Protein AF-0000000086164091 (afdb_homodimer)

Sequence (748 aa):
MRKWCVGAIVMAMLVAPAFGACPNKCSGHGRCGKNDVCDCMQNWTGGDCSGRVCPFARAWHDTAVGDDDAHYYAECSNRGVCDREKGVCDCDDPFSGSGCRRLGCPKDCNGHGTCEFIEELAANGYDPRIGGASGRKYTLWDQEKIMGCHCDPGWEGHECNQRVCPKGDDPLTTDQYEMSQAIVIDAETITGFLTYHDPYGGAWVTSKFDIGLFGDDATTCANIKNVLRRLPNNVLNTVAVAPATDFFPFLRTSKTASDGSIGGQISIGGTDKTICIVNFKSEPGTTGYQNLLSCDVSTHAVAGQHPKSDGSATANCLVYEVYPDATAVAASATRVLSELAECSNRGQCDSTTGLCKCYTGHMGLACQKQEALVMRKWCVGAIVMAMLVAPAFGACPNKCSGHGRCGKNDVCDCMQNWTGGDCSGRVCPFARAWHDTAVGDDDAHYYAECSNRGVCDREKGVCDCDDPFSGSGCRRLGCPKDCNGHGTCEFIEELAANGYDPRIGGASGRKYTLWDQEKIMGCHCDPGWEGHECNQRVCPKGDDPLTTDQYEMSQAIVIDAETITGFLTYHDPYGGAWVTSKFDIGLFGDDATTCANIKNVLRRLPNNVLNTVAVAPATDFFPFLRTSKTASDGSIGGQISIGGTDKTICIVNFKSEPGTTGYQNLLSCDVSTHAVAGQHPKSDGSATANCLVYEVYPDATAVAASATRVLSELAECSNRGQCDSTTGLCKCYTGHMGLACQKQEALV

InterPro domains:
  IPR000742 EGF-like domain [PS00022] (38-49)
  IPR000742 EGF-like domain [PS00022] (89-100)
  IPR000742 EGF-like domain [PS00022] (356-367)
  IPR000742 EGF-like domain [PS01186] (89-100)
  IPR013111 Epidermal growth factor-like domain, extracellular [PF07974] (75-100)
  IPR013111 Epidermal growth factor-like domain, extracellular [PF07974] (342-367)
  IPR051216 Teneurin [PTHR11219] (19-368)

Nearest PDB structures (foldseek):
  7wux-assembly1_B  TM=3.129E-01  e=4.804E-01  Streptomyces sahachiroi
  7lyu-assembly2_B  TM=1.677E-01  e=5.379E-01  Mus musculus
  7wux-assembly1_B  TM=3.049E-01  e=4.820E-01  Streptomyces sahachiroi
  7lyu-assembly2_B  TM=1.677E-01  e=6.767E-01  Mus musculus
  3qcw-assembly2_B  TM=1.734E-01  e=1.191E+00  Bos taurus

Radius of gyration: 35.73 Å; Cα contacts (8 Å, |Δi|>4): 1940; chains: 2; bounding box: 71×153×130 Å

Secondary structure (DSSP, 8-state):
----------------------GGGGGGSEEE-GGG-EEEPTTEESTTS-EEPPPEEE-SS----BTTB---EEEGGGSEEEETTTTEEEEPTTEESTTS-EEPPGGGGGGSEEEEEHHHHHH-TT-TTT---TT----STTTTTBEEEEEPTTEETTTT-EEPPPEE--TT--S-B--EEEEEE---SEEEEEEEE-TTS-EEEPPPEEE--TT-HHHHHHHHHHHHHTSGGGTTTT-EEEE-SEEEEEEESSTT-SEEEE-PPEE-TTTT-EEEEEE--SSTTSSS--PPPEEE---B-STT-SS-B---SS--EEEEEEE--TT--S-EEE--BPP-EEGGGSEEEETTTTEEEEPTTEESTTS-EE----/----------------------GGGGGGSEEE-GGG-EEEPTTEESTTS-EEPPPEEE-SS----BTTB---EEEGGGSEEEETTTTEEEEPTTEESTTS-EEPPGGGGGGSEEEEEHHHHHH-SS-TTT---TT----STTTTTBEEEEEPTTEETTTT-EEPPPEE--TT--S-B--EEEEEE---SEEEEEEEE-TTS-EEEPPPEEE--TT-HHHHHHHHHHHHHTSGGGTTTT-EEEE-SEEEEEEESSTT-SEEEE-PPEE-TTTS-EEEEEE--SSTTTSS--PPPEEE---B-STT-SS-B---SS--EEEEEEE--TT--S-EEE--BPP-EEGGGSEEEETTTTEEEEPTTEESTTS-EE----

Structure (mmCIF, N/CA/C/O backbone):
data_AF-0000000086164091-model_v1
#
loop_
_entity.id
_entity.type
_entity.pdbx_description
1 polymer 'EGF-like domain-containing protein'
#
loop_
_atom_site.group_PDB
_atom_site.id
_atom_site.type_symbol
_atom_site.label_atom_id
_atom_site.label_alt_id
_atom_site.label_comp_id
_atom_site.label_asym_id
_atom_site.label_entity_id
_atom_site.label_seq_id
_atom_site.pdbx_PDB_ins_code
_atom_site.Cartn_x
_atom_site.Cartn_y
_atom_site.Cartn_z
_atom_site.occupancy
_atom_site.B_iso_or_equiv
_atom_site.auth_seq_id
_atom_site.auth_comp_id
_atom_site.auth_asym_id
_atom_site.auth_atom_id
_atom_site.pdbx_PDB_model_num
ATOM 1 N N . MET A 1 1 ? 15.766 -56.625 -90.75 1 32.25 1 MET A N 1
ATOM 2 C CA . MET A 1 1 ? 14.719 -56.25 -89.812 1 32.25 1 MET A CA 1
ATOM 3 C C . MET A 1 1 ? 15.156 -56.469 -88.375 1 32.25 1 MET A C 1
ATOM 5 O O . MET A 1 1 ? 15.062 -57.594 -87.875 1 32.25 1 MET A O 1
ATOM 9 N N . ARG A 1 2 ? 16.281 -55.781 -88 1 38.59 2 ARG A N 1
ATOM 10 C CA . ARG A 1 2 ? 16.891 -55.812 -86.688 1 38.59 2 ARG A CA 1
ATOM 11 C C . ARG A 1 2 ? 15.969 -55.219 -85.625 1 38.59 2 ARG A C 1
ATOM 13 O O . ARG A 1 2 ? 15.648 -54.031 -85.688 1 38.59 2 ARG A O 1
ATOM 20 N N . LYS A 1 3 ? 15.188 -56.031 -85 1 40.72 3 LYS A N 1
ATOM 21 C CA . LYS A 1 3 ? 14.195 -55.719 -84 1 40.72 3 LYS A CA 1
ATOM 22 C C . LYS A 1 3 ? 14.875 -55.281 -82.688 1 40.72 3 LYS A C 1
ATOM 24 O O . LYS A 1 3 ? 14.219 -55.125 -81.688 1 40.72 3 LYS A O 1
ATOM 29 N N . TRP A 1 4 ? 15.992 -54.719 -82.625 1 37.84 4 TRP A N 1
ATOM 30 C CA . TRP A 1 4 ? 16.422 -54.656 -81.188 1 37.84 4 TRP A CA 1
ATOM 31 C C . TRP A 1 4 ? 15.398 -53.938 -80.375 1 37.84 4 TRP A C 1
ATOM 33 O O . TRP A 1 4 ? 14.695 -53.031 -80.812 1 37.84 4 TRP A O 1
ATOM 43 N N . CYS A 1 5 ? 14.977 -54.5 -79.125 1 36.84 5 CYS A N 1
ATOM 44 C CA . CYS A 1 5 ? 14.234 -54.438 -77.812 1 36.84 5 CYS A CA 1
ATOM 45 C C . CYS A 1 5 ? 14.648 -53.219 -77 1 36.84 5 CYS A C 1
ATOM 47 O O . CYS A 1 5 ? 15.82 -53.062 -76.688 1 36.84 5 CYS A O 1
ATOM 49 N N . VAL A 1 6 ? 13.969 -52.062 -77.125 1 43.47 6 VAL A N 1
ATOM 50 C CA . VAL A 1 6 ? 14.117 -50.906 -76.25 1 43.47 6 VAL A CA 1
ATOM 51 C C . VAL A 1 6 ? 13.75 -51.25 -74.812 1 43.47 6 VAL A C 1
ATOM 53 O O . VAL A 1 6 ? 12.617 -51.656 -74.562 1 43.47 6 VAL A O 1
ATOM 56 N N . GLY A 1 7 ? 14.656 -51.844 -74 1 40.53 7 GLY A N 1
ATOM 57 C CA . GLY A 1 7 ? 14.438 -52.031 -72.625 1 40.53 7 GLY A CA 1
ATOM 58 C C . GLY A 1 7 ? 14.109 -50.75 -71.875 1 40.53 7 GLY A C 1
ATOM 59 O O . GLY A 1 7 ? 14.852 -49.75 -71.938 1 40.53 7 GLY A O 1
ATOM 60 N N . ALA A 1 8 ? 12.836 -50.406 -71.625 1 45.47 8 ALA A N 1
ATOM 61 C CA . ALA A 1 8 ? 12.352 -49.344 -70.75 1 45.47 8 ALA A CA 1
ATOM 62 C C . ALA A 1 8 ? 12.891 -49.469 -69.375 1 45.47 8 ALA A C 1
ATOM 64 O O . ALA A 1 8 ? 12.672 -50.469 -68.688 1 45.47 8 ALA A O 1
ATOM 65 N N . ILE A 1 9 ? 13.992 -48.844 -69.062 1 46.59 9 ILE A N 1
ATOM 66 C CA . ILE A 1 9 ? 14.461 -48.688 -67.688 1 46.59 9 ILE A CA 1
ATOM 67 C C . ILE A 1 9 ? 13.438 -47.906 -66.875 1 46.59 9 ILE A C 1
ATOM 69 O O . ILE A 1 9 ? 13.172 -46.719 -67.188 1 46.59 9 ILE A O 1
ATOM 73 N N . VAL A 1 10 ? 12.477 -48.594 -66.312 1 44.94 10 VAL A N 1
ATOM 74 C CA . VAL A 1 10 ? 11.602 -47.938 -65.312 1 44.94 10 VAL A CA 1
ATOM 75 C C . VAL A 1 10 ? 12.422 -47.469 -64.125 1 44.94 10 VAL A C 1
ATOM 77 O O . VAL A 1 10 ? 13.039 -48.281 -63.438 1 44.94 10 VAL A O 1
ATOM 80 N N . MET A 1 11 ? 12.914 -46.219 -64.125 1 42.69 11 MET A N 1
ATOM 81 C CA . MET A 1 11 ? 13.477 -45.625 -62.969 1 42.69 11 MET A CA 1
ATOM 82 C C . MET A 1 11 ? 12.453 -45.594 -61.844 1 42.69 11 MET A C 1
ATOM 84 O O . MET A 1 11 ? 11.398 -44.938 -61.969 1 42.69 11 MET A O 1
ATOM 88 N N . ALA A 1 12 ? 12.383 -46.625 -61.031 1 45.66 12 ALA A N 1
ATOM 89 C CA . ALA A 1 12 ? 11.664 -46.562 -59.75 1 45.66 12 ALA A CA 1
ATOM 90 C C . ALA A 1 12 ? 12.102 -45.344 -58.938 1 45.66 12 ALA A C 1
ATOM 92 O O . ALA A 1 12 ? 13.258 -45.25 -58.531 1 45.66 12 ALA A O 1
ATOM 93 N N . MET A 1 13 ? 11.438 -44.25 -59.219 1 43.44 13 MET A N 1
ATOM 94 C CA . MET A 1 13 ? 11.578 -43.156 -58.25 1 43.44 13 MET A CA 1
ATOM 95 C C . MET A 1 13 ? 11.297 -43.625 -56.844 1 43.44 13 MET A C 1
ATOM 97 O O . MET A 1 13 ? 10.18 -44.062 -56.531 1 43.44 13 MET A O 1
ATOM 101 N N . LEU A 1 14 ? 12.227 -44.25 -56.188 1 42.5 14 LEU A N 1
ATOM 102 C CA . LEU A 1 14 ? 12.109 -44.438 -54.719 1 42.5 14 LEU A CA 1
ATOM 103 C C . LEU A 1 14 ? 11.688 -43.125 -54.062 1 42.5 14 LEU A C 1
ATOM 105 O O . LEU A 1 14 ? 12.469 -42.156 -54 1 42.5 14 LEU A O 1
ATOM 109 N N . VAL A 1 15 ? 10.422 -42.812 -54.125 1 45.53 15 VAL A N 1
ATOM 110 C CA . VAL A 1 15 ? 9.953 -41.812 -53.156 1 45.53 15 VAL A CA 1
ATOM 111 C C . VAL A 1 15 ? 10.305 -42.219 -51.75 1 45.53 15 VAL A C 1
ATOM 113 O O . VAL A 1 15 ? 9.734 -43.188 -51.219 1 45.53 15 VAL A O 1
ATOM 116 N N . ALA A 1 16 ? 11.516 -42.188 -51.344 1 46.31 16 ALA A N 1
ATOM 117 C CA . ALA A 1 16 ? 11.734 -42.25 -49.875 1 46.31 16 ALA A CA 1
ATOM 118 C C . ALA A 1 16 ? 10.711 -41.438 -49.125 1 46.31 16 ALA A C 1
ATOM 120 O O . ALA A 1 16 ? 10.492 -40.25 -49.469 1 46.31 16 ALA A O 1
ATOM 121 N N . PRO A 1 17 ? 9.742 -42.062 -48.5 1 47.09 17 PRO A N 1
ATOM 122 C CA . PRO A 1 17 ? 8.945 -41.188 -47.625 1 47.09 17 PRO A CA 1
ATOM 123 C C . PRO A 1 17 ? 9.805 -40.188 -46.844 1 47.09 17 PRO A C 1
ATOM 125 O O . PRO A 1 17 ? 10.828 -40.562 -46.281 1 47.09 17 PRO A O 1
ATOM 128 N N . ALA A 1 18 ? 10 -39.062 -47.406 1 46.19 18 ALA A N 1
ATOM 129 C CA . ALA A 1 18 ? 10.562 -38 -46.531 1 46.19 18 ALA A CA 1
ATOM 130 C C . ALA A 1 18 ? 10.016 -38.094 -45.125 1 46.19 18 ALA A C 1
ATOM 132 O O . ALA A 1 18 ? 8.82 -37.906 -44.906 1 46.19 18 ALA A O 1
ATOM 133 N N . PHE A 1 19 ? 10.312 -39 -44.312 1 47.34 19 PHE A N 1
ATOM 134 C CA . PHE A 1 19 ? 9.984 -38.781 -42.906 1 47.34 19 PHE A CA 1
ATOM 135 C C . PHE A 1 19 ? 10.055 -37.312 -42.531 1 47.34 19 PHE A C 1
ATOM 137 O O . PHE A 1 19 ? 11.102 -36.656 -42.719 1 47.34 19 PHE A O 1
ATOM 144 N N . GLY A 1 20 ? 9.102 -36.531 -42.875 1 56.47 20 GLY A N 1
ATOM 145 C CA . GLY A 1 20 ? 8.977 -35.125 -42.531 1 56.47 20 GLY A CA 1
ATOM 146 C C . GLY A 1 20 ? 9.562 -34.781 -41.188 1 56.47 20 GLY A C 1
ATOM 147 O O . GLY A 1 20 ? 9.211 -35.375 -40.188 1 56.47 20 GLY A O 1
ATOM 148 N N . ALA A 1 21 ? 10.859 -34.562 -41.031 1 77.94 21 ALA A N 1
ATOM 149 C CA . ALA A 1 21 ? 11.609 -34.188 -39.812 1 77.94 21 ALA A CA 1
ATOM 150 C C . ALA A 1 21 ? 11.031 -32.938 -39.188 1 77.94 21 ALA A C 1
ATOM 152 O O . ALA A 1 21 ? 10.469 -32.062 -39.875 1 77.94 21 ALA A O 1
ATOM 153 N N . CYS A 1 22 ? 10.688 -32.969 -37.844 1 89.19 22 CYS A N 1
ATOM 154 C CA . CYS A 1 22 ? 10.234 -31.781 -37.125 1 89.19 22 CYS A CA 1
ATOM 155 C C . CYS A 1 22 ? 11.047 -30.547 -37.5 1 89.19 22 CYS A C 1
ATOM 157 O O . CYS A 1 22 ? 12.258 -30.641 -37.719 1 89.19 22 CYS A O 1
ATOM 159 N N . PRO A 1 23 ? 10.352 -29.469 -37.844 1 90.5 23 PRO A N 1
ATOM 160 C CA . PRO A 1 23 ? 11.047 -28.25 -38.281 1 90.5 23 PRO A CA 1
ATOM 161 C C . PRO A 1 23 ? 12.156 -27.844 -37.312 1 90.5 23 PRO A C 1
ATOM 163 O O . PRO A 1 23 ? 11.922 -27.703 -36.125 1 90.5 23 PRO A O 1
ATOM 166 N N . ASN A 1 24 ? 13.359 -27.719 -37.875 1 92.25 24 ASN A N 1
ATOM 167 C CA . ASN A 1 24 ? 14.547 -27.266 -37.156 1 92.25 24 ASN A CA 1
ATOM 168 C C . ASN A 1 24 ? 14.781 -28.062 -35.875 1 92.25 24 ASN A C 1
ATOM 170 O O . ASN A 1 24 ? 15.234 -27.516 -34.875 1 92.25 24 ASN A O 1
ATOM 174 N N . LYS A 1 25 ? 14.344 -29.234 -35.875 1 90.62 25 LYS A N 1
ATOM 175 C CA . LYS A 1 25 ? 14.484 -30.094 -34.719 1 90.62 25 LYS A CA 1
ATOM 176 C C . LYS A 1 25 ? 13.883 -29.453 -33.469 1 90.62 25 LYS A C 1
ATOM 178 O O . LYS A 1 25 ? 14.5 -29.484 -32.406 1 90.62 25 LYS A O 1
ATOM 183 N N . CYS A 1 26 ? 12.883 -28.703 -33.719 1 94.06 26 CYS A N 1
ATOM 184 C CA . CYS A 1 26 ? 12.109 -28.016 -32.656 1 94.06 26 CYS A CA 1
ATOM 185 C C . CYS A 1 26 ? 12.984 -27.031 -31.891 1 94.06 26 CYS A C 1
ATOM 187 O O . CYS A 1 26 ? 12.766 -26.797 -30.703 1 94.06 26 CYS A O 1
ATOM 189 N N . SER A 1 27 ? 14.078 -26.672 -32.5 1 91.69 27 SER A N 1
ATOM 190 C CA . SER A 1 27 ? 14.992 -25.625 -32.062 1 91.69 27 SER A CA 1
ATOM 191 C C . SER A 1 27 ? 15.555 -25.953 -30.672 1 91.69 27 SER A C 1
ATOM 193 O O . SER A 1 27 ? 15.93 -25.047 -29.922 1 91.69 27 SER A O 1
ATOM 195 N N . GLY A 1 28 ? 15.422 -27.234 -30.25 1 87.38 28 GLY A N 1
ATOM 196 C CA . GLY A 1 28 ? 15.938 -27.656 -28.953 1 87.38 28 GLY A CA 1
ATOM 197 C C . GLY A 1 28 ? 14.992 -27.344 -27.812 1 87.38 28 GLY A C 1
ATOM 198 O O . GLY A 1 28 ? 15.32 -27.578 -26.656 1 87.38 28 GLY A O 1
ATOM 199 N N . HIS A 1 29 ? 13.859 -26.781 -28.172 1 90.81 29 HIS A N 1
ATOM 200 C CA . HIS A 1 29 ? 12.922 -26.359 -27.125 1 90.81 29 HIS A CA 1
ATOM 201 C C . HIS A 1 29 ? 11.617 -27.141 -27.219 1 90.81 29 HIS A C 1
ATOM 203 O O . HIS A 1 29 ? 10.547 -26.625 -26.859 1 90.81 29 HIS A O 1
ATOM 209 N N . GLY A 1 30 ? 11.672 -28.281 -27.734 1 89.19 30 GLY A N 1
ATOM 210 C CA . GLY A 1 30 ? 10.492 -29.109 -27.875 1 89.19 30 GLY A CA 1
ATOM 211 C C . GLY A 1 30 ? 10.828 -30.547 -28.25 1 89.19 30 GLY A C 1
ATOM 212 O O . GLY A 1 30 ? 11.992 -30.891 -28.438 1 89.19 30 GLY A O 1
ATOM 213 N N . ARG A 1 31 ? 9.742 -31.328 -28.281 1 87.56 31 ARG A N 1
ATOM 214 C CA . ARG A 1 31 ? 9.859 -32.719 -28.688 1 87.56 31 ARG A CA 1
ATOM 215 C C . ARG A 1 31 ? 9.148 -32.969 -30.016 1 87.56 31 ARG A C 1
ATOM 217 O O . ARG A 1 31 ? 8.062 -32.438 -30.25 1 87.56 31 ARG A O 1
ATOM 224 N N . CYS A 1 32 ? 9.828 -33.688 -30.766 1 89.94 32 CYS A N 1
ATOM 225 C CA . CYS A 1 32 ? 9.219 -34 -32.031 1 89.94 32 CYS A CA 1
ATOM 226 C C . CYS A 1 32 ? 8.172 -35.094 -31.891 1 89.94 32 CYS A C 1
ATOM 228 O O . CYS A 1 32 ? 8.492 -36.219 -31.469 1 89.94 32 CYS A O 1
ATOM 230 N N . GLY A 1 33 ? 6.949 -34.625 -31.969 1 85.62 33 GLY A N 1
ATOM 231 C CA . GLY A 1 33 ? 5.848 -35.562 -31.812 1 85.62 33 GLY A CA 1
ATOM 232 C C . GLY A 1 33 ? 5.496 -36.312 -33.094 1 85.62 33 GLY A C 1
ATOM 233 O O . GLY A 1 33 ? 6.27 -36.281 -34.062 1 85.62 33 GLY A O 1
ATOM 234 N N . LYS A 1 34 ? 4.281 -36.938 -33.031 1 82.75 34 LYS A N 1
ATOM 235 C CA . LYS A 1 34 ? 3.758 -37.656 -34.188 1 82.75 34 LYS A CA 1
ATOM 236 C C . LYS A 1 34 ? 3.395 -36.688 -35.312 1 82.75 34 LYS A C 1
ATOM 238 O O . LYS A 1 34 ? 3.057 -35.531 -35.062 1 82.75 34 LYS A O 1
ATOM 243 N N . ASN A 1 35 ? 3.682 -37.031 -36.594 1 86.81 35 ASN A N 1
ATOM 244 C CA . ASN A 1 35 ? 3.299 -36.281 -37.781 1 86.81 35 ASN A CA 1
ATOM 245 C C . ASN A 1 35 ? 4.195 -35.062 -38 1 86.81 35 ASN A C 1
ATOM 247 O O . ASN A 1 35 ? 3.76 -34.062 -38.562 1 86.81 35 ASN A O 1
ATOM 251 N N . ASP A 1 36 ? 5.266 -35.094 -37.25 1 89.06 36 ASP A N 1
ATOM 252 C CA . ASP A 1 36 ? 6.277 -34.062 -37.469 1 89.06 36 ASP A CA 1
ATOM 253 C C . ASP A 1 36 ? 5.844 -32.719 -36.875 1 89.06 36 ASP A C 1
ATOM 255 O O . ASP A 1 36 ? 6.035 -31.672 -37.469 1 89.06 36 ASP A O 1
ATOM 259 N N . VAL A 1 37 ? 5.035 -32.812 -35.844 1 92.31 37 VAL A N 1
ATOM 260 C CA . VAL A 1 37 ? 4.625 -31.609 -35.125 1 92.31 37 VAL A CA 1
ATOM 261 C C . VAL A 1 37 ? 5.395 -31.516 -33.812 1 92.31 37 VAL A C 1
ATOM 263 O O . VAL A 1 37 ? 5.496 -32.5 -33.062 1 92.31 37 VAL A O 1
ATOM 266 N N . CYS A 1 38 ? 6 -30.375 -33.656 1 92.88 38 CYS A N 1
ATOM 267 C CA . CYS A 1 38 ? 6.766 -30.141 -32.406 1 92.88 38 CYS A CA 1
ATOM 268 C C . CYS A 1 38 ? 5.844 -29.891 -31.234 1 92.88 38 CYS A C 1
ATOM 270 O O . CYS A 1 38 ? 4.832 -29.203 -31.359 1 92.88 38 CYS A O 1
ATOM 272 N N . ASP A 1 39 ? 6.086 -30.484 -30.141 1 90.12 39 ASP A N 1
ATOM 273 C CA . ASP A 1 39 ? 5.508 -30.156 -28.844 1 90.12 39 ASP A CA 1
ATOM 274 C C . ASP A 1 39 ? 6.457 -29.281 -28.016 1 90.12 39 ASP A C 1
ATOM 276 O O . ASP A 1 39 ? 7.43 -29.781 -27.453 1 90.12 39 ASP A O 1
ATOM 280 N N . CYS A 1 40 ? 6.145 -28.094 -27.953 1 91.56 40 CYS A N 1
ATOM 281 C CA . CYS A 1 40 ? 7.074 -27.109 -27.391 1 91.56 40 CYS A CA 1
ATOM 282 C C . CYS A 1 40 ? 7.102 -27.219 -25.859 1 91.56 40 CYS A C 1
ATOM 284 O O . CYS A 1 40 ? 6.082 -27.531 -25.234 1 91.56 40 CYS A O 1
ATOM 286 N N . MET A 1 41 ? 8.273 -26.906 -2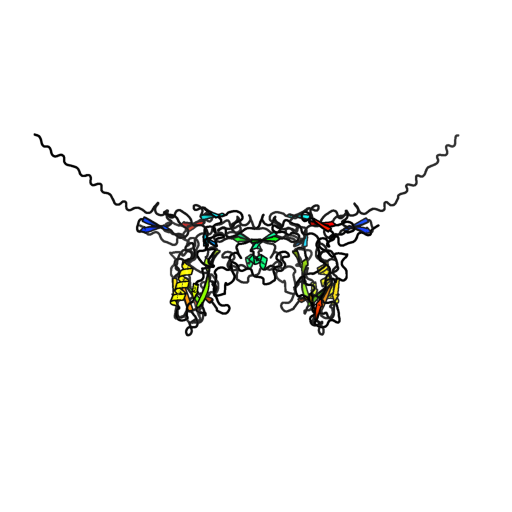5.344 1 87.38 41 MET A N 1
ATOM 287 C CA . MET A 1 41 ? 8.414 -26.734 -23.906 1 87.38 41 MET A CA 1
ATOM 288 C C . MET A 1 41 ? 7.684 -25.484 -23.422 1 87.38 41 MET A C 1
ATOM 290 O O . MET A 1 41 ? 7.375 -24.594 -24.219 1 87.38 41 MET A O 1
ATOM 294 N N . GLN A 1 42 ? 7.438 -25.516 -22.078 1 88.56 42 GLN A N 1
ATOM 295 C CA . GLN A 1 42 ? 6.871 -24.312 -21.469 1 88.56 42 GLN A CA 1
ATOM 296 C C . GLN A 1 42 ? 7.68 -23.078 -21.844 1 88.56 42 GLN A C 1
ATOM 298 O O . GLN A 1 42 ? 8.914 -23.125 -21.906 1 88.56 42 GLN A O 1
ATOM 303 N N . ASN A 1 43 ? 7.027 -21.969 -22.109 1 92.12 43 ASN A N 1
ATOM 304 C CA . ASN A 1 43 ? 7.598 -20.656 -22.391 1 92.12 43 ASN A CA 1
ATOM 305 C C . ASN A 1 43 ? 8.086 -20.562 -23.828 1 92.12 43 ASN A C 1
ATOM 307 O O . ASN A 1 43 ? 8.672 -19.547 -24.234 1 92.12 43 ASN A O 1
ATOM 311 N N . TRP A 1 44 ? 7.93 -21.656 -24.594 1 94 44 TRP A N 1
ATOM 312 C CA . TRP A 1 44 ? 8.297 -21.656 -26 1 94 44 TRP A CA 1
ATOM 313 C C . TRP A 1 44 ? 7.078 -21.922 -26.875 1 94 44 TRP A C 1
ATOM 315 O O . TRP A 1 44 ? 6.156 -22.625 -26.469 1 94 44 TRP A O 1
ATOM 325 N N . THR A 1 45 ? 7.105 -21.266 -27.984 1 94.5 45 THR A N 1
ATOM 326 C CA . THR A 1 45 ? 5.992 -21.406 -28.922 1 94.5 45 THR A CA 1
ATOM 327 C C . THR A 1 45 ? 6.484 -21.344 -30.359 1 94.5 45 THR A C 1
ATOM 329 O O . THR A 1 45 ? 7.684 -21.203 -30.609 1 94.5 45 THR A O 1
ATOM 332 N N . GLY A 1 46 ? 5.484 -21.5 -31.281 1 93.5 46 GLY A N 1
ATOM 333 C CA . GLY A 1 46 ? 5.836 -21.516 -32.688 1 93.5 46 GLY A CA 1
ATOM 334 C C . GLY A 1 46 ? 5.926 -22.922 -33.25 1 93.5 46 GLY A C 1
ATOM 335 O O . GLY A 1 46 ? 6.059 -23.891 -32.5 1 93.5 46 GLY A O 1
ATOM 336 N N . GLY A 1 47 ? 5.938 -23.016 -34.562 1 92.69 47 GLY A N 1
ATOM 337 C CA . GLY A 1 47 ? 5.969 -24.312 -35.219 1 92.69 47 GLY A CA 1
ATOM 338 C C . GLY A 1 47 ? 7.227 -25.109 -34.906 1 92.69 47 GLY A C 1
ATOM 339 O O . GLY A 1 47 ? 7.195 -26.344 -34.875 1 92.69 47 GLY A O 1
ATOM 340 N N . ASP A 1 48 ? 8.305 -24.406 -34.781 1 94.62 48 ASP A N 1
ATOM 341 C CA . ASP A 1 48 ? 9.562 -25.094 -34.5 1 94.62 48 ASP A CA 1
ATOM 342 C C . ASP A 1 48 ? 10.031 -24.797 -33.062 1 94.62 48 ASP A C 1
ATOM 344 O O . ASP A 1 48 ? 11.188 -25.047 -32.719 1 94.62 48 ASP A O 1
ATOM 348 N N . CYS A 1 49 ? 9.18 -24.125 -32.25 1 95.38 49 CYS A N 1
ATOM 349 C CA . CYS A 1 49 ? 9.445 -23.812 -30.828 1 95.38 49 CYS A CA 1
ATOM 350 C C . CYS A 1 49 ? 10.594 -22.828 -30.703 1 95.38 49 CYS A C 1
ATOM 352 O O . CYS A 1 49 ? 11.406 -22.953 -29.766 1 95.38 49 CYS A O 1
ATOM 354 N N . SER A 1 50 ? 10.727 -21.969 -31.672 1 94.88 50 SER A N 1
ATOM 355 C CA . SER A 1 50 ? 11.805 -20.984 -31.625 1 94.88 50 SER A CA 1
ATOM 356 C C . SER A 1 50 ? 11.344 -19.688 -30.984 1 94.88 50 SER A C 1
ATOM 358 O O . SER A 1 50 ? 12.164 -18.844 -30.609 1 94.88 50 SER A O 1
ATOM 360 N N . GLY A 1 51 ? 10.016 -19.531 -30.938 1 96 51 GLY A N 1
ATOM 361 C CA . GLY A 1 51 ? 9.477 -18.328 -30.344 1 96 51 GLY A CA 1
ATOM 362 C C . GLY A 1 51 ? 9.266 -18.438 -28.844 1 96 51 GLY A C 1
ATOM 363 O O . GLY A 1 51 ? 8.844 -19.484 -28.344 1 96 51 GLY A O 1
ATOM 364 N N . ARG A 1 52 ? 9.641 -17.359 -28.203 1 95.56 52 ARG A N 1
ATOM 365 C CA . ARG A 1 52 ? 9.414 -17.344 -26.766 1 95.56 52 ARG A CA 1
ATOM 366 C C . ARG A 1 52 ? 8.016 -16.828 -26.422 1 95.56 52 ARG A C 1
ATOM 368 O O . ARG A 1 52 ? 7.488 -15.961 -27.125 1 95.56 52 ARG A O 1
ATOM 375 N N . VAL A 1 53 ? 7.461 -17.375 -25.375 1 95.5 53 VAL A N 1
ATOM 376 C CA . VAL A 1 53 ? 6.188 -16.891 -24.859 1 95.5 53 VAL A CA 1
ATOM 377 C C . VAL A 1 53 ? 6.43 -15.688 -23.953 1 95.5 53 VAL A C 1
ATOM 379 O O . VAL A 1 53 ? 7.391 -15.672 -23.172 1 95.5 53 VAL A O 1
ATOM 382 N N . CYS A 1 54 ? 5.633 -14.68 -24.094 1 96.75 54 CYS A N 1
ATOM 383 C CA . CYS A 1 54 ? 5.727 -13.484 -23.266 1 96.75 54 CYS A CA 1
ATOM 384 C C . CYS A 1 54 ? 4.766 -13.555 -22.094 1 96.75 54 CYS A C 1
ATOM 386 O O . CYS A 1 54 ? 3.877 -14.406 -22.062 1 96.75 54 CYS A O 1
ATOM 388 N N . PRO A 1 55 ? 5.051 -12.688 -21.047 1 95.94 55 PRO A N 1
ATOM 389 C CA . PRO A 1 55 ? 4.223 -12.727 -19.844 1 95.94 55 PRO A CA 1
ATOM 390 C C . PRO A 1 55 ? 2.742 -12.484 -20.125 1 95.94 55 PRO A C 1
ATOM 392 O O . PRO A 1 55 ? 2.404 -11.672 -21 1 95.94 55 PRO A O 1
ATOM 395 N N . PHE A 1 56 ? 1.94 -13.25 -19.406 1 95.31 56 PHE A N 1
ATOM 396 C CA . PHE A 1 56 ? 0.491 -13.094 -19.469 1 95.31 56 PHE A CA 1
ATOM 397 C C . PHE A 1 56 ? -0.002 -12.227 -18.312 1 95.31 56 PHE A C 1
ATOM 399 O O . PHE A 1 56 ? 0.549 -12.289 -17.203 1 95.31 56 PHE A O 1
ATOM 406 N N . ALA A 1 57 ? -0.932 -11.414 -18.547 1 93.81 57 ALA A N 1
ATOM 407 C CA . ALA A 1 57 ? -1.726 -10.719 -17.547 1 93.81 57 ALA A CA 1
ATOM 408 C C . ALA A 1 57 ? -3.168 -10.547 -18 1 93.81 57 ALA A C 1
ATOM 410 O O . ALA A 1 57 ? -3.5 -10.852 -19.156 1 93.81 57 ALA A O 1
ATOM 411 N N . ARG A 1 58 ? -4.027 -10.195 -17.078 1 92.19 58 ARG A N 1
ATOM 412 C CA . ARG A 1 58 ? -5.422 -9.992 -17.469 1 92.19 58 ARG A CA 1
ATOM 413 C C . ARG A 1 58 ? -5.543 -8.906 -18.531 1 92.19 58 ARG A C 1
ATOM 415 O O . ARG A 1 58 ? -4.953 -7.832 -18.406 1 92.19 58 ARG A O 1
ATOM 422 N N . ALA A 1 59 ? -6.312 -9.172 -19.5 1 94.06 59 ALA A N 1
ATOM 423 C CA . ALA A 1 59 ? -6.391 -8.312 -20.672 1 94.06 59 ALA A CA 1
ATOM 424 C C . ALA A 1 59 ? -7.105 -7.004 -20.359 1 94.06 59 ALA A C 1
ATOM 426 O O . ALA A 1 59 ? -8.102 -6.992 -19.641 1 94.06 59 ALA A O 1
ATOM 427 N N . TRP A 1 60 ? -6.555 -5.867 -20.828 1 94.19 60 TRP A N 1
ATOM 428 C CA . TRP A 1 60 ? -7.207 -4.566 -20.75 1 94.19 60 TRP A CA 1
ATOM 429 C C . TRP A 1 60 ? -8.445 -4.516 -21.641 1 94.19 60 TRP A C 1
ATOM 431 O O . TRP A 1 60 ? -9.414 -3.826 -21.312 1 94.19 60 TRP A O 1
ATOM 441 N N . HIS A 1 61 ? -8.328 -5.199 -22.719 1 88.75 61 HIS A N 1
ATOM 442 C CA . HIS A 1 61 ? -9.453 -5.324 -23.641 1 88.75 61 HIS A CA 1
ATOM 443 C C . HIS A 1 61 ? -9.516 -6.719 -24.25 1 88.75 61 HIS A C 1
ATOM 445 O O . HIS A 1 61 ? -8.477 -7.316 -24.547 1 88.75 61 HIS A O 1
ATOM 451 N N . ASP A 1 62 ? -10.617 -7.305 -24.125 1 85.94 62 ASP A N 1
ATOM 452 C CA . ASP A 1 62 ? -10.836 -8.602 -24.75 1 85.94 62 ASP A CA 1
ATOM 453 C C . ASP A 1 62 ? -12.297 -8.781 -25.156 1 85.94 62 ASP A C 1
ATOM 455 O O . ASP A 1 62 ? -13.117 -7.875 -24.969 1 85.94 62 ASP A O 1
ATOM 459 N N . THR A 1 63 ? -12.445 -9.812 -26.047 1 79.56 63 THR A N 1
ATOM 460 C CA . THR A 1 63 ? -13.812 -10.156 -26.406 1 79.56 63 THR A CA 1
ATOM 461 C C . THR A 1 63 ? -14.445 -11.062 -25.344 1 79.56 63 THR A C 1
ATOM 463 O O . THR A 1 63 ? -13.898 -12.133 -25.047 1 79.56 63 THR A O 1
ATOM 466 N N . ALA A 1 64 ? -15.562 -10.539 -24.812 1 72.56 64 ALA A N 1
ATOM 467 C CA . ALA A 1 64 ? -16.219 -11.305 -23.75 1 72.56 64 ALA A CA 1
ATOM 468 C C . ALA A 1 64 ? -16.719 -12.648 -24.281 1 72.56 64 ALA A C 1
ATOM 470 O O . ALA A 1 64 ? -17.266 -12.727 -25.375 1 72.56 64 ALA A O 1
ATOM 471 N N . VAL A 1 65 ? -16.25 -13.781 -23.828 1 63.94 65 VAL A N 1
ATOM 472 C CA . VAL A 1 65 ? -16.688 -15.109 -24.266 1 63.94 65 VAL A CA 1
ATOM 473 C C . VAL A 1 65 ? -17.969 -15.492 -23.562 1 63.94 65 VAL A C 1
ATOM 475 O O . VAL A 1 65 ? -18.719 -16.359 -24.031 1 63.94 65 VAL A O 1
ATOM 478 N N . GLY A 1 66 ? -18.297 -14.82 -22.5 1 60.62 66 GLY A N 1
ATOM 479 C CA . GLY A 1 66 ? -19.531 -15.078 -21.75 1 60.62 66 GLY A CA 1
ATOM 480 C C . GLY A 1 66 ? -19.984 -13.891 -20.922 1 60.62 66 GLY A C 1
ATOM 481 O O . GLY A 1 66 ? -19.438 -12.797 -21.047 1 60.62 66 GLY A O 1
ATOM 482 N N . ASP A 1 67 ? -21.125 -14.203 -20.344 1 59.69 67 ASP A N 1
ATOM 483 C CA . ASP A 1 67 ? -21.688 -13.188 -19.453 1 59.69 67 ASP A CA 1
ATOM 484 C C . ASP A 1 67 ? -20.812 -12.977 -18.219 1 59.69 67 ASP A C 1
ATOM 486 O O . ASP A 1 67 ? -20.562 -13.914 -17.469 1 59.69 67 ASP A O 1
ATOM 490 N N . ASP A 1 68 ? -20.281 -11.859 -18.047 1 62.25 68 ASP A N 1
ATOM 491 C CA . ASP A 1 68 ? -19.531 -11.453 -16.859 1 62.25 68 ASP A CA 1
ATOM 492 C C . ASP A 1 68 ? -18.188 -12.164 -16.781 1 62.25 68 ASP A C 1
ATOM 494 O O . ASP A 1 68 ? -17.766 -12.594 -15.711 1 62.25 68 ASP A O 1
ATOM 498 N N . ASP A 1 69 ? -17.75 -12.672 -17.953 1 67.62 69 ASP A N 1
ATOM 499 C CA . ASP A 1 69 ? -16.469 -13.352 -18.062 1 67.62 69 ASP A CA 1
ATOM 500 C C . ASP A 1 69 ? -15.547 -12.625 -19.031 1 67.62 69 ASP A C 1
ATOM 502 O O . ASP A 1 69 ? -15.594 -12.859 -20.25 1 67.62 69 ASP A O 1
ATOM 506 N N . ALA A 1 70 ? -14.984 -11.68 -18.438 1 79.62 70 ALA A N 1
ATOM 507 C CA . ALA A 1 70 ? -14.086 -10.859 -19.25 1 79.62 70 ALA A CA 1
ATOM 508 C C . ALA A 1 70 ? -12.711 -10.75 -18.594 1 79.62 70 ALA A C 1
ATOM 510 O O . ALA A 1 70 ? -12.453 -11.352 -17.547 1 79.62 70 ALA A O 1
ATOM 511 N N . HIS A 1 71 ? -11.82 -10.211 -19.406 1 86.31 71 HIS A N 1
ATOM 512 C CA . HIS A 1 71 ? -10.469 -9.914 -18.953 1 86.31 71 HIS A CA 1
ATOM 513 C C . HIS A 1 71 ? -9.688 -11.195 -18.688 1 86.31 71 HIS A C 1
ATOM 515 O O . HIS A 1 71 ? -9.102 -11.359 -17.609 1 86.31 71 HIS A O 1
ATOM 521 N N . TYR A 1 72 ? -9.734 -12.039 -19.703 1 86.75 72 TYR A N 1
ATOM 522 C CA . TYR A 1 72 ? -8.945 -13.266 -19.641 1 86.75 72 TYR A CA 1
ATOM 523 C C . TYR A 1 72 ? -7.457 -12.961 -19.766 1 86.75 72 TYR A C 1
ATOM 525 O O . TYR A 1 72 ? -7.074 -11.891 -20.25 1 86.75 72 TYR A O 1
ATOM 533 N N . TYR A 1 73 ? -6.719 -13.906 -19.25 1 92.5 73 TYR A N 1
ATOM 534 C CA . TYR A 1 73 ? -5.277 -13.727 -19.391 1 92.5 73 TYR A CA 1
ATOM 535 C C . TYR A 1 73 ? -4.863 -13.68 -20.859 1 92.5 73 TYR A C 1
ATOM 537 O O . TYR A 1 73 ? -5.336 -14.484 -21.656 1 92.5 73 TYR A O 1
ATOM 545 N N . ALA A 1 74 ? -4.125 -12.719 -21.234 1 94.12 74 ALA A N 1
ATOM 546 C CA . ALA A 1 74 ? -3.564 -12.57 -22.578 1 94.12 74 ALA A CA 1
ATOM 547 C C . ALA A 1 74 ? -2.096 -12.164 -22.516 1 94.12 74 ALA A C 1
ATOM 549 O O . ALA A 1 74 ? -1.661 -11.523 -21.562 1 94.12 74 ALA A O 1
ATOM 550 N N . GLU A 1 75 ? -1.367 -12.617 -23.516 1 95.56 75 GLU A N 1
ATOM 551 C CA . GLU A 1 75 ? 0.016 -12.156 -23.609 1 95.56 75 GLU A CA 1
ATOM 552 C C . GLU A 1 75 ? 0.087 -10.641 -23.703 1 95.56 75 GLU A C 1
ATOM 554 O O . GLU A 1 75 ? -0.657 -10.023 -24.469 1 95.56 75 GLU A O 1
ATOM 559 N N . CYS A 1 76 ? 0.954 -10.07 -22.906 1 97.5 76 CYS A N 1
ATOM 560 C CA . CYS A 1 76 ? 1.169 -8.633 -22.859 1 97.5 76 CYS A CA 1
ATOM 561 C C . CYS A 1 76 ? -0.147 -7.887 -22.672 1 97.5 76 CYS A C 1
ATOM 563 O O . CYS A 1 76 ? -0.327 -6.789 -23.188 1 97.5 76 CYS A O 1
ATOM 565 N N . SER A 1 77 ? -1.123 -8.477 -22.062 1 96.25 77 SER A N 1
ATOM 566 C CA . SER A 1 77 ? -2.41 -7.941 -21.641 1 96.25 77 SER A CA 1
ATOM 567 C C . SER A 1 77 ? -3.154 -7.301 -22.797 1 96.25 77 SER A C 1
ATOM 569 O O . SER A 1 77 ? -3.953 -6.383 -22.609 1 96.25 77 SER A O 1
ATOM 571 N N . ASN A 1 78 ? -2.877 -7.637 -23.969 1 95.5 78 ASN A N 1
ATOM 572 C CA . ASN A 1 78 ? -3.432 -7.074 -25.188 1 95.5 78 ASN A CA 1
ATOM 573 C C . ASN A 1 78 ? -3.143 -5.582 -25.312 1 95.5 78 ASN A C 1
ATOM 575 O O . ASN A 1 78 ? -3.904 -4.844 -25.938 1 95.5 78 ASN A O 1
ATOM 579 N N . ARG A 1 79 ? -2.16 -5.109 -24.641 1 97.06 79 ARG A N 1
ATOM 580 C CA . ARG A 1 79 ? -1.719 -3.719 -24.703 1 97.06 79 ARG A CA 1
ATOM 581 C C . ARG A 1 79 ? -0.204 -3.631 -24.859 1 97.06 79 ARG A C 1
ATOM 583 O O . ARG A 1 79 ? 0.44 -2.777 -24.25 1 97.06 79 ARG A O 1
ATOM 590 N N . GLY A 1 80 ? 0.35 -4.543 -25.578 1 97.44 80 GLY A N 1
ATOM 591 C CA . GLY A 1 80 ? 1.754 -4.637 -25.938 1 97.44 80 GLY A CA 1
ATOM 592 C C . GLY A 1 80 ? 2.02 -5.66 -27.031 1 97.44 80 GLY A C 1
ATOM 593 O O . GLY A 1 80 ? 1.124 -6.418 -27.406 1 97.44 80 GLY A O 1
ATOM 594 N N . VAL A 1 81 ? 3.201 -5.598 -27.547 1 97.81 81 VAL A N 1
ATOM 595 C CA . VAL A 1 81 ? 3.621 -6.551 -28.578 1 97.81 81 VAL A CA 1
ATOM 596 C C . VAL A 1 81 ? 4.738 -7.438 -28.031 1 97.81 81 VAL A C 1
ATOM 598 O O . VAL A 1 81 ? 5.684 -6.945 -27.406 1 97.81 81 VAL A O 1
ATOM 601 N N . CYS A 1 82 ? 4.59 -8.742 -28.219 1 97.69 82 CYS A N 1
ATOM 602 C CA . CYS A 1 82 ? 5.574 -9.695 -27.734 1 97.69 82 CYS A CA 1
ATOM 603 C C . CYS A 1 82 ? 6.785 -9.75 -28.656 1 97.69 82 CYS A C 1
ATOM 605 O O . CYS A 1 82 ? 6.656 -10.023 -29.844 1 97.69 82 CYS A O 1
ATOM 607 N N . ASP A 1 83 ? 7.922 -9.422 -28.125 1 97.56 83 ASP A N 1
ATOM 608 C CA . ASP A 1 83 ? 9.18 -9.75 -28.781 1 97.56 83 ASP A CA 1
ATOM 609 C C . ASP A 1 83 ? 9.539 -11.227 -28.594 1 97.56 83 ASP A C 1
ATOM 611 O O . ASP A 1 83 ? 10.094 -11.602 -27.562 1 97.56 83 ASP A O 1
ATOM 615 N N . ARG A 1 84 ? 9.305 -12.07 -29.562 1 96.69 84 ARG A N 1
ATOM 616 C CA . ARG A 1 84 ? 9.406 -13.523 -29.453 1 96.69 84 ARG A CA 1
ATOM 617 C C . ARG A 1 84 ? 10.859 -13.961 -29.344 1 96.69 84 ARG A C 1
ATOM 619 O O . ARG A 1 84 ? 11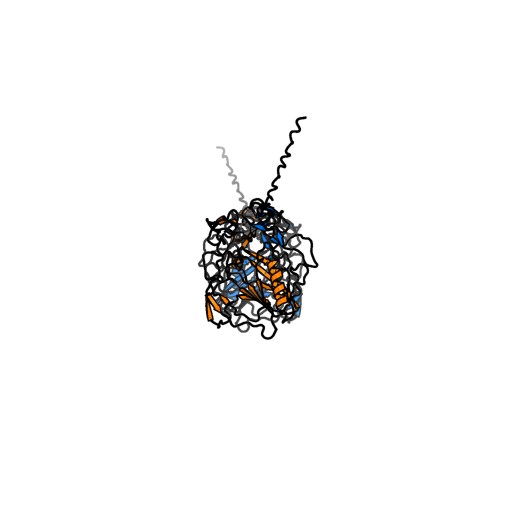.141 -15.086 -28.938 1 96.69 84 ARG A O 1
ATOM 626 N N . GLU A 1 85 ? 11.758 -13.133 -29.75 1 95.94 85 GLU A N 1
ATOM 627 C CA . GLU A 1 85 ? 13.18 -13.453 -29.625 1 95.94 85 GLU A CA 1
ATOM 628 C C . GLU A 1 85 ? 13.656 -13.289 -28.172 1 95.94 85 GLU A C 1
ATOM 630 O O . GLU A 1 85 ? 14.422 -14.117 -27.672 1 95.94 85 GLU A O 1
ATOM 635 N N . LYS A 1 86 ? 13.125 -12.266 -27.516 1 95.56 86 LYS A N 1
ATOM 636 C CA . LYS A 1 86 ? 13.602 -11.922 -26.188 1 95.56 86 LYS A CA 1
ATOM 637 C C . LYS A 1 86 ? 12.625 -12.398 -25.109 1 95.56 86 LYS A C 1
ATOM 639 O O . LYS A 1 86 ? 12.992 -12.539 -23.938 1 95.56 86 LYS A O 1
ATOM 644 N N . GLY A 1 87 ? 11.398 -12.633 -25.484 1 95.88 87 GLY A N 1
ATOM 645 C CA . GLY A 1 87 ? 10.375 -13.023 -24.531 1 95.88 87 GLY A CA 1
ATOM 646 C C . GLY A 1 87 ? 9.922 -11.875 -23.641 1 95.88 87 GLY A C 1
ATOM 647 O O . GLY A 1 87 ? 9.633 -12.062 -22.469 1 95.88 87 GLY A O 1
ATOM 648 N N . VAL A 1 88 ? 10.008 -10.664 -24.141 1 96.5 88 VAL A N 1
ATOM 649 C CA . VAL A 1 88 ? 9.617 -9.484 -23.391 1 96.5 88 VAL A CA 1
ATOM 650 C C . VAL A 1 88 ? 8.523 -8.719 -24.141 1 96.5 88 VAL A C 1
ATOM 652 O O . VAL A 1 88 ? 8.445 -8.781 -25.359 1 96.5 88 VAL A O 1
ATOM 655 N N . CYS A 1 89 ? 7.688 -8.078 -23.406 1 97.38 89 CYS A N 1
ATOM 656 C CA . CYS A 1 89 ? 6.598 -7.305 -23.984 1 97.38 89 CYS A CA 1
ATOM 657 C C . CYS A 1 89 ? 7.027 -5.863 -24.234 1 97.38 89 CYS A C 1
ATOM 659 O O . CYS A 1 89 ? 7.625 -5.227 -23.359 1 97.38 89 CYS A O 1
ATOM 661 N N . ASP A 1 90 ? 6.75 -5.371 -25.438 1 97.44 90 ASP A N 1
ATOM 662 C CA . ASP A 1 90 ? 6.793 -3.945 -25.734 1 97.44 90 ASP A CA 1
ATOM 663 C C . ASP A 1 90 ? 5.422 -3.301 -25.531 1 97.44 90 ASP A C 1
ATOM 665 O O . ASP A 1 90 ? 4.551 -3.416 -26.406 1 97.44 90 ASP A O 1
ATOM 669 N N . CYS A 1 91 ? 5.273 -2.57 -24.438 1 97.25 91 CYS A N 1
ATOM 670 C CA . CYS A 1 91 ? 3.961 -2.104 -24.016 1 97.25 91 CYS A CA 1
ATOM 671 C C . CYS A 1 91 ? 3.572 -0.825 -24.734 1 97.25 91 CYS A C 1
ATOM 673 O O . CYS A 1 91 ? 4.426 0.018 -25.016 1 97.25 91 CYS A O 1
ATOM 675 N N . ASP A 1 92 ? 2.271 -0.679 -25.016 1 96.5 92 ASP A N 1
ATOM 676 C CA . ASP A 1 92 ? 1.725 0.589 -25.5 1 96.5 92 ASP A CA 1
ATOM 677 C C . ASP A 1 92 ? 1.747 1.643 -24.391 1 96.5 92 ASP A C 1
ATOM 679 O O . ASP A 1 92 ? 1.398 1.354 -23.234 1 96.5 92 ASP A O 1
ATOM 683 N N . ASP A 1 93 ? 2.207 2.84 -24.719 1 91.94 93 ASP A N 1
ATOM 684 C CA . ASP A 1 93 ? 2.092 3.916 -23.734 1 91.94 93 ASP A CA 1
ATOM 685 C C . ASP A 1 93 ? 0.628 4.215 -23.422 1 91.94 93 ASP A C 1
ATOM 687 O O . ASP A 1 93 ? -0.212 4.258 -24.312 1 91.94 93 ASP A O 1
ATOM 691 N N . PRO A 1 94 ? 0.299 4.387 -22.203 1 92.88 94 PRO A N 1
ATOM 692 C CA . PRO A 1 94 ? 1.052 4.469 -20.953 1 92.88 94 PRO A CA 1
ATOM 693 C C . PRO A 1 94 ? 1.083 3.146 -20.203 1 92.88 94 PRO A C 1
ATOM 695 O O . PRO A 1 94 ? 1.352 3.127 -18.984 1 92.88 94 PRO A O 1
ATOM 698 N N . PHE A 1 95 ? 0.745 2.025 -20.906 1 95.94 95 PHE A N 1
ATOM 699 C CA . PHE A 1 95 ? 0.795 0.726 -20.234 1 95.94 95 PHE A CA 1
ATOM 700 C C . PHE A 1 95 ? 2.234 0.323 -19.953 1 95.94 95 PHE A C 1
ATOM 702 O O . PHE A 1 95 ? 3.15 0.681 -20.688 1 95.94 95 PHE A O 1
ATOM 709 N N . SER A 1 96 ? 2.422 -0.305 -18.781 1 94.31 96 SER A N 1
ATOM 710 C CA . SER A 1 96 ? 3.773 -0.676 -18.375 1 94.31 96 SER A CA 1
ATOM 711 C C . SER A 1 96 ? 3.771 -1.984 -17.594 1 94.31 96 SER A C 1
ATOM 713 O O . SER A 1 96 ? 2.723 -2.604 -17.406 1 94.31 96 SER A O 1
ATOM 715 N N . GLY A 1 97 ? 5.039 -2.422 -17.188 1 94.31 97 GLY A N 1
ATOM 716 C CA . GLY A 1 97 ? 5.207 -3.693 -16.5 1 94.31 97 GLY A CA 1
ATOM 717 C C . GLY A 1 97 ? 5.633 -4.816 -17.422 1 94.31 97 GLY A C 1
ATOM 718 O O . GLY A 1 97 ? 5.582 -4.672 -18.641 1 94.31 97 GLY A O 1
ATOM 719 N N . SER A 1 98 ? 6.02 -5.941 -16.859 1 92.88 98 SER A N 1
ATOM 720 C CA . SER A 1 98 ? 6.52 -7.062 -17.641 1 92.88 98 SER A CA 1
ATOM 721 C C . SER A 1 98 ? 5.445 -7.59 -18.594 1 92.88 98 SER A C 1
ATOM 723 O O . SER A 1 98 ? 5.746 -7.98 -19.719 1 92.88 98 SER A O 1
ATOM 725 N N . GLY A 1 99 ? 4.223 -7.598 -18.266 1 95.19 99 GLY A N 1
ATOM 726 C CA . GLY A 1 99 ? 3.109 -8.047 -19.078 1 95.19 99 GLY A CA 1
ATOM 727 C C . GLY A 1 99 ? 2.143 -6.934 -19.438 1 95.19 99 GLY A C 1
ATOM 728 O O . GLY A 1 99 ? 0.977 -7.188 -19.75 1 95.19 99 GLY A O 1
ATOM 729 N N . CYS A 1 100 ? 2.627 -5.719 -19.359 1 97.31 100 CYS A N 1
ATOM 730 C CA . CYS A 1 100 ? 1.809 -4.543 -19.625 1 97.31 100 CYS A CA 1
ATOM 731 C C . CYS A 1 100 ? 0.555 -4.539 -18.766 1 97.31 100 CYS A C 1
ATOM 733 O O . CYS A 1 100 ? -0.529 -4.191 -19.234 1 97.31 100 CYS A O 1
ATOM 735 N N . ARG A 1 101 ? 0.743 -4.953 -17.578 1 95.06 101 ARG A N 1
ATOM 736 C CA . ARG A 1 101 ? -0.377 -5.141 -16.672 1 95.06 101 ARG A CA 1
ATOM 737 C C . ARG A 1 101 ? -0.812 -3.812 -16.062 1 95.06 101 ARG A C 1
ATOM 739 O O . ARG A 1 101 ? -1.956 -3.67 -15.617 1 95.06 101 ARG A O 1
ATOM 746 N N . ARG A 1 102 ? 0.019 -2.824 -16.109 1 96.12 102 ARG A N 1
ATOM 747 C CA . ARG A 1 102 ? -0.262 -1.604 -15.359 1 96.12 102 ARG A CA 1
ATOM 748 C C . ARG A 1 102 ? -0.57 -0.443 -16.297 1 96.12 102 ARG A C 1
ATOM 750 O O . ARG A 1 102 ? 0.043 -0.317 -17.359 1 96.12 102 ARG A O 1
ATOM 757 N N . LEU A 1 103 ? -1.549 0.291 -15.906 1 95.69 103 LEU A N 1
ATOM 758 C CA . LEU A 1 103 ? -1.73 1.62 -16.484 1 95.69 103 LEU A CA 1
ATOM 759 C C . LEU A 1 103 ? -1.008 2.674 -15.648 1 95.69 103 LEU A C 1
ATOM 761 O O . LEU A 1 103 ? -1.435 2.992 -14.531 1 95.69 103 LEU A O 1
ATOM 765 N N . GLY A 1 104 ? 0.078 3.166 -16.141 1 91.62 104 GLY A N 1
ATOM 766 C CA . GLY A 1 104 ? 0.969 4.047 -15.398 1 91.62 104 GLY A CA 1
ATOM 767 C C . GLY A 1 104 ? 0.362 5.406 -15.109 1 91.62 104 GLY A C 1
ATOM 768 O O . GLY A 1 104 ? -0.703 5.742 -15.633 1 91.62 104 GLY A O 1
ATOM 769 N N . CYS A 1 105 ? 1.015 6.148 -14.242 1 93.88 105 CYS A N 1
ATOM 770 C CA . CYS A 1 105 ? 0.575 7.484 -13.844 1 93.88 105 CYS A CA 1
ATOM 771 C C . CYS A 1 105 ? 1.02 8.523 -14.867 1 93.88 105 CYS A C 1
ATOM 773 O O . CYS A 1 105 ? 2.113 8.422 -15.43 1 93.88 105 CYS A O 1
ATOM 775 N N . PRO A 1 106 ? 0.112 9.469 -15.07 1 92.69 106 PRO A N 1
ATOM 776 C CA . PRO A 1 106 ? 0.471 10.5 -16.047 1 92.69 106 PRO A CA 1
ATOM 777 C C . PRO A 1 106 ? 1.707 11.297 -15.641 1 92.69 106 PRO A C 1
ATOM 779 O O . PRO A 1 106 ? 1.791 11.773 -14.508 1 92.69 106 PRO A O 1
ATOM 782 N N . LYS A 1 107 ? 2.68 11.359 -16.562 1 92.25 107 LYS A N 1
ATOM 783 C CA . LYS A 1 107 ? 3.895 12.156 -16.438 1 92.25 107 LYS A CA 1
ATOM 784 C C . LYS A 1 107 ? 4.609 11.852 -15.117 1 92.25 107 LYS A C 1
ATOM 786 O O . LYS A 1 107 ? 5.168 12.75 -14.484 1 92.25 107 LYS A O 1
ATOM 791 N N . ASP A 1 108 ? 4.465 10.711 -14.625 1 89.88 108 ASP A N 1
ATOM 792 C CA . ASP A 1 108 ? 5.105 10.289 -13.383 1 89.88 108 ASP A CA 1
ATOM 793 C C . ASP A 1 108 ? 4.781 11.258 -12.242 1 89.88 108 ASP A C 1
ATOM 795 O O . ASP A 1 108 ? 5.672 11.664 -11.492 1 89.88 108 ASP A O 1
ATOM 799 N N . CYS A 1 109 ? 3.57 11.797 -12.242 1 94.75 109 CYS A N 1
ATOM 800 C CA . CYS A 1 109 ? 3.025 12.688 -11.227 1 94.75 109 CYS A CA 1
ATOM 801 C C . CYS A 1 109 ? 3.836 13.977 -11.141 1 94.75 109 CYS A C 1
ATOM 803 O O . CYS A 1 109 ? 3.936 14.578 -10.07 1 94.75 109 CYS A O 1
ATOM 805 N N . ASN A 1 110 ? 4.594 14.297 -12.195 1 93.12 110 ASN A N 1
ATOM 806 C CA . ASN A 1 110 ? 5.395 15.508 -12.367 1 93.12 110 ASN A CA 1
ATOM 807 C C . ASN A 1 110 ? 6.43 15.656 -11.258 1 93.12 110 ASN A C 1
ATOM 809 O O . ASN A 1 110 ? 6.836 16.766 -10.922 1 93.12 110 ASN A O 1
ATOM 813 N N . GLY A 1 111 ? 6.738 14.539 -10.578 1 90 111 GLY A N 1
ATOM 814 C CA . GLY A 1 111 ? 7.719 14.562 -9.5 1 90 111 GLY A CA 1
ATOM 815 C C . GLY A 1 111 ? 7.156 15.062 -8.188 1 90 111 GLY A C 1
ATOM 816 O O . GLY A 1 111 ? 7.887 15.203 -7.203 1 90 111 GLY A O 1
ATOM 817 N N . HIS A 1 112 ? 5.836 15.289 -8.164 1 93.75 112 HIS A N 1
ATOM 818 C CA . HIS A 1 112 ? 5.195 15.836 -6.973 1 93.75 112 HIS A CA 1
ATOM 819 C C . HIS A 1 112 ? 4.168 14.859 -6.41 1 93.75 112 HIS A C 1
ATOM 821 O O . HIS A 1 112 ? 3.113 15.273 -5.922 1 93.75 112 HIS A O 1
ATOM 827 N N . GLY A 1 113 ? 4.492 13.594 -6.508 1 93.25 113 GLY A N 1
ATOM 828 C CA . GLY A 1 113 ? 3.602 12.562 -6 1 93.25 113 GLY A CA 1
ATOM 829 C C . GLY A 1 113 ? 4.141 11.156 -6.203 1 93.25 113 GLY A C 1
ATOM 830 O O . GLY A 1 113 ? 5.242 10.984 -6.727 1 93.25 113 GLY A O 1
ATOM 831 N N . THR A 1 114 ? 3.434 10.219 -5.695 1 92.12 114 THR A N 1
ATOM 832 C CA . THR A 1 114 ? 3.746 8.812 -5.887 1 92.12 114 THR A CA 1
ATOM 833 C C . THR A 1 114 ? 2.678 8.133 -6.734 1 92.12 114 THR A C 1
ATOM 835 O O . THR A 1 114 ? 1.511 8.531 -6.715 1 92.12 114 THR A O 1
ATOM 838 N N . CYS A 1 115 ? 3.137 7.227 -7.531 1 93.25 115 CYS A N 1
ATOM 839 C CA . CYS A 1 115 ? 2.232 6.438 -8.367 1 93.25 115 CYS A CA 1
ATOM 840 C C . CYS A 1 115 ? 1.782 5.176 -7.641 1 93.25 115 CYS A C 1
ATOM 842 O O . CYS A 1 115 ? 2.59 4.285 -7.375 1 93.25 115 CYS A O 1
ATOM 844 N N . GLU A 1 116 ? 0.495 5.113 -7.316 1 91.12 116 GLU A N 1
ATOM 845 C CA . GLU A 1 116 ? -0.038 4.035 -6.492 1 91.12 116 GLU A CA 1
ATOM 846 C C . GLU A 1 116 ? -1.223 3.354 -7.172 1 91.12 116 GLU A C 1
ATOM 848 O O . GLU A 1 116 ? -1.922 3.971 -7.977 1 91.12 116 GLU A O 1
ATOM 853 N N . PHE A 1 117 ? -1.439 2.121 -6.793 1 91.56 117 PHE A N 1
ATOM 854 C CA . PHE A 1 117 ? -2.586 1.4 -7.332 1 91.56 117 PHE A CA 1
ATOM 855 C C . PHE A 1 117 ? -3.891 1.99 -6.812 1 91.56 117 PHE A C 1
ATOM 857 O O . PHE A 1 117 ? -3.939 2.516 -5.699 1 91.56 117 PHE A O 1
ATOM 864 N N . ILE A 1 118 ? -4.91 1.825 -7.605 1 90.25 118 ILE A N 1
ATOM 865 C CA . ILE A 1 118 ? -6.203 2.422 -7.289 1 90.25 118 ILE A CA 1
ATOM 866 C C . ILE A 1 118 ? -6.734 1.839 -5.98 1 90.25 118 ILE A C 1
ATOM 868 O O . ILE A 1 118 ? -7.402 2.531 -5.211 1 90.25 118 ILE A O 1
ATOM 872 N N . GLU A 1 119 ? -6.414 0.607 -5.684 1 88 119 GLU A N 1
ATOM 873 C CA . GLU A 1 119 ? -6.871 0.012 -4.434 1 88 119 GLU A CA 1
ATOM 874 C C . GLU A 1 119 ? -6.207 0.679 -3.23 1 88 119 GLU A C 1
ATOM 876 O O . GLU A 1 119 ? -6.828 0.821 -2.174 1 88 119 GLU A O 1
ATOM 881 N N . GLU A 1 120 ? -4.965 1.053 -3.414 1 85.44 120 GLU A N 1
ATOM 882 C CA . GLU A 1 120 ? -4.246 1.746 -2.348 1 85.44 120 GLU A CA 1
ATOM 883 C C . GLU A 1 120 ? -4.773 3.166 -2.16 1 85.44 120 GLU A C 1
ATOM 885 O O . GLU A 1 120 ? -4.922 3.633 -1.029 1 85.44 120 GLU A O 1
ATOM 890 N N . LEU A 1 121 ? -5.027 3.816 -3.264 1 86.25 121 LEU A N 1
ATOM 891 C CA . LEU A 1 121 ? -5.574 5.168 -3.217 1 86.25 121 LEU A CA 1
ATOM 892 C C . LEU A 1 121 ? -6.949 5.176 -2.551 1 86.25 121 LEU A C 1
ATOM 894 O O . LEU A 1 121 ? -7.262 6.078 -1.774 1 86.25 121 LEU A O 1
ATOM 898 N N . ALA A 1 122 ? -7.707 4.176 -2.785 1 84.31 122 ALA A N 1
ATOM 899 C CA . ALA A 1 122 ? -9.047 4.07 -2.217 1 84.31 122 ALA A CA 1
ATOM 900 C C . ALA A 1 122 ? -8.992 3.893 -0.702 1 84.31 122 ALA A C 1
ATOM 902 O O . ALA A 1 122 ? -9.883 4.34 0.018 1 84.31 122 ALA A O 1
ATOM 903 N N . ALA A 1 123 ? -7.91 3.316 -0.221 1 79.56 123 ALA A N 1
ATOM 904 C CA . ALA A 1 123 ? -7.789 3.012 1.202 1 79.56 123 ALA A CA 1
ATOM 905 C C . ALA A 1 123 ? -7.23 4.203 1.974 1 79.56 123 ALA A C 1
ATOM 907 O O . ALA A 1 123 ? -7.301 4.242 3.203 1 79.56 123 ALA A O 1
ATOM 908 N N . ASN A 1 124 ? -6.773 5.133 1.258 1 76.12 124 ASN A N 1
ATOM 909 C CA . ASN A 1 124 ? -6.172 6.285 1.917 1 76.12 124 ASN A CA 1
ATOM 910 C C . ASN A 1 124 ? -7.227 7.297 2.357 1 76.12 124 ASN A C 1
ATOM 912 O O . ASN A 1 124 ? -7.77 8.031 1.531 1 76.12 124 ASN A O 1
ATOM 916 N N . GLY A 1 125 ? -7.547 7.367 3.641 1 64.38 125 GLY A N 1
ATOM 917 C CA . GLY A 1 125 ? -8.586 8.211 4.203 1 64.38 125 GLY A CA 1
ATOM 918 C C . GLY A 1 125 ? -8.195 9.68 4.258 1 64.38 125 GLY A C 1
ATOM 919 O O . GLY A 1 125 ? -9.055 10.547 4.41 1 64.38 125 GLY A O 1
ATOM 920 N N . TYR A 1 126 ? -6.883 9.961 4.148 1 63.5 126 TYR A N 1
ATOM 921 C CA . TYR A 1 126 ? -6.453 11.336 4.355 1 63.5 126 TYR A CA 1
ATOM 922 C C . TYR A 1 126 ? -6.145 12.016 3.025 1 63.5 126 TYR A C 1
ATOM 924 O O . TYR A 1 126 ? -5.766 13.188 2.994 1 63.5 126 TYR A O 1
ATOM 932 N N . ASP A 1 127 ? -6.391 11.172 2.068 1 59.66 127 ASP A N 1
ATOM 933 C CA . ASP A 1 127 ? -6.125 11.773 0.767 1 59.66 127 ASP A CA 1
ATOM 934 C C . ASP A 1 127 ? -7.168 12.836 0.428 1 59.66 127 ASP A C 1
ATOM 936 O O . ASP A 1 127 ? -8.367 12.547 0.385 1 59.66 127 ASP A O 1
ATOM 940 N N . PRO A 1 128 ? -6.75 14.133 0.355 1 53 128 PRO A N 1
ATOM 941 C CA . PRO A 1 128 ? -7.727 15.195 0.13 1 53 128 PRO A CA 1
ATOM 942 C C . PRO A 1 128 ? -8.586 14.953 -1.108 1 53 128 PRO A C 1
ATOM 944 O O . PRO A 1 128 ? -9.688 15.508 -1.217 1 53 128 PRO A O 1
ATOM 947 N N . ARG A 1 129 ? -8.016 14.336 -2.111 1 48.38 129 ARG A N 1
ATOM 948 C CA . ARG A 1 129 ? -8.75 14.164 -3.359 1 48.38 129 ARG A CA 1
ATOM 949 C C . ARG A 1 129 ? -9.727 12.992 -3.26 1 48.38 129 ARG A C 1
ATOM 951 O O . ARG A 1 129 ? -10.82 13.047 -3.828 1 48.38 129 ARG A O 1
ATOM 958 N N . ILE A 1 130 ? -9.125 11.938 -2.682 1 54.72 130 ILE A N 1
ATOM 959 C CA . ILE A 1 130 ? -9.891 10.703 -2.816 1 54.72 130 ILE A CA 1
ATOM 960 C C . ILE A 1 130 ? -10.789 10.516 -1.596 1 54.72 130 ILE A C 1
ATOM 962 O O . ILE A 1 130 ? -11.844 9.883 -1.683 1 54.72 130 ILE A O 1
ATOM 966 N N . GLY A 1 131 ? -10.508 11.523 -0.728 1 57.06 131 GLY A N 1
ATOM 967 C CA . GLY A 1 131 ? -11.336 11.375 0.462 1 57.06 131 GLY A CA 1
ATOM 968 C C . GLY A 1 131 ? -11.562 9.922 0.849 1 57.06 131 GLY A C 1
ATOM 969 O O . GLY A 1 131 ? -12.688 9.516 1.12 1 57.06 131 GLY A O 1
ATOM 970 N N . GLY A 1 132 ? -10.578 9.008 0.468 1 57.84 132 GLY A N 1
ATOM 971 C CA . GLY A 1 132 ? -10.773 7.617 0.856 1 57.84 132 GLY A CA 1
ATOM 972 C C . GLY A 1 132 ? -11.203 7.457 2.303 1 57.84 132 GLY A C 1
ATOM 973 O O . GLY A 1 132 ? -11.039 8.375 3.109 1 57.84 132 GLY A O 1
ATOM 974 N N . ALA A 1 133 ? -12.398 6.879 2.41 1 58.78 133 ALA A N 1
ATOM 975 C CA . ALA A 1 133 ? -12.867 6.566 3.758 1 58.78 133 ALA A CA 1
ATOM 976 C C . ALA A 1 133 ? -12.195 5.309 4.297 1 58.78 133 ALA A C 1
ATOM 978 O O . ALA A 1 133 ? -11.922 4.371 3.545 1 58.78 133 ALA A O 1
ATOM 979 N N . SER A 1 134 ? -11.648 5.562 5.496 1 61.19 134 SER A N 1
ATOM 980 C CA . SER A 1 134 ? -11.109 4.391 6.18 1 61.19 134 SER A CA 1
ATOM 981 C C . SER A 1 134 ? -12.008 3.17 5.977 1 61.19 134 SER A C 1
ATOM 983 O O . SER A 1 134 ? -13.227 3.262 6.109 1 61.19 134 SER A O 1
ATOM 985 N N . GLY A 1 135 ? -11.422 2.172 5.309 1 65 135 GLY A N 1
ATOM 986 C CA . GLY A 1 135 ? -12.156 0.928 5.125 1 65 135 GLY A CA 1
ATOM 987 C C . GLY A 1 135 ? -12.672 0.743 3.713 1 65 135 GLY A C 1
ATOM 988 O O . GLY A 1 135 ? -13.148 -0.337 3.357 1 65 135 GLY A O 1
ATOM 989 N N . ARG A 1 136 ? -12.672 1.986 2.914 1 75.38 136 ARG A N 1
ATOM 990 C CA . ARG A 1 136 ? -13.109 1.806 1.533 1 75.38 136 ARG A CA 1
ATOM 991 C C . ARG A 1 136 ? -12.195 0.842 0.79 1 75.38 136 ARG A C 1
ATOM 993 O O . ARG A 1 136 ? -10.969 0.89 0.953 1 75.38 136 ARG A O 1
ATOM 1000 N N . LYS A 1 137 ? -12.898 -0.078 0.132 1 78.81 137 LYS A N 1
ATOM 1001 C CA . LYS A 1 137 ? -12.164 -1.083 -0.629 1 78.81 137 LYS A CA 1
ATOM 1002 C C . LYS A 1 137 ? -12.508 -1.009 -2.113 1 78.81 137 LYS A C 1
ATOM 1004 O O . LYS A 1 137 ? -13.648 -0.708 -2.479 1 78.81 137 LYS A O 1
ATOM 1009 N N . TYR A 1 138 ? -11.539 -0.943 -2.959 1 86.12 138 TYR A N 1
ATOM 1010 C CA . TYR A 1 138 ? -11.695 -1.14 -4.395 1 86.12 138 TYR A CA 1
ATOM 1011 C C . TYR A 1 138 ? -11.328 -2.566 -4.793 1 86.12 138 TYR A C 1
ATOM 1013 O O . TYR A 1 138 ? -10.164 -2.963 -4.703 1 86.12 138 TYR A O 1
ATOM 1021 N N . THR A 1 139 ? -12.32 -3.338 -5.242 1 86.12 139 THR A N 1
ATOM 1022 C CA . THR A 1 139 ? -12.117 -4.773 -5.41 1 86.12 139 THR A CA 1
ATOM 1023 C C . THR A 1 139 ? -12.438 -5.199 -6.84 1 86.12 139 THR A C 1
ATOM 1025 O O . THR A 1 139 ? -12.742 -6.367 -7.09 1 86.12 139 THR A O 1
ATOM 1028 N N . LEU A 1 140 ? -12.398 -4.309 -7.773 1 89.31 140 LEU A N 1
ATOM 1029 C CA . LEU A 1 140 ? -12.703 -4.664 -9.156 1 89.31 140 LEU A CA 1
ATOM 1030 C C . LEU A 1 140 ? -11.484 -5.285 -9.836 1 89.31 140 LEU A C 1
ATOM 1032 O O . LEU A 1 140 ? -10.422 -5.406 -9.227 1 89.31 140 LEU A O 1
ATOM 1036 N N . TRP A 1 141 ? -11.617 -5.738 -11.062 1 88 141 TRP A N 1
ATOM 1037 C CA . TRP A 1 141 ? -10.633 -6.547 -11.766 1 88 141 TRP A CA 1
ATOM 1038 C C . TRP A 1 141 ? -9.336 -5.77 -11.969 1 88 141 TRP A C 1
ATOM 1040 O O . TRP A 1 141 ? -8.266 -6.363 -12.125 1 88 141 TRP A O 1
ATOM 1050 N N . ASP A 1 142 ? -9.492 -4.48 -11.938 1 90.75 142 ASP A N 1
ATOM 1051 C CA . ASP A 1 142 ? -8.352 -3.623 -12.25 1 90.75 142 ASP A CA 1
ATOM 1052 C C . ASP A 1 142 ? -7.766 -3.006 -10.977 1 90.75 142 ASP A C 1
ATOM 1054 O O . ASP A 1 142 ? -7.004 -2.039 -11.039 1 90.75 142 ASP A O 1
ATOM 1058 N N . GLN A 1 143 ? -8.086 -3.572 -9.797 1 88.38 143 GLN A N 1
ATOM 1059 C CA . GLN A 1 143 ? -7.66 -3.021 -8.508 1 88.38 143 GLN A CA 1
ATOM 1060 C C . GLN A 1 143 ? -6.141 -2.959 -8.414 1 88.38 143 GLN A C 1
ATOM 1062 O O . GLN A 1 143 ? -5.586 -2.027 -7.828 1 88.38 143 GLN A O 1
ATOM 1067 N N . GLU A 1 144 ? -5.449 -3.861 -9.047 1 88.94 144 GLU A N 1
ATOM 1068 C CA . GLU A 1 144 ? -3.988 -3.895 -9.016 1 88.94 144 GLU A CA 1
ATOM 1069 C C . GLU A 1 144 ? -3.404 -3.617 -10.398 1 88.94 144 GLU A C 1
ATOM 1071 O O . GLU A 1 144 ? -2.33 -4.121 -10.734 1 88.94 144 GLU A O 1
ATOM 1076 N N . LYS A 1 145 ? -4.137 -2.852 -11.188 1 94.19 145 LYS A N 1
ATOM 1077 C CA . LYS A 1 145 ? -3.707 -2.557 -12.547 1 94.19 145 LYS A CA 1
ATOM 1078 C C . LYS A 1 145 ? -3.67 -1.052 -12.797 1 94.19 145 LYS A C 1
ATOM 1080 O O . LYS A 1 145 ? -2.648 -0.515 -13.234 1 94.19 145 LYS A O 1
ATOM 1085 N N . ILE A 1 146 ? -4.809 -0.475 -12.469 1 94.75 146 ILE A N 1
ATOM 1086 C CA . ILE A 1 146 ? -4.887 0.968 -12.664 1 94.75 146 ILE A CA 1
ATOM 1087 C C . ILE A 1 146 ? -4.129 1.684 -11.547 1 94.75 146 ILE A C 1
ATOM 1089 O O . ILE A 1 146 ? -4.262 1.329 -10.375 1 94.75 146 ILE A O 1
ATOM 1093 N N . MET A 1 147 ? -3.338 2.592 -11.953 1 93.69 147 MET A N 1
ATOM 1094 C CA . MET A 1 147 ? -2.6 3.383 -10.977 1 93.69 147 MET A CA 1
ATOM 1095 C C . MET A 1 147 ? -2.961 4.859 -11.086 1 93.69 147 MET A C 1
ATOM 1097 O O . MET A 1 147 ? -3.459 5.309 -12.117 1 93.69 147 MET A O 1
ATOM 1101 N N . GLY A 1 148 ? -2.889 5.547 -9.984 1 91.94 148 GLY A N 1
ATOM 1102 C CA . GLY A 1 148 ? -3.105 6.98 -9.891 1 91.94 148 GLY A CA 1
ATOM 1103 C C . GLY A 1 148 ? -2.1 7.676 -8.992 1 91.94 148 GLY A C 1
ATOM 1104 O O . GLY A 1 148 ? -1.404 7.027 -8.211 1 91.94 148 GLY A O 1
ATOM 1105 N N . CYS A 1 149 ? -2.02 9.016 -9.203 1 92.94 149 CYS A N 1
ATOM 1106 C CA . CYS A 1 149 ? -1.029 9.789 -8.461 1 92.94 149 CYS A CA 1
ATOM 1107 C C . CYS A 1 149 ? -1.557 10.18 -7.086 1 92.94 149 CYS A C 1
ATOM 1109 O O . CYS A 1 149 ? -2.666 10.703 -6.969 1 92.94 149 CYS A O 1
ATOM 1111 N N . HIS A 1 150 ? -0.85 9.852 -6.102 1 91.31 150 HIS A N 1
ATOM 1112 C CA . HIS A 1 150 ? -0.996 10.477 -4.789 1 91.31 150 HIS A CA 1
ATOM 1113 C C . HIS A 1 150 ? -0.064 11.672 -4.641 1 91.31 150 HIS A C 1
ATOM 1115 O O . HIS A 1 150 ? 1.151 11.508 -4.508 1 91.31 150 HIS A O 1
ATOM 1121 N N . CYS A 1 151 ? -0.622 12.828 -4.633 1 93.5 151 CYS A N 1
ATOM 1122 C CA . CYS A 1 151 ? 0.178 14.047 -4.707 1 93.5 151 CYS A CA 1
ATOM 1123 C C . CYS A 1 151 ? 0.848 14.344 -3.371 1 93.5 151 CYS A C 1
ATOM 1125 O O . CYS A 1 151 ? 0.275 14.078 -2.314 1 93.5 151 CYS A O 1
ATOM 1127 N N . ASP A 1 152 ? 1.973 14.914 -3.469 1 93.88 152 ASP A N 1
ATOM 1128 C CA . ASP A 1 152 ? 2.664 15.414 -2.285 1 93.88 152 ASP A CA 1
ATOM 1129 C C . ASP A 1 152 ? 1.93 16.609 -1.685 1 93.88 152 ASP A C 1
ATOM 1131 O O . ASP A 1 152 ? 1.146 17.266 -2.369 1 93.88 152 ASP A O 1
ATOM 1135 N N . PRO A 1 153 ? 2.232 16.812 -0.381 1 92.19 153 PRO A N 1
ATOM 1136 C CA . PRO A 1 153 ? 1.63 18.016 0.217 1 92.19 153 PRO A CA 1
ATOM 1137 C C . PRO A 1 153 ? 1.923 19.281 -0.579 1 92.19 153 PRO A C 1
ATOM 1139 O O . PRO A 1 153 ? 3.043 19.469 -1.061 1 92.19 153 PRO A O 1
ATOM 1142 N N . GLY A 1 154 ? 0.836 20.094 -0.77 1 92.94 154 GLY A N 1
ATOM 1143 C CA . GLY A 1 154 ? 0.994 21.344 -1.484 1 92.94 154 GLY A CA 1
ATOM 1144 C C . GLY A 1 154 ? 0.704 21.219 -2.969 1 92.94 154 GLY A C 1
ATOM 1145 O O . GLY A 1 154 ? 0.686 22.234 -3.684 1 92.94 154 GLY A O 1
ATOM 1146 N N . TRP A 1 155 ? 0.492 20.047 -3.383 1 94.44 155 TRP A N 1
ATOM 1147 C CA . TRP A 1 155 ? 0.192 19.828 -4.789 1 94.44 155 TRP A CA 1
ATOM 1148 C C . TRP A 1 155 ? -1.135 19.094 -4.949 1 94.44 155 TRP A C 1
ATOM 1150 O O . TRP A 1 155 ? -1.548 18.344 -4.062 1 94.44 155 TRP A O 1
ATOM 1160 N N . GLU A 1 156 ? -1.789 19.391 -6.047 1 93 156 GLU A N 1
ATOM 1161 C CA . GLU A 1 156 ? -3.055 18.719 -6.355 1 93 156 GLU A CA 1
ATOM 1162 C C . GLU A 1 156 ? -3.24 18.562 -7.863 1 93 156 GLU A C 1
ATOM 1164 O O . GLU A 1 156 ? -2.352 18.922 -8.641 1 93 156 GLU A O 1
ATOM 1169 N N . GLY A 1 157 ? -4.375 17.969 -8.234 1 92.12 157 GLY A N 1
ATOM 1170 C CA . GLY A 1 157 ? -4.633 17.672 -9.633 1 92.12 157 GLY A CA 1
ATOM 1171 C C . GLY A 1 157 ? -4.352 16.219 -9.984 1 92.12 157 GLY A C 1
ATOM 1172 O O . GLY A 1 157 ? -3.668 15.516 -9.242 1 92.12 157 GLY A O 1
ATOM 1173 N N . HIS A 1 158 ? -4.766 15.859 -11.211 1 91.12 158 HIS A N 1
ATOM 1174 C CA . HIS A 1 158 ? -4.664 14.469 -11.656 1 91.12 158 HIS A CA 1
ATOM 1175 C C . HIS A 1 158 ? -3.209 14.062 -11.852 1 91.12 158 HIS A C 1
ATOM 1177 O O . HIS A 1 158 ? -2.846 12.906 -11.609 1 91.12 158 HIS A O 1
ATOM 1183 N N . GLU A 1 159 ? -2.385 15.016 -12.258 1 94.5 159 GLU A N 1
ATOM 1184 C CA . GLU A 1 159 ? -0.981 14.711 -12.508 1 94.5 159 GLU A CA 1
ATOM 1185 C C . GLU A 1 159 ? -0.072 15.43 -11.523 1 94.5 159 GLU A C 1
ATOM 1187 O O . GLU A 1 159 ? 1.145 15.484 -11.711 1 94.5 159 GLU A O 1
ATOM 1192 N N . CYS A 1 160 ? -0.637 15.977 -10.453 1 95 160 CYS A N 1
ATOM 1193 C CA . CYS A 1 160 ? 0.095 16.656 -9.391 1 95 160 CYS A CA 1
ATOM 1194 C C . CYS A 1 160 ? 0.912 17.812 -9.938 1 95 160 CYS A C 1
ATOM 1196 O O . CYS A 1 160 ? 2.098 17.938 -9.633 1 95 160 CYS A O 1
ATOM 1198 N N . ASN A 1 161 ? 0.265 18.578 -10.742 1 95.56 161 ASN A N 1
ATOM 1199 C CA . ASN A 1 161 ? 0.962 19.703 -11.352 1 95.56 161 ASN A CA 1
ATOM 1200 C C . ASN A 1 161 ? 0.347 21.047 -10.938 1 95.56 161 ASN A C 1
ATOM 1202 O O . ASN A 1 161 ? 0.758 22.094 -11.422 1 95.56 161 ASN A O 1
ATOM 1206 N N . GLN A 1 162 ? -0.635 20.984 -10.078 1 96.12 162 GLN A N 1
ATOM 1207 C CA . GLN A 1 162 ? -1.275 22.188 -9.562 1 96.12 162 GLN A CA 1
ATOM 1208 C C . GLN A 1 162 ? -0.901 22.422 -8.102 1 96.12 162 GLN A C 1
ATOM 1210 O O . GLN A 1 162 ? -1.006 21.531 -7.273 1 96.12 162 GLN A O 1
ATOM 1215 N N . ARG A 1 163 ? -0.475 23.656 -7.867 1 96.12 163 ARG A N 1
ATOM 1216 C CA . ARG A 1 163 ? -0.15 24.016 -6.492 1 96.12 163 ARG A CA 1
ATOM 1217 C C . ARG A 1 163 ? -1.412 24.344 -5.699 1 96.12 163 ARG A C 1
ATOM 1219 O O . ARG A 1 163 ? -2.354 24.938 -6.23 1 96.12 163 ARG A O 1
ATOM 1226 N N . VAL A 1 164 ? -1.356 23.953 -4.43 1 94.94 164 VAL A N 1
ATOM 1227 C CA . VAL A 1 164 ? -2.473 24.25 -3.539 1 94.94 164 VAL A CA 1
ATOM 1228 C C . VAL A 1 164 ? -2.322 25.656 -2.971 1 94.94 164 VAL A C 1
ATOM 1230 O O . VAL A 1 164 ? -1.225 26.062 -2.578 1 94.94 164 VAL A O 1
ATOM 1233 N N . CYS A 1 165 ? -3.373 26.391 -3 1 96.75 165 CYS A N 1
ATOM 1234 C CA . CYS A 1 165 ? -3.371 27.75 -2.451 1 96.75 165 CYS A CA 1
ATOM 1235 C C . CYS A 1 165 ? -3.824 27.75 -0.997 1 96.75 165 CYS A C 1
ATOM 1237 O O . CYS A 1 165 ? -4.523 26.828 -0.562 1 96.75 165 CYS A O 1
ATOM 1239 N N . PRO A 1 166 ? -3.371 28.812 -0.267 1 95.81 166 PRO A N 1
ATOM 1240 C CA . PRO A 1 166 ? -3.797 28.922 1.13 1 95.81 166 PRO A CA 1
ATOM 1241 C C . PRO A 1 166 ? -5.316 29 1.279 1 95.81 166 PRO A C 1
ATOM 1243 O O . PRO A 1 166 ? -5.996 29.547 0.411 1 95.81 166 PRO A O 1
ATOM 1246 N N . LYS A 1 167 ? -5.742 28.406 2.328 1 95.25 167 LYS A N 1
ATOM 1247 C CA . LYS A 1 167 ? -7.164 28.391 2.664 1 95.25 167 LYS A CA 1
ATOM 1248 C C . LYS A 1 167 ? -7.422 29.094 3.99 1 95.25 167 LYS A C 1
ATOM 1250 O O . LYS A 1 167 ? -6.566 29.094 4.879 1 95.25 167 LYS A O 1
ATOM 1255 N N . GLY A 1 168 ? -8.547 29.75 4.062 1 94.81 168 GLY A N 1
ATOM 1256 C CA . GLY A 1 168 ? -8.898 30.469 5.266 1 94.81 168 GLY A CA 1
ATOM 1257 C C . GLY A 1 168 ? -10.383 30.75 5.383 1 94.81 168 GLY A C 1
ATOM 1258 O O . GLY A 1 168 ? -11.195 30.125 4.691 1 94.81 168 GLY A O 1
ATOM 1259 N N . ASP A 1 169 ? -10.688 31.547 6.402 1 95.25 169 ASP A N 1
ATOM 1260 C CA . ASP A 1 169 ? -12.07 31.938 6.68 1 95.25 169 ASP A CA 1
ATOM 1261 C C . ASP A 1 169 ? -12.453 33.219 5.93 1 95.25 169 ASP A C 1
ATOM 1263 O O . ASP A 1 169 ? -11.656 34.156 5.852 1 95.25 169 ASP A O 1
ATOM 1267 N N . ASP A 1 170 ? -13.68 33.156 5.34 1 94.69 170 ASP A N 1
ATOM 1268 C CA . ASP A 1 170 ? -14.227 34.406 4.785 1 94.69 170 ASP A CA 1
ATOM 1269 C C . ASP A 1 170 ? -14.555 35.406 5.891 1 94.69 170 ASP A C 1
ATOM 1271 O O . ASP A 1 170 ? -15.43 35.156 6.719 1 94.69 170 ASP A O 1
ATOM 1275 N N . PRO A 1 171 ? -13.883 36.531 5.863 1 91.25 171 PRO A N 1
ATOM 1276 C CA . PRO A 1 171 ? -14.086 37.469 6.965 1 91.25 171 PRO A CA 1
ATOM 1277 C C . PRO A 1 171 ? -15.484 38.062 6.977 1 91.25 171 PRO A C 1
ATOM 1279 O O . PRO A 1 171 ? -15.891 38.688 7.973 1 91.25 171 PRO A O 1
ATOM 1282 N N . LEU A 1 172 ? -16.281 37.875 5.969 1 91.44 172 LEU A N 1
ATOM 1283 C CA . LEU A 1 172 ? -17.609 38.469 5.879 1 91.44 172 LEU A CA 1
ATOM 1284 C C . LEU A 1 172 ? -18.656 37.531 6.414 1 91.44 172 LEU A C 1
ATOM 1286 O O . LEU A 1 172 ? -19.797 37.938 6.652 1 91.44 172 LEU A O 1
ATOM 1290 N N . THR A 1 173 ? -18.281 36.312 6.578 1 91.69 173 THR A N 1
ATOM 1291 C CA . THR A 1 173 ? -19.219 35.344 7.172 1 91.69 173 THR A CA 1
ATOM 1292 C C . THR A 1 173 ? -19.156 35.406 8.695 1 91.69 173 THR A C 1
ATOM 1294 O O . THR A 1 173 ? -18.078 35.406 9.289 1 91.69 173 THR A O 1
ATOM 1297 N N . THR A 1 174 ? -20.312 35.469 9.336 1 90.44 174 THR A N 1
ATOM 1298 C CA . THR A 1 174 ? -20.391 35.656 10.781 1 90.44 174 THR A CA 1
ATOM 1299 C C . THR A 1 174 ? -21.078 34.469 11.438 1 90.44 174 THR A C 1
ATOM 1301 O O . THR A 1 174 ? -21.547 33.562 10.75 1 90.44 174 THR A O 1
ATOM 1304 N N . ASP A 1 175 ? -21.016 34.344 12.742 1 90.25 175 ASP A N 1
ATOM 1305 C CA . ASP A 1 175 ? -21.703 33.375 13.562 1 90.25 175 ASP A CA 1
ATOM 1306 C C . ASP A 1 175 ? -21.141 31.953 13.336 1 90.25 175 ASP A C 1
ATOM 1308 O O . ASP A 1 175 ? -21.906 31 13.148 1 90.25 175 ASP A O 1
ATOM 1312 N N . GLN A 1 176 ? -19.891 31.891 13.188 1 92.38 176 GLN A N 1
ATOM 1313 C CA . GLN A 1 176 ? -19.172 30.641 13.023 1 92.38 176 GLN A CA 1
ATOM 1314 C C . GLN A 1 176 ? -18.312 30.312 14.25 1 92.38 176 GLN A C 1
ATOM 1316 O O . GLN A 1 176 ? -18.094 31.188 15.102 1 92.38 176 GLN A O 1
ATOM 1321 N N . TYR A 1 177 ? -17.984 29.078 14.359 1 91.19 177 TYR A N 1
ATOM 1322 C CA . TYR A 1 177 ? -17.156 28.625 15.484 1 91.19 177 TYR A CA 1
ATOM 1323 C C . TYR A 1 177 ? -15.797 28.141 15.008 1 91.19 177 TYR A C 1
ATOM 1325 O O . TYR A 1 177 ? -15.656 27.703 13.867 1 91.19 177 TYR A O 1
ATOM 1333 N N . GLU A 1 178 ? -14.852 28.266 15.898 1 92.31 178 GLU A N 1
ATOM 1334 C CA . GLU A 1 178 ? -13.539 27.656 15.68 1 92.31 178 GLU A CA 1
ATOM 1335 C C . GLU A 1 178 ? -13.523 26.219 16.172 1 92.31 178 GLU A C 1
ATOM 1337 O O . GLU A 1 178 ? -14.273 25.844 17.078 1 92.31 178 GLU A O 1
ATOM 1342 N N . MET A 1 179 ? -12.734 25.438 15.594 1 93.44 179 MET A N 1
ATOM 1343 C CA . MET A 1 179 ? -12.633 24.031 15.984 1 93.44 179 MET A CA 1
ATOM 1344 C C . MET A 1 179 ? -11.891 23.875 17.312 1 93.44 179 MET A C 1
ATOM 1346 O O . MET A 1 179 ? -10.891 24.562 17.531 1 93.44 179 MET A O 1
ATOM 1350 N N . SER A 1 180 ? -12.422 23.047 18.156 1 95.5 180 SER A N 1
ATOM 1351 C CA . SER A 1 180 ? -11.773 22.641 19.391 1 95.5 180 SER A CA 1
ATOM 1352 C C . SER A 1 180 ? -11.727 21.125 19.516 1 95.5 180 SER A C 1
ATOM 1354 O O . SER A 1 180 ? -12.695 20.438 19.188 1 95.5 180 SER A O 1
ATOM 1356 N N . GLN A 1 181 ? -10.586 20.641 19.891 1 96.81 181 GLN A N 1
ATOM 1357 C CA . GLN A 1 181 ? -10.398 19.203 20.078 1 96.81 181 GLN A CA 1
ATOM 1358 C C . GLN A 1 181 ? -9.867 18.906 21.469 1 96.81 181 GLN A C 1
ATOM 1360 O O . GLN A 1 181 ? -9.016 19.625 21.984 1 96.81 181 GLN A O 1
ATOM 1365 N N . ALA A 1 182 ? -10.406 17.812 22.062 1 97.38 182 ALA A N 1
ATOM 1366 C CA . ALA A 1 182 ? -9.953 17.391 23.375 1 97.38 182 ALA A CA 1
ATOM 1367 C C . ALA A 1 182 ? -9.07 16.141 23.266 1 97.38 182 ALA A C 1
ATOM 1369 O O . ALA A 1 182 ? -9.438 15.164 22.609 1 97.38 182 ALA A O 1
ATOM 1370 N N . ILE A 1 183 ? -7.93 16.234 23.828 1 97.94 183 ILE A N 1
ATOM 1371 C CA . ILE A 1 183 ? -7.051 15.086 23.984 1 97.94 183 ILE A CA 1
ATOM 1372 C C . ILE A 1 183 ? -7.25 14.469 25.375 1 97.94 183 ILE A C 1
ATOM 1374 O O . ILE A 1 183 ? -7.094 15.148 26.391 1 97.94 183 ILE A O 1
ATOM 1378 N N . VAL A 1 184 ? -7.598 13.211 25.422 1 96.94 184 VAL A N 1
ATOM 1379 C CA . VAL A 1 184 ? -7.828 12.492 26.672 1 96.94 184 VAL A CA 1
ATOM 1380 C C . VAL A 1 184 ? -6.773 11.406 26.844 1 96.94 184 VAL A C 1
ATOM 1382 O O . VAL A 1 184 ? -6.66 10.5 26 1 96.94 184 VAL A O 1
ATOM 1385 N N . ILE A 1 185 ? -6.02 11.492 27.906 1 96.31 185 ILE A N 1
ATOM 1386 C CA . ILE A 1 185 ? -4.938 10.547 28.172 1 96.31 185 ILE A CA 1
ATOM 1387 C C . ILE A 1 185 ? -5.184 9.828 29.5 1 96.31 185 ILE A C 1
ATOM 1389 O O . ILE A 1 185 ? -5.41 10.477 30.516 1 96.31 185 ILE A O 1
ATOM 1393 N N . ASP A 1 186 ? -5.098 8.508 29.484 1 95 186 ASP A N 1
ATOM 1394 C CA . ASP A 1 186 ? -5.352 7.75 30.719 1 95 186 ASP A CA 1
ATOM 1395 C C . ASP A 1 186 ? -4.062 7.133 31.25 1 95 186 ASP A C 1
ATOM 1397 O O . ASP A 1 186 ? -4.051 5.965 31.656 1 95 186 ASP A O 1
ATOM 1401 N N . ALA A 1 187 ? -3.006 7.871 31.125 1 93.12 187 ALA A N 1
ATOM 1402 C CA . ALA A 1 187 ? -1.723 7.43 31.656 1 93.12 187 ALA A CA 1
ATOM 1403 C C . ALA A 1 187 ? -0.945 8.594 32.25 1 93.12 187 ALA A C 1
ATOM 1405 O O . ALA A 1 187 ? -1.209 9.758 31.938 1 93.12 187 ALA A O 1
ATOM 1406 N N . GLU A 1 188 ? -0.057 8.188 33.188 1 91.69 188 GLU A N 1
ATOM 1407 C CA . GLU A 1 188 ? 0.809 9.164 33.844 1 91.69 188 GLU A CA 1
ATOM 1408 C C . GLU A 1 188 ? 2.279 8.789 33.688 1 91.69 188 GLU A C 1
ATOM 1410 O O . GLU A 1 188 ? 2.611 7.609 33.531 1 91.69 188 GLU A O 1
ATOM 1415 N N . THR A 1 189 ? 3.127 9.82 33.719 1 94.19 189 THR A N 1
ATOM 1416 C CA . THR A 1 189 ? 4.578 9.68 33.781 1 94.19 189 THR A CA 1
ATOM 1417 C C . THR A 1 189 ? 5.094 8.875 32.562 1 94.19 189 THR A C 1
ATOM 1419 O O . THR A 1 189 ? 5.875 7.938 32.75 1 94.19 189 THR A O 1
ATOM 1422 N N . ILE A 1 190 ? 4.594 9.086 31.469 1 95.62 190 ILE A N 1
ATOM 1423 C CA . ILE A 1 190 ? 5.055 8.523 30.203 1 95.62 190 ILE A CA 1
ATOM 1424 C C . ILE A 1 190 ? 5.188 9.633 29.172 1 95.62 190 ILE A C 1
ATOM 1426 O O . ILE A 1 190 ? 5.027 10.812 29.484 1 95.62 190 ILE A O 1
ATOM 1430 N N . THR A 1 191 ? 5.59 9.281 27.984 1 95.25 191 THR A N 1
ATOM 1431 C CA . THR A 1 191 ? 5.672 10.242 26.891 1 95.25 191 THR A CA 1
ATOM 1432 C C . THR A 1 191 ? 4.758 9.836 25.734 1 95.25 191 THR A C 1
ATOM 1434 O O . THR A 1 191 ? 4.363 8.672 25.625 1 95.25 191 THR A O 1
ATOM 1437 N N . GLY A 1 192 ? 4.367 10.781 25.016 1 95.06 192 GLY A N 1
ATOM 1438 C CA . GLY A 1 192 ? 3.57 10.57 23.812 1 95.06 192 GLY A CA 1
ATOM 1439 C C . GLY A 1 192 ? 3.926 11.523 22.688 1 95.06 192 GLY A C 1
ATOM 1440 O O . GLY A 1 192 ? 4.855 12.32 22.812 1 95.06 192 GLY A O 1
ATOM 1441 N N . PHE A 1 193 ? 3.295 11.383 21.594 1 95 193 PHE A N 1
ATOM 1442 C CA . PHE A 1 193 ? 3.473 12.289 20.469 1 95 193 PHE A CA 1
ATOM 1443 C C . PHE A 1 193 ? 2.172 12.445 19.688 1 95 193 PHE A C 1
ATOM 1445 O O . PHE A 1 193 ? 1.258 11.625 19.828 1 95 193 PHE A O 1
ATOM 1452 N N . LEU A 1 194 ? 2.09 13.555 18.938 1 96.44 194 LEU A N 1
ATOM 1453 C CA . LEU A 1 194 ? 0.896 13.875 18.156 1 96.44 194 LEU A CA 1
ATOM 1454 C C . LEU A 1 194 ? 1.213 13.914 16.672 1 96.44 194 LEU A C 1
ATOM 1456 O O . LEU A 1 194 ? 2.359 14.156 16.281 1 96.44 194 LEU A O 1
ATOM 1460 N N . THR A 1 195 ? 0.247 13.648 15.891 1 94.25 195 THR A N 1
ATOM 1461 C CA . THR A 1 195 ? 0.311 13.859 14.445 1 94.25 195 THR A CA 1
ATOM 1462 C C . THR A 1 195 ? -0.768 14.844 14 1 94.25 195 THR A C 1
ATOM 1464 O O . THR A 1 195 ? -1.939 14.688 14.352 1 94.25 195 THR A O 1
ATOM 1467 N N . TYR A 1 196 ? -0.347 15.875 13.352 1 94.44 196 TYR A N 1
ATOM 1468 C CA . TYR A 1 196 ? -1.24 16.891 12.797 1 94.44 196 TYR A CA 1
ATOM 1469 C C . TYR A 1 196 ? -1.307 16.781 11.281 1 94.44 196 TYR A C 1
ATOM 1471 O O . TYR A 1 196 ? -0.272 16.734 10.609 1 94.44 196 TYR A O 1
ATOM 1479 N N . HIS A 1 197 ? -2.508 16.672 10.766 1 90.19 197 HIS A N 1
ATOM 1480 C CA . HIS A 1 197 ? -2.732 16.703 9.32 1 90.19 197 HIS A CA 1
ATOM 1481 C C . HIS A 1 197 ? -3.244 18.062 8.875 1 90.19 197 HIS A C 1
ATOM 1483 O O . HIS A 1 197 ? -4.355 18.453 9.227 1 90.19 197 HIS A O 1
ATOM 1489 N N . ASP A 1 198 ? -2.439 18.734 8.109 1 90.5 198 ASP A N 1
ATOM 1490 C CA . ASP A 1 198 ? -2.873 20.047 7.645 1 90.5 198 ASP A CA 1
ATOM 1491 C C . ASP A 1 198 ? -3.793 19.922 6.434 1 90.5 198 ASP A C 1
ATOM 1493 O O . ASP A 1 198 ? -3.936 18.844 5.863 1 90.5 198 ASP A O 1
ATOM 1497 N N . PRO A 1 199 ? -4.504 20.922 6.133 1 89 199 PRO A N 1
ATOM 1498 C CA . PRO A 1 199 ? -5.473 20.828 5.035 1 89 199 PRO A CA 1
ATOM 1499 C C . PRO A 1 199 ? -4.809 20.812 3.66 1 89 199 PRO A C 1
ATOM 1501 O O . PRO A 1 199 ? -5.496 20.766 2.639 1 89 199 PRO A O 1
ATOM 1504 N N . TYR A 1 200 ? -3.508 20.828 3.596 1 89.75 200 TYR A N 1
ATOM 1505 C CA . TYR A 1 200 ? -2.789 20.891 2.328 1 89.75 200 TYR A CA 1
ATOM 1506 C C . TYR A 1 200 ? -2.141 19.547 2.006 1 89.75 200 TYR A C 1
ATOM 1508 O O . TYR A 1 200 ? -1.317 19.453 1.093 1 89.75 200 TYR A O 1
ATOM 1516 N N . GLY A 1 201 ? -2.479 18.516 2.832 1 86.12 201 GLY A N 1
ATOM 1517 C CA . GLY A 1 201 ? -2.006 17.172 2.586 1 86.12 201 GLY A CA 1
ATOM 1518 C C . GLY A 1 201 ? -0.778 16.812 3.4 1 86.12 201 GLY A C 1
ATOM 1519 O O . GLY A 1 201 ? -0.247 15.703 3.277 1 86.12 201 GLY A O 1
ATOM 1520 N N . GLY A 1 202 ? -0.422 17.688 4.219 1 88.69 202 GLY A N 1
ATOM 1521 C CA . GLY A 1 202 ? 0.75 17.422 5.039 1 88.69 202 GLY A CA 1
ATOM 1522 C C . GLY A 1 202 ? 0.421 16.75 6.359 1 88.69 202 GLY A C 1
ATOM 1523 O O . GLY A 1 202 ? -0.638 17 6.938 1 88.69 202 GLY A O 1
ATOM 1524 N N . ALA A 1 203 ? 1.348 15.844 6.727 1 89.62 203 ALA A N 1
ATOM 1525 C CA . ALA A 1 203 ? 1.294 15.227 8.055 1 89.62 203 ALA A CA 1
ATOM 1526 C C . ALA A 1 203 ? 2.527 15.586 8.875 1 89.62 203 ALA A C 1
ATOM 1528 O O . ALA A 1 203 ? 3.658 15.469 8.398 1 89.62 203 ALA A O 1
ATOM 1529 N N . TRP A 1 204 ? 2.252 16.047 10.078 1 92.69 204 TRP A N 1
ATOM 1530 C CA . TRP A 1 204 ? 3.318 16.516 10.953 1 92.69 204 TRP A CA 1
ATOM 1531 C C . TRP A 1 204 ? 3.318 15.758 12.273 1 92.69 204 TRP A C 1
ATOM 1533 O O . TRP A 1 204 ? 2.355 15.836 13.039 1 92.69 204 TRP A O 1
ATOM 1543 N N . VAL A 1 205 ? 4.383 15.047 12.5 1 92.44 205 VAL A N 1
ATOM 1544 C CA . VAL A 1 205 ? 4.535 14.359 13.773 1 92.44 205 VAL A CA 1
ATOM 1545 C C . VAL A 1 205 ? 5.348 15.219 14.734 1 92.44 205 VAL A C 1
ATOM 1547 O O . VAL A 1 205 ? 6.434 15.695 14.391 1 92.44 205 VAL A O 1
ATOM 1550 N N . THR A 1 206 ? 4.832 15.398 15.883 1 93.81 206 THR A N 1
ATOM 1551 C CA . THR A 1 206 ? 5.52 16.219 16.875 1 93.81 206 THR A CA 1
ATOM 1552 C C . THR A 1 206 ? 6.672 15.43 17.516 1 93.81 206 THR A C 1
ATOM 1554 O O . THR A 1 206 ? 6.742 14.211 17.375 1 93.81 206 THR A O 1
ATOM 1557 N N . SER A 1 207 ? 7.574 16.219 18.156 1 90.44 207 SER A N 1
ATOM 1558 C CA . SER A 1 207 ? 8.461 15.578 19.125 1 90.44 207 SER A CA 1
ATOM 1559 C C . SER A 1 207 ? 7.68 15.008 20.297 1 90.44 207 SER A C 1
ATOM 1561 O O . SER A 1 207 ? 6.488 15.281 20.453 1 90.44 207 SER A O 1
ATOM 1563 N N . LYS A 1 208 ? 8.391 14.172 21.078 1 92.44 208 LYS A N 1
ATOM 1564 C CA . LYS A 1 208 ? 7.703 13.609 22.234 1 92.44 208 LYS A CA 1
ATOM 1565 C C . LYS A 1 208 ? 7.352 14.695 23.25 1 92.44 208 LYS A C 1
ATOM 1567 O O . LYS A 1 208 ? 8.047 15.711 23.344 1 92.44 208 LYS A O 1
ATOM 1572 N N . PHE A 1 209 ? 6.281 14.523 23.906 1 95.38 209 PHE A N 1
ATOM 1573 C CA . PHE A 1 209 ? 5.938 15.367 25.047 1 95.38 209 PHE A CA 1
ATOM 1574 C C . PHE A 1 209 ? 5.77 14.531 26.312 1 95.38 209 PHE A C 1
ATOM 1576 O O . PHE A 1 209 ? 5.32 13.383 26.25 1 95.38 209 PHE A O 1
ATOM 1583 N N . ASP A 1 210 ? 6.051 15.188 27.453 1 96 210 ASP A N 1
ATOM 1584 C CA . ASP A 1 210 ? 5.949 14.508 28.734 1 96 210 ASP A CA 1
ATOM 1585 C C . ASP A 1 210 ? 4.531 14.594 29.297 1 96 210 ASP A C 1
ATOM 1587 O O . ASP A 1 210 ? 3.906 15.656 29.25 1 96 210 ASP A O 1
ATOM 1591 N N . ILE A 1 211 ? 4.078 13.492 29.75 1 95.88 211 ILE A N 1
ATOM 1592 C CA . ILE A 1 211 ? 2.811 13.414 30.469 1 95.88 211 ILE A CA 1
ATOM 1593 C C . ILE A 1 211 ? 3.076 13.297 31.969 1 95.88 211 ILE A C 1
ATOM 1595 O O . ILE A 1 211 ? 3.754 12.367 32.406 1 95.88 211 ILE A O 1
ATOM 1599 N N . GLY A 1 212 ? 2.57 14.234 32.656 1 93.88 212 GLY A N 1
ATOM 1600 C CA . GLY A 1 212 ? 2.799 14.289 34.094 1 93.88 212 GLY A CA 1
ATOM 1601 C C . GLY A 1 212 ? 1.801 13.461 34.875 1 93.88 212 GLY A C 1
ATOM 1602 O O . GLY A 1 212 ? 1.128 12.594 34.312 1 93.88 212 GLY A O 1
ATOM 1603 N N . LEU A 1 213 ? 1.776 13.711 36.281 1 91.88 213 LEU A N 1
ATOM 1604 C CA . LEU A 1 213 ? 0.85 13.023 37.156 1 91.88 213 LEU A CA 1
ATOM 1605 C C . LEU A 1 213 ? -0.579 13.516 36.938 1 91.88 213 LEU A C 1
ATOM 1607 O O . LEU A 1 213 ? -0.793 14.656 36.562 1 91.88 213 LEU A O 1
ATOM 1611 N N . PHE A 1 214 ? -1.43 12.562 37.281 1 90.5 214 PHE A N 1
ATOM 1612 C CA . PHE A 1 214 ? -2.814 13.016 37.312 1 90.5 214 PHE A CA 1
ATOM 1613 C C . PHE A 1 214 ? -2.984 14.172 38.281 1 90.5 214 PHE A C 1
ATOM 1615 O O . PHE A 1 214 ? -2.35 14.195 39.344 1 90.5 214 PHE A O 1
ATOM 1622 N N . GLY A 1 215 ? -3.729 15.094 37.938 1 84.44 215 GLY A N 1
ATOM 1623 C CA . GLY A 1 215 ? -3.891 16.266 38.781 1 84.44 215 GLY A CA 1
ATOM 1624 C C . GLY A 1 215 ? -2.998 17.422 38.375 1 84.44 215 GLY A C 1
ATOM 1625 O O . GLY A 1 215 ? -3.256 18.578 38.75 1 84.44 215 GLY A O 1
ATOM 1626 N N . ASP A 1 216 ? -1.942 17.109 37.656 1 84.19 216 ASP A N 1
ATOM 1627 C CA . ASP A 1 216 ? -1.073 18.141 37.094 1 84.19 216 ASP A CA 1
ATOM 1628 C C . ASP A 1 216 ? -1.337 18.328 35.594 1 84.19 216 ASP A C 1
ATOM 1630 O O . ASP A 1 216 ? -0.407 18.297 34.781 1 84.19 216 ASP A O 1
ATOM 1634 N N . ASP A 1 217 ? -2.525 18.578 35.281 1 89.31 217 ASP A N 1
ATOM 1635 C CA . ASP A 1 217 ? -2.971 18.641 33.906 1 89.31 217 ASP A CA 1
ATOM 1636 C C . ASP A 1 217 ? -2.395 19.859 33.188 1 89.31 217 ASP A C 1
ATOM 1638 O O . ASP A 1 217 ? -2.119 19.812 31.984 1 89.31 217 ASP A O 1
ATOM 1642 N N . ALA A 1 218 ? -2.086 20.859 33.969 1 94.25 218 ALA A N 1
ATOM 1643 C CA . ALA A 1 218 ? -1.565 22.094 33.375 1 94.25 218 ALA A CA 1
ATOM 1644 C C . ALA A 1 218 ? -0.198 21.859 32.75 1 94.25 218 ALA A C 1
ATOM 1646 O O . ALA A 1 218 ? 0.085 22.375 31.656 1 94.25 218 ALA A O 1
ATOM 1647 N N . THR A 1 219 ? 0.534 21.156 33.438 1 95 219 THR A N 1
ATOM 1648 C CA . THR A 1 219 ? 1.873 20.875 32.906 1 95 219 THR A CA 1
ATOM 1649 C C . THR A 1 219 ? 1.808 20.062 31.641 1 95 219 THR A C 1
ATOM 1651 O O . THR A 1 219 ? 2.463 20.391 30.641 1 95 219 THR A O 1
ATOM 1654 N N . THR A 1 220 ? 1.052 18.984 31.609 1 96.44 220 THR A N 1
ATOM 1655 C CA . THR A 1 220 ? 0.888 18.141 30.438 1 96.44 220 THR A CA 1
ATOM 1656 C C . THR A 1 220 ? 0.346 18.953 29.266 1 96.44 220 THR A C 1
ATOM 1658 O O . THR A 1 220 ? 0.853 18.844 28.141 1 96.44 220 THR A O 1
ATOM 1661 N N . CYS A 1 221 ? -0.625 19.781 29.516 1 98.12 221 CYS A N 1
ATOM 1662 C CA . CYS A 1 221 ? -1.245 20.578 28.469 1 98.12 221 CYS A CA 1
ATOM 1663 C C . CYS A 1 221 ? -0.282 21.625 27.938 1 98.12 221 CYS A C 1
ATOM 1665 O O . CYS A 1 221 ? -0.28 21.938 26.75 1 98.12 221 CYS A O 1
ATOM 1667 N N . ALA A 1 222 ? 0.489 22.141 28.797 1 97.88 222 ALA A N 1
ATOM 1668 C CA . ALA A 1 222 ? 1.519 23.078 28.359 1 97.88 222 ALA A CA 1
ATOM 1669 C C . ALA A 1 222 ? 2.537 22.391 27.453 1 97.88 222 ALA A C 1
ATOM 1671 O O . ALA A 1 222 ? 2.996 22.969 26.469 1 97.88 222 ALA A O 1
ATOM 1672 N N . ASN A 1 223 ? 2.918 21.219 27.828 1 97.25 223 ASN A N 1
ATOM 1673 C CA . ASN A 1 223 ? 3.832 20.453 27 1 97.25 223 ASN A CA 1
ATOM 1674 C C . ASN A 1 223 ? 3.244 20.188 25.609 1 97.25 223 ASN A C 1
ATOM 1676 O O . ASN A 1 223 ? 3.947 20.297 24.609 1 97.25 223 ASN A O 1
ATOM 1680 N N . ILE A 1 224 ? 1.998 19.828 25.562 1 98 224 ILE A N 1
ATOM 1681 C CA . ILE A 1 224 ? 1.308 19.594 24.297 1 98 224 ILE A CA 1
ATOM 1682 C C . ILE A 1 224 ? 1.296 20.859 23.453 1 98 224 ILE A C 1
ATOM 1684 O O . ILE A 1 224 ? 1.582 20.828 22.25 1 98 224 ILE A O 1
ATOM 1688 N N . LYS A 1 225 ? 0.987 21.984 24.109 1 97.94 225 LYS A N 1
ATOM 1689 C CA . LYS A 1 225 ? 1.017 23.266 23.422 1 97.94 225 LYS A CA 1
ATOM 1690 C C . LYS A 1 225 ? 2.389 23.531 22.797 1 97.94 225 LYS A C 1
ATOM 1692 O O . LYS A 1 225 ? 2.486 23.922 21.641 1 97.94 225 LYS A O 1
ATOM 1697 N N . ASN A 1 226 ? 3.385 23.281 23.547 1 96.69 226 ASN A N 1
ATOM 1698 C CA . ASN A 1 226 ? 4.746 23.562 23.109 1 96.69 226 ASN A CA 1
ATOM 1699 C C . ASN A 1 226 ? 5.117 22.734 21.875 1 96.69 226 ASN A C 1
ATOM 1701 O O . ASN A 1 226 ? 5.668 23.266 20.922 1 96.69 226 ASN A O 1
ATOM 1705 N N . VAL A 1 227 ? 4.824 21.453 21.891 1 95.75 227 VAL A N 1
ATOM 1706 C CA . VAL A 1 227 ? 5.242 20.609 20.781 1 95.75 227 VAL A CA 1
ATOM 1707 C C . VAL A 1 227 ? 4.418 20.938 19.531 1 95.75 227 VAL A C 1
ATOM 1709 O O . VAL A 1 227 ? 4.922 20.859 18.406 1 95.75 227 VAL A O 1
ATOM 1712 N N . LEU A 1 228 ? 3.182 21.297 19.672 1 96.69 228 LEU A N 1
ATOM 1713 C CA . LEU A 1 228 ? 2.357 21.672 18.531 1 96.69 228 LEU A CA 1
ATOM 1714 C C . LEU A 1 228 ? 2.861 22.969 17.906 1 96.69 228 LEU A C 1
ATOM 1716 O O . LEU A 1 228 ? 2.951 23.078 16.688 1 96.69 228 LEU A O 1
ATOM 1720 N N . ARG A 1 229 ? 3.221 23.922 18.734 1 94.81 229 ARG A N 1
ATOM 1721 C CA . ARG A 1 229 ? 3.646 25.234 18.25 1 94.81 229 ARG A CA 1
ATOM 1722 C C . ARG A 1 229 ? 5.062 25.172 17.688 1 94.81 229 ARG A C 1
ATOM 1724 O O . ARG A 1 229 ? 5.5 26.094 16.984 1 94.81 229 ARG A O 1
ATOM 1731 N N . ARG A 1 230 ? 5.727 24.094 17.969 1 92.81 230 ARG A N 1
ATOM 1732 C CA . ARG A 1 230 ? 7.098 23.938 17.484 1 92.81 230 ARG A CA 1
ATOM 1733 C C . ARG A 1 230 ? 7.121 23.281 16.109 1 92.81 230 ARG A C 1
ATOM 1735 O O . ARG A 1 230 ? 8.18 23.188 15.484 1 92.81 230 ARG A O 1
ATOM 1742 N N . LEU A 1 231 ? 6.012 22.844 15.648 1 91.88 231 LEU A N 1
ATOM 1743 C CA . LEU A 1 231 ? 5.969 22.328 14.281 1 91.88 231 LEU A CA 1
ATOM 1744 C C . LEU A 1 231 ? 6.43 23.375 13.281 1 91.88 231 LEU A C 1
ATOM 1746 O O . LEU A 1 231 ? 6.129 24.562 13.445 1 91.88 231 LEU A O 1
ATOM 1750 N N . PRO A 1 232 ? 7.086 22.969 12.297 1 88.75 232 PRO A N 1
ATOM 1751 C CA . PRO A 1 232 ? 7.688 23.953 11.391 1 88.75 232 PRO A CA 1
ATOM 1752 C C . PRO A 1 232 ? 6.648 24.719 10.57 1 88.75 232 PRO A C 1
ATOM 1754 O O . PRO A 1 232 ? 5.461 24.391 10.617 1 88.75 232 PRO A O 1
ATOM 1757 N N . ASN A 1 233 ? 7.117 25.781 9.953 1 81.94 233 ASN A N 1
ATOM 1758 C CA . ASN A 1 233 ? 6.363 26.641 9.031 1 81.94 233 ASN A CA 1
ATOM 1759 C C . ASN A 1 233 ? 5.145 27.25 9.719 1 81.94 233 ASN A C 1
ATOM 1761 O O . ASN A 1 233 ? 4.156 27.578 9.055 1 81.94 233 ASN A O 1
ATOM 1765 N N . ASN A 1 234 ? 5.199 27.25 10.953 1 82.06 234 ASN A N 1
ATOM 1766 C CA . ASN A 1 234 ? 4.152 27.906 11.734 1 82.06 234 ASN A CA 1
ATOM 1767 C C . ASN A 1 234 ? 2.775 27.328 11.414 1 82.06 234 ASN A C 1
ATOM 1769 O O . ASN A 1 234 ? 1.8 28.062 11.297 1 82.06 234 ASN A O 1
ATOM 1773 N N . VAL A 1 235 ? 2.734 25.984 11.211 1 88.56 235 VAL A N 1
ATOM 1774 C CA . VAL A 1 235 ? 1.473 25.375 10.812 1 88.56 235 VAL A CA 1
ATOM 1775 C C . VAL A 1 235 ? 0.475 25.453 11.961 1 88.56 235 VAL A C 1
ATOM 1777 O O . VAL A 1 235 ? -0.738 25.453 11.742 1 88.56 235 VAL A O 1
ATOM 1780 N N . LEU A 1 236 ? 1.02 25.422 13.195 1 92.38 236 LEU A N 1
ATOM 1781 C CA . LEU A 1 236 ? 0.161 25.516 14.367 1 92.38 236 LEU A CA 1
ATOM 1782 C C . LEU A 1 236 ? 0.729 26.5 15.391 1 92.38 236 LEU A C 1
ATOM 1784 O O . LEU A 1 236 ? 0.712 26.234 16.594 1 92.38 236 LEU A O 1
ATOM 1788 N N . ASN A 1 237 ? 1.147 27.594 14.953 1 88.38 237 ASN A N 1
ATOM 1789 C CA . ASN A 1 237 ? 1.855 28.516 15.836 1 88.38 237 ASN A CA 1
ATOM 1790 C C . ASN A 1 237 ? 0.891 29.297 16.734 1 88.38 237 ASN A C 1
ATOM 1792 O O . ASN A 1 237 ? 1.303 29.875 17.734 1 88.38 237 ASN A O 1
ATOM 1796 N N . THR A 1 238 ? -0.358 29.266 16.516 1 89.94 238 THR A N 1
ATOM 1797 C CA . THR A 1 238 ? -1.291 30.078 17.281 1 89.94 238 THR A CA 1
ATOM 1798 C C . THR A 1 238 ? -2.27 29.203 18.047 1 89.94 238 THR A C 1
ATOM 1800 O O . THR A 1 238 ? -3.227 29.703 18.641 1 89.94 238 THR A O 1
ATOM 1803 N N . VAL A 1 239 ? -2.025 27.906 18.047 1 95.5 239 VAL A N 1
ATOM 1804 C CA . VAL A 1 239 ? -2.941 27.016 18.75 1 95.5 239 VAL A CA 1
ATOM 1805 C C . VAL A 1 239 ? -2.893 27.297 20.25 1 95.5 239 VAL A C 1
ATOM 1807 O O . VAL A 1 239 ? -1.832 27.609 20.797 1 95.5 239 VAL A O 1
ATOM 1810 N N . ALA A 1 240 ? -4.016 27.234 20.875 1 96.75 240 ALA A N 1
ATOM 1811 C CA . ALA A 1 240 ? -4.105 27.328 22.328 1 96.75 240 ALA A CA 1
ATOM 1812 C C . ALA A 1 240 ? -4.48 25.984 22.938 1 96.75 240 ALA A C 1
ATOM 1814 O O . ALA A 1 240 ? -5.309 25.25 22.391 1 96.75 240 ALA A O 1
ATOM 1815 N N . VAL A 1 241 ? -3.795 25.641 24.016 1 98.06 241 VAL A N 1
ATOM 1816 C CA . VAL A 1 241 ? -4.078 24.391 24.719 1 98.06 241 VAL A CA 1
ATOM 1817 C C . VAL A 1 241 ? -4.32 24.672 26.188 1 98.06 241 VAL A C 1
ATOM 1819 O O . VAL A 1 241 ? -3.527 25.359 26.844 1 98.06 241 VAL A O 1
ATOM 1822 N N . ALA A 1 242 ? -5.402 24.219 26.703 1 96.75 242 ALA A N 1
ATOM 1823 C CA . ALA A 1 242 ? -5.746 24.438 28.109 1 96.75 242 ALA A CA 1
ATOM 1824 C C . ALA A 1 242 ? -6.285 23.156 28.75 1 96.75 242 ALA A C 1
ATOM 1826 O O . ALA A 1 242 ? -6.941 22.344 28.078 1 96.75 242 ALA A O 1
ATOM 1827 N N . PRO A 1 243 ? -5.988 23 30.047 1 96.31 243 PRO A N 1
ATOM 1828 C CA . PRO A 1 243 ? -6.578 21.859 30.75 1 96.31 243 PRO A CA 1
ATOM 1829 C C . PRO A 1 243 ? -8.078 22.016 30.984 1 96.31 243 PRO A C 1
ATOM 1831 O O . PRO A 1 243 ? -8.586 23.141 31.047 1 96.31 243 PRO A O 1
ATOM 1834 N N . ALA A 1 244 ? -8.734 20.938 31.031 1 93.88 244 ALA A N 1
ATOM 1835 C CA . ALA A 1 244 ? -10.164 20.922 31.312 1 93.88 244 ALA A CA 1
ATOM 1836 C C . ALA A 1 244 ? -10.523 19.781 32.25 1 93.88 244 ALA A C 1
ATOM 1838 O O . ALA A 1 244 ? -9.812 18.766 32.312 1 93.88 244 ALA A O 1
ATOM 1839 N N . THR A 1 245 ? -11.625 20.016 32.969 1 92.38 245 THR A N 1
ATOM 1840 C CA . THR A 1 245 ? -12.094 18.969 33.875 1 92.38 245 THR A CA 1
ATOM 1841 C C . THR A 1 245 ? -13.125 18.078 33.188 1 92.38 245 THR A C 1
ATOM 1843 O O . THR A 1 245 ? -13.359 16.938 33.594 1 92.38 245 THR A O 1
ATOM 1846 N N . ASP A 1 246 ? -13.742 18.594 32.219 1 91.5 246 ASP A N 1
ATOM 1847 C CA . ASP A 1 246 ? -14.75 17.859 31.453 1 91.5 246 ASP A CA 1
ATOM 1848 C C . ASP A 1 246 ? -15.039 18.547 30.125 1 91.5 246 ASP A C 1
ATOM 1850 O O . ASP A 1 246 ? -14.578 19.672 29.875 1 91.5 246 ASP A O 1
ATOM 1854 N N . PHE A 1 247 ? -15.695 17.859 29.266 1 93.56 247 PHE A N 1
ATOM 1855 C CA . PHE A 1 247 ? -16.188 18.406 28 1 93.56 247 PHE A CA 1
ATOM 1856 C C . PHE A 1 247 ? -17.281 17.516 27.406 1 93.56 247 PHE A C 1
ATOM 1858 O O . PHE A 1 247 ? -17.516 16.406 27.906 1 93.56 247 PHE A O 1
ATOM 1865 N N . PHE A 1 248 ? -18.031 18.031 26.453 1 93.69 248 PHE A N 1
ATOM 1866 C CA . PHE A 1 248 ? -19 17.266 25.672 1 93.69 248 PHE A CA 1
ATOM 1867 C C . PHE A 1 248 ? -18.469 16.969 24.281 1 93.69 248 PHE A C 1
ATOM 1869 O O . PHE A 1 248 ? -18.141 17.891 23.531 1 93.69 248 PHE A O 1
ATOM 1876 N N . PRO A 1 249 ? -18.297 15.68 24.016 1 94.38 249 PRO A N 1
ATOM 1877 C CA . PRO A 1 249 ? -17.828 15.352 22.672 1 94.38 249 PRO A CA 1
ATOM 1878 C C . PRO A 1 249 ? -18.891 15.586 21.594 1 94.38 249 PRO A C 1
ATOM 1880 O O . PRO A 1 249 ? -20.078 15.461 21.859 1 94.38 249 PRO A O 1
ATOM 1883 N N . PHE A 1 250 ? -18.469 15.969 20.406 1 94.06 250 PHE A N 1
ATOM 1884 C CA . PHE A 1 250 ? -19.328 16.172 19.25 1 94.06 250 PHE A CA 1
ATOM 1885 C C . PHE A 1 250 ? -18.984 15.18 18.141 1 94.06 250 PHE A C 1
ATOM 1887 O O . PHE A 1 250 ? -17.828 15.086 17.719 1 94.06 250 PHE A O 1
ATOM 1894 N N . LEU A 1 251 ? -19.953 14.391 17.75 1 92.56 251 LEU A N 1
ATOM 1895 C CA . LEU A 1 251 ? -19.781 13.453 16.656 1 92.56 251 LEU A CA 1
ATOM 1896 C C . LEU A 1 251 ? -20.516 13.922 15.406 1 92.56 251 LEU A C 1
ATOM 1898 O O . LEU A 1 251 ? -21.75 13.875 15.352 1 92.56 251 LEU A O 1
ATOM 1902 N N . ARG A 1 252 ? -19.719 14.312 14.391 1 91.12 252 ARG A N 1
ATOM 1903 C CA . ARG A 1 252 ? -20.297 14.812 13.148 1 91.12 252 ARG A CA 1
ATOM 1904 C C . ARG A 1 252 ? -20.891 13.672 12.32 1 91.12 252 ARG A C 1
ATOM 1906 O O . ARG A 1 252 ? -20.359 12.555 12.344 1 91.12 252 ARG A O 1
ATOM 1913 N N . THR A 1 253 ? -21.906 14.016 11.539 1 89.44 253 THR A N 1
ATOM 1914 C CA . THR A 1 253 ? -22.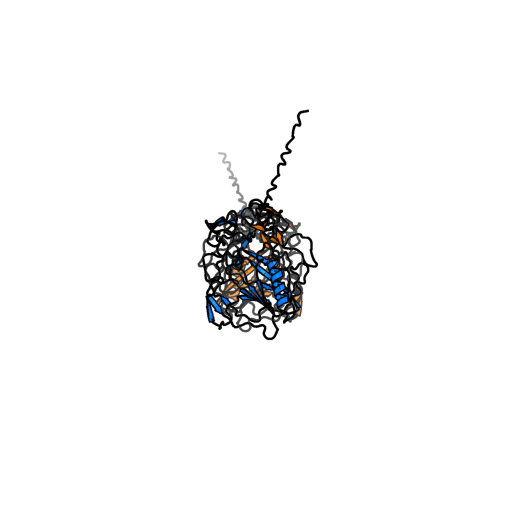516 13.039 10.648 1 89.44 253 THR A CA 1
ATOM 1915 C C . THR A 1 253 ? -21.547 12.641 9.539 1 89.44 253 THR A C 1
ATOM 1917 O O . THR A 1 253 ? -21.5 11.477 9.133 1 89.44 253 THR A O 1
ATOM 1920 N N . SER A 1 254 ? -20.828 13.656 9.039 1 83.06 254 SER A N 1
ATOM 1921 C CA . SER A 1 254 ? -19.734 13.477 8.094 1 83.06 254 SER A CA 1
ATOM 1922 C C . SER A 1 254 ? -18.641 14.508 8.312 1 83.06 254 SER A C 1
ATOM 1924 O O . SER A 1 254 ? -18.844 15.492 9.023 1 83.06 254 SER A O 1
ATOM 1926 N N . LYS A 1 255 ? -17.5 14.281 7.801 1 74.69 255 LYS A N 1
ATOM 1927 C CA . LYS A 1 255 ? -16.344 15.133 8.039 1 74.69 255 LYS A CA 1
ATOM 1928 C C . LYS A 1 255 ? -16.656 16.594 7.695 1 74.69 255 LYS A C 1
ATOM 1930 O O . LYS A 1 255 ? -16.172 17.5 8.367 1 74.69 255 LYS A O 1
ATOM 1935 N N . THR A 1 256 ? -17.469 16.859 6.738 1 75.25 256 THR A N 1
ATOM 1936 C CA . THR A 1 256 ? -17.625 18.25 6.355 1 75.25 256 THR A CA 1
ATOM 1937 C C . THR A 1 256 ? -19.047 18.734 6.652 1 75.25 256 THR A C 1
ATOM 1939 O O . THR A 1 256 ? -19.438 19.828 6.246 1 75.25 256 THR A O 1
ATOM 1942 N N . ALA A 1 257 ? -19.672 17.938 7.539 1 87.38 257 ALA A N 1
ATOM 1943 C CA . ALA A 1 257 ? -21.047 18.312 7.898 1 87.38 257 ALA A CA 1
ATOM 1944 C C . ALA A 1 257 ? -21.047 19.219 9.125 1 87.38 257 ALA A C 1
ATOM 1946 O O . ALA A 1 257 ? -20.172 19.125 9.984 1 87.38 257 ALA A O 1
ATOM 1947 N N . SER A 1 258 ? -22.016 20.078 9.172 1 91.31 258 SER A N 1
ATOM 1948 C CA . SER A 1 258 ? -22.219 20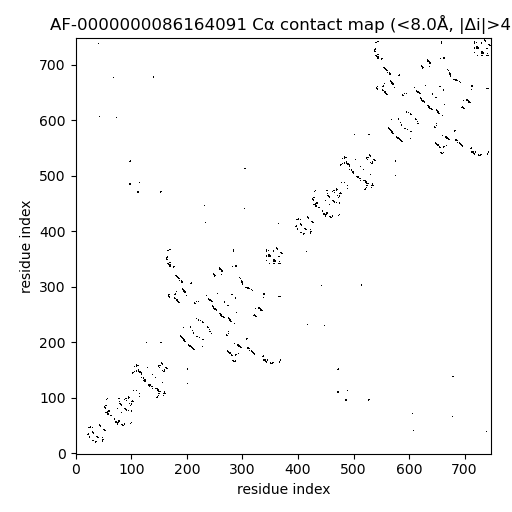.922 10.352 1 91.31 258 SER A CA 1
ATOM 1949 C C . SER A 1 258 ? -23.094 20.219 11.383 1 91.31 258 SER A C 1
ATOM 1951 O O . SER A 1 258 ? -23.125 20.609 12.547 1 91.31 258 SER A O 1
ATOM 1953 N N . ASP A 1 259 ? -23.781 19.219 10.914 1 92.62 259 ASP A N 1
ATOM 1954 C CA . ASP A 1 259 ? -24.688 18.5 11.805 1 92.62 259 ASP A CA 1
ATOM 1955 C C . ASP A 1 259 ? -24 17.328 12.484 1 92.62 259 ASP A C 1
ATOM 1957 O O . ASP A 1 259 ? -23 16.812 11.961 1 92.62 259 ASP A O 1
ATOM 1961 N N . GLY A 1 260 ? -24.453 17.047 13.672 1 93.19 260 GLY A N 1
ATOM 1962 C CA . GLY A 1 260 ? -23.922 15.914 14.43 1 93.19 260 GLY A CA 1
ATOM 1963 C C . GLY A 1 260 ? -24.688 15.664 15.727 1 93.19 260 GLY A C 1
ATOM 1964 O O . GLY A 1 260 ? -25.828 16.078 15.867 1 93.19 260 GLY A O 1
ATOM 1965 N N . SER A 1 261 ? -24 14.883 16.578 1 93.56 261 SER A N 1
ATOM 1966 C CA . SER A 1 261 ? -24.594 14.547 17.875 1 93.56 261 SER A CA 1
ATOM 1967 C C . SER A 1 261 ? -23.641 14.891 19.016 1 93.56 261 SER A C 1
ATOM 1969 O O . SER A 1 261 ? -22.422 14.719 18.891 1 93.56 261 SER A O 1
ATOM 1971 N N . ILE A 1 262 ? -24.281 15.422 20.078 1 93.31 262 ILE A N 1
ATOM 1972 C CA . ILE A 1 262 ? -23.531 15.688 21.297 1 93.31 262 ILE A CA 1
ATOM 1973 C C . ILE A 1 262 ? -23.5 14.422 22.172 1 93.31 262 ILE A C 1
ATOM 1975 O O . ILE A 1 262 ? -24.547 13.844 22.469 1 93.31 262 ILE A O 1
ATOM 1979 N N . GLY A 1 263 ? -22.297 13.961 22.453 1 92.56 263 GLY A N 1
ATOM 1980 C CA . GLY A 1 263 ? -22.141 12.789 23.297 1 92.56 263 GLY A CA 1
ATOM 1981 C C . GLY A 1 263 ? -22.203 13.102 24.781 1 92.56 263 GLY A C 1
ATOM 1982 O O . GLY A 1 263 ? -22.328 14.266 25.172 1 92.56 263 GLY A O 1
ATOM 1983 N N . GLY A 1 264 ? -22.125 11.961 25.594 1 90 264 GLY A N 1
ATOM 1984 C CA . GLY A 1 264 ? -22.094 12.125 27.031 1 90 264 GLY A CA 1
ATOM 1985 C C . GLY A 1 264 ? -20.844 12.844 27.531 1 90 264 GLY A C 1
ATOM 1986 O O . GLY A 1 264 ? -19.766 12.695 26.953 1 90 264 GLY A O 1
ATOM 1987 N N . GLN A 1 265 ? -21.094 13.57 28.578 1 90.81 265 GLN A N 1
ATOM 1988 C CA . GLN A 1 265 ? -19.984 14.32 29.188 1 90.81 265 GLN A CA 1
ATOM 1989 C C . GLN A 1 265 ? -18.828 13.391 29.531 1 90.81 265 GLN A C 1
ATOM 1991 O O . GLN A 1 265 ? -19.031 12.328 30.125 1 90.81 265 GLN A O 1
ATOM 1996 N N . ILE A 1 266 ? -17.656 13.734 29.109 1 91.5 266 ILE A N 1
ATOM 1997 C CA . ILE A 1 266 ? -16.422 13.055 29.5 1 91.5 266 ILE A CA 1
ATOM 1998 C C . ILE A 1 266 ? -15.711 13.875 30.578 1 91.5 266 ILE A C 1
ATOM 2000 O O . ILE A 1 266 ? -15.438 15.062 30.375 1 91.5 266 ILE A O 1
ATOM 2004 N N . SER A 1 267 ? -15.453 13.25 31.688 1 91.19 267 SER A N 1
ATOM 2005 C CA . SER A 1 267 ? -14.844 13.945 32.812 1 91.19 267 SER A CA 1
ATOM 2006 C C . SER A 1 267 ? -13.602 13.211 33.312 1 91.19 267 SER A C 1
ATOM 2008 O O . SER A 1 267 ? -13.398 12.039 33 1 91.19 267 SER A O 1
ATOM 2010 N N . ILE A 1 268 ? -12.734 13.852 33.969 1 85.06 268 ILE A N 1
ATOM 2011 C CA . ILE A 1 268 ? -11.508 13.273 34.531 1 85.06 268 ILE A CA 1
ATOM 2012 C C . ILE A 1 268 ? -11.859 12.336 35.688 1 85.06 268 ILE A C 1
ATOM 2014 O O . ILE A 1 268 ? -10.992 11.609 36.188 1 85.06 268 ILE A O 1
ATOM 2018 N N . GLY A 1 269 ? -12.953 11.867 35.875 1 69.12 269 GLY A N 1
ATOM 2019 C CA . GLY A 1 269 ? -13.43 10.875 36.812 1 69.12 269 GLY A CA 1
ATOM 2020 C C . GLY A 1 269 ? -12.5 10.695 38 1 69.12 269 GLY A C 1
ATOM 2021 O O . GLY A 1 269 ? -12.219 9.562 38.406 1 69.12 269 GLY A O 1
ATOM 2022 N N . GLY A 1 270 ? -12.219 11.422 38.906 1 67.31 270 GLY A N 1
ATOM 2023 C CA . GLY A 1 270 ? -11.43 11.25 40.125 1 67.31 270 GLY A CA 1
ATOM 2024 C C . GLY A 1 270 ? -9.938 11.188 39.844 1 67.31 270 GLY A C 1
ATOM 2025 O O . GLY A 1 270 ? -9.195 10.516 40.562 1 67.31 270 GLY A O 1
ATOM 2026 N N . THR A 1 271 ? -9.406 11.539 38.719 1 71.69 271 THR A N 1
ATOM 2027 C CA . THR A 1 271 ? -7.984 11.742 38.438 1 71.69 271 THR A CA 1
ATOM 2028 C C . THR A 1 271 ? -7.387 10.531 37.75 1 71.69 271 THR A C 1
ATOM 2030 O O . THR A 1 271 ? -6.332 10.031 38.125 1 71.69 271 THR A O 1
ATOM 2033 N N . ASP A 1 272 ? -8.094 10.016 36.875 1 87.25 272 ASP A N 1
ATOM 2034 C CA . ASP A 1 272 ? -7.562 8.875 36.156 1 87.25 272 ASP A CA 1
ATOM 2035 C C . ASP A 1 272 ? -7.289 9.227 34.688 1 87.25 272 ASP A C 1
ATOM 2037 O O . ASP A 1 272 ? -6.863 8.375 33.906 1 87.25 272 ASP A O 1
ATOM 2041 N N . LYS A 1 273 ? -7.516 10.484 34.406 1 93.19 273 LYS A N 1
ATOM 2042 C CA . LYS A 1 273 ? -7.238 10.93 33.062 1 93.19 273 LYS A CA 1
ATOM 2043 C C . LYS A 1 273 ? -6.797 12.391 33.031 1 93.19 273 LYS A C 1
ATOM 2045 O O . LYS A 1 273 ? -7.051 13.133 34 1 93.19 273 LYS A O 1
ATOM 2050 N N . THR A 1 274 ? -6.082 12.805 32.094 1 95.19 274 THR A N 1
ATOM 2051 C CA . THR A 1 274 ? -5.75 14.188 31.781 1 95.19 274 THR A CA 1
ATOM 2052 C C . THR A 1 274 ? -6.504 14.633 30.531 1 95.19 274 THR A C 1
ATOM 2054 O O . THR A 1 274 ? -6.57 13.898 29.531 1 95.19 274 THR A O 1
ATOM 2057 N N . ILE A 1 275 ? -7.188 15.75 30.641 1 96 275 ILE A N 1
ATOM 2058 C CA . ILE A 1 275 ? -7.902 16.297 29.484 1 96 275 ILE A CA 1
ATOM 2059 C C . ILE A 1 275 ? -7.277 17.641 29.078 1 96 275 ILE A C 1
ATOM 2061 O O . ILE A 1 275 ? -7.164 18.547 29.906 1 96 275 ILE A O 1
ATOM 2065 N N . CYS A 1 276 ? -6.832 17.766 27.844 1 97.69 276 CYS A N 1
ATOM 2066 C CA . CYS A 1 276 ? -6.32 19 27.266 1 97.69 276 CYS A CA 1
ATOM 2067 C C . CYS A 1 276 ? -7.152 19.438 26.062 1 97.69 276 CYS A C 1
ATOM 2069 O O . CYS A 1 276 ? -7.293 18.672 25.109 1 97.69 276 CYS A O 1
ATOM 2071 N N . ILE A 1 277 ? -7.688 20.609 26.078 1 97.19 277 ILE A N 1
ATOM 2072 C CA . ILE A 1 277 ? -8.469 21.125 24.953 1 97.19 277 ILE A CA 1
ATOM 2073 C C . ILE A 1 277 ? -7.578 21.969 24.047 1 97.19 277 ILE A C 1
ATOM 2075 O O . ILE A 1 277 ? -6.957 22.922 24.5 1 97.19 277 ILE A O 1
ATOM 2079 N N . VAL A 1 278 ? -7.508 21.578 22.859 1 97.94 278 VAL A N 1
ATOM 2080 C CA . VAL A 1 278 ? -6.777 22.297 21.812 1 97.94 278 VAL A CA 1
ATOM 2081 C C . VAL A 1 278 ? -7.738 23.172 21.016 1 97.94 278 VAL A C 1
ATOM 2083 O O . VAL A 1 278 ? -8.656 22.656 20.375 1 97.94 278 VAL A O 1
ATOM 2086 N N . ASN A 1 279 ? -7.473 24.453 21.047 1 96.75 279 ASN A N 1
ATOM 2087 C CA . ASN A 1 279 ? -8.273 25.406 20.266 1 96.75 279 ASN A CA 1
ATOM 2088 C C . ASN A 1 279 ? -7.512 25.922 19.047 1 96.75 279 ASN A C 1
ATOM 2090 O O . ASN A 1 279 ? -6.422 26.484 19.188 1 96.75 279 ASN A O 1
ATOM 2094 N N . PHE A 1 280 ? -8.094 25.672 17.938 1 95.81 280 PHE A N 1
ATOM 2095 C CA . PHE A 1 280 ? -7.504 26.156 16.703 1 95.81 280 PHE A CA 1
ATOM 2096 C C . PHE A 1 280 ? -7.957 27.578 16.406 1 95.81 280 PHE A C 1
ATOM 2098 O O . PHE A 1 280 ? -9.109 27.797 16.031 1 95.81 280 PHE A O 1
ATOM 2105 N N . LYS A 1 281 ? -7.059 28.469 16.578 1 90 281 LYS A N 1
ATOM 2106 C CA . LYS A 1 281 ? -7.387 29.875 16.312 1 90 281 LYS A CA 1
ATOM 2107 C C . LYS A 1 281 ? -7.527 30.125 14.805 1 90 281 LYS A C 1
ATOM 2109 O O . LYS A 1 281 ? -6.793 29.547 14 1 90 281 LYS A O 1
ATOM 2114 N N . SER A 1 282 ? -8.344 31 14.438 1 88.56 282 SER A N 1
ATOM 2115 C CA . SER A 1 282 ? -8.609 31.297 13.031 1 88.56 282 SER A CA 1
ATOM 2116 C C . SER A 1 282 ? -7.383 31.906 12.352 1 88.56 282 SER A C 1
ATOM 2118 O O . SER A 1 282 ? -7.059 33.062 12.57 1 88.56 282 SER A O 1
ATOM 2120 N N . GLU A 1 283 ? -6.711 31.266 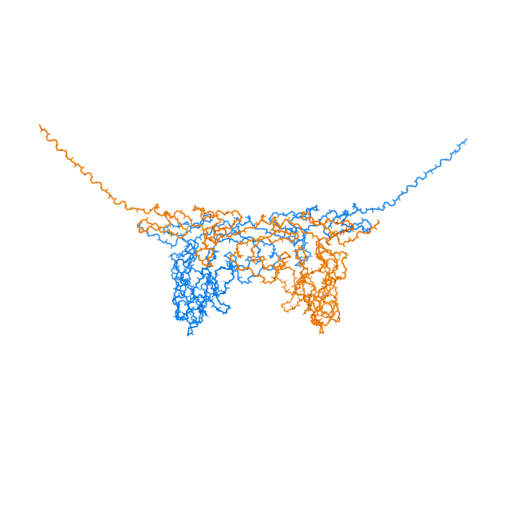11.625 1 89 283 GLU A N 1
ATOM 2121 C CA . GLU A 1 283 ? -5.586 31.594 10.75 1 89 283 GLU A CA 1
ATOM 2122 C C . GLU A 1 283 ? -5.578 30.719 9.508 1 89 283 GLU A C 1
ATOM 2124 O O . GLU A 1 283 ? -6.266 29.688 9.461 1 89 283 GLU A O 1
ATOM 2129 N N . PRO A 1 284 ? -4.875 31.203 8.484 1 91.19 284 PRO A N 1
ATOM 2130 C CA . PRO A 1 284 ? -4.82 30.328 7.305 1 91.19 284 PRO A CA 1
ATOM 2131 C C . PRO A 1 284 ? -4.387 28.906 7.641 1 91.19 284 PRO A C 1
ATOM 2133 O O . PRO A 1 284 ? -3.363 28.703 8.297 1 91.19 284 PRO A O 1
ATOM 2136 N N . GLY A 1 285 ? -5.191 27.938 7.289 1 91 285 GLY A N 1
ATOM 2137 C CA . GLY A 1 285 ? -4.855 26.531 7.473 1 91 285 GLY A CA 1
ATOM 2138 C C . GLY A 1 285 ? -5.426 25.953 8.75 1 91 285 GLY A C 1
ATOM 2139 O O . GLY A 1 285 ? -5.418 24.734 8.938 1 91 285 GLY A O 1
ATOM 2140 N N . THR A 1 286 ? -5.895 26.844 9.656 1 93.38 286 THR A N 1
ATOM 2141 C CA . THR A 1 286 ? -6.371 26.312 10.93 1 93.38 286 THR A CA 1
ATOM 2142 C C . THR A 1 286 ? -7.836 26.672 11.148 1 93.38 286 THR A C 1
ATOM 2144 O O . THR A 1 286 ? -8.344 26.578 12.273 1 93.38 286 THR A O 1
ATOM 2147 N N . THR A 1 287 ? -8.469 27.141 10.055 1 92.69 287 THR A N 1
ATOM 2148 C CA . THR A 1 287 ? -9.906 27.391 10.109 1 92.69 287 THR A CA 1
ATOM 2149 C C . THR A 1 287 ? -10.688 26.172 9.625 1 92.69 287 THR A C 1
ATOM 2151 O O . THR A 1 287 ? -10.102 25.25 9.07 1 92.69 287 THR A O 1
ATOM 2154 N N . GLY A 1 288 ? -11.953 26.203 9.914 1 91.38 288 GLY A N 1
ATOM 2155 C CA . GLY A 1 288 ? -12.828 25.156 9.398 1 91.38 288 GLY A CA 1
ATOM 2156 C C . GLY A 1 288 ? -12.594 23.812 10.055 1 91.38 288 GLY A C 1
ATOM 2157 O O . GLY A 1 288 ? -12.125 23.734 11.188 1 91.38 288 GLY A O 1
ATOM 2158 N N . TYR A 1 289 ? -13.016 22.797 9.344 1 89.75 289 TYR A N 1
ATOM 2159 C CA . TYR A 1 289 ? -12.852 21.453 9.867 1 89.75 289 TYR A CA 1
ATOM 2160 C C . TYR A 1 289 ? -11.375 21.062 9.922 1 89.75 289 TYR A C 1
ATOM 2162 O O . TYR A 1 289 ? -10.664 21.156 8.922 1 89.75 289 TYR A O 1
ATOM 2170 N N . GLN A 1 290 ? -10.977 20.703 11.086 1 89.5 290 GLN A N 1
ATOM 2171 C CA . GLN A 1 290 ? -9.664 20.094 11.297 1 89.5 290 GLN A CA 1
ATOM 2172 C C . GLN A 1 290 ? -9.797 18.594 11.602 1 89.5 290 GLN A C 1
ATOM 2174 O O . GLN A 1 290 ? -10.625 18.203 12.422 1 89.5 290 GLN A O 1
ATOM 2179 N N . ASN A 1 291 ? -8.977 17.844 10.797 1 87.44 291 ASN A N 1
ATOM 2180 C CA . ASN A 1 291 ? -8.914 16.438 11.188 1 87.44 291 ASN A CA 1
ATOM 2181 C C . ASN A 1 291 ? -8.508 16.281 12.648 1 87.44 291 ASN A C 1
ATOM 2183 O O . ASN A 1 291 ? -7.684 17.047 13.148 1 87.44 291 ASN A O 1
ATOM 2187 N N . LEU A 1 292 ? -9.109 15.25 13.266 1 91 292 LEU A N 1
ATOM 2188 C CA . LEU A 1 292 ? -8.727 15.008 14.648 1 91 292 LEU A CA 1
ATOM 2189 C C . LEU A 1 292 ? -7.234 14.711 14.758 1 91 292 LEU A C 1
ATOM 2191 O O . LEU A 1 292 ? -6.691 13.93 13.977 1 91 292 LEU A O 1
ATOM 2195 N N . LEU A 1 293 ? -6.668 15.43 15.695 1 95.69 293 LEU A N 1
ATOM 2196 C CA . LEU A 1 293 ? -5.285 15.086 16 1 95.69 293 LEU A CA 1
ATOM 2197 C C . LEU A 1 293 ? -5.156 13.609 16.344 1 95.69 293 LEU A C 1
ATOM 2199 O O . LEU A 1 293 ? -6.043 13.031 16.969 1 95.69 293 LEU A O 1
ATOM 2203 N N . SER A 1 294 ? -4.055 13.055 15.844 1 94.75 294 SER A N 1
ATOM 2204 C CA . SER A 1 294 ? -3.721 11.719 16.328 1 94.75 294 SER A CA 1
ATOM 2205 C C . SER A 1 294 ? -2.812 11.797 17.562 1 94.75 294 SER A C 1
ATOM 2207 O O . SER A 1 294 ? -1.835 12.547 17.562 1 94.75 294 SER A O 1
ATOM 2209 N N . CYS A 1 295 ? -3.234 11.117 18.547 1 96.94 295 CYS A N 1
ATOM 2210 C CA . CYS A 1 295 ? -2.453 11.039 19.781 1 96.94 295 CYS A CA 1
ATOM 2211 C C . CYS A 1 295 ? -1.978 9.617 20.031 1 96.94 295 CYS A C 1
ATOM 2213 O O . CYS A 1 295 ? -2.783 8.68 20.062 1 96.94 295 CYS A O 1
ATOM 2215 N N . ASP A 1 296 ? -0.645 9.516 20.188 1 94.94 296 ASP A N 1
ATOM 2216 C CA . ASP A 1 296 ? -0.041 8.195 20.344 1 94.94 296 ASP A CA 1
ATOM 2217 C C . ASP A 1 296 ? 0.826 8.141 21.594 1 94.94 296 ASP A C 1
ATOM 2219 O O . ASP A 1 296 ? 1.638 9.039 21.844 1 94.94 296 ASP A O 1
ATOM 2223 N N . VAL A 1 297 ? 0.6 7.066 22.406 1 95.81 297 VAL A N 1
ATOM 2224 C CA . VAL A 1 297 ? 1.417 6.883 23.594 1 95.81 297 VAL A CA 1
ATOM 2225 C C . VAL A 1 297 ? 2.137 5.535 23.531 1 95.81 297 VAL A C 1
ATOM 2227 O O . VAL A 1 297 ? 2.531 4.984 24.562 1 95.81 297 VAL A O 1
ATOM 2230 N N . SER A 1 298 ? 2.24 4.992 22.328 1 90.88 298 SER A N 1
ATOM 2231 C CA . SER A 1 298 ? 2.961 3.734 22.156 1 90.88 298 SER A CA 1
ATOM 2232 C C . SER A 1 298 ? 4.449 3.912 22.438 1 90.88 298 SER A C 1
ATOM 2234 O O . SER A 1 298 ? 4.988 5.012 22.281 1 90.88 298 SER A O 1
ATOM 2236 N N . THR A 1 299 ? 5.074 2.822 22.766 1 91.75 299 THR A N 1
ATOM 2237 C CA . THR A 1 299 ? 6.508 2.846 23.031 1 91.75 299 THR A CA 1
ATOM 2238 C C . THR A 1 299 ? 7.301 2.811 21.734 1 91.75 299 THR A C 1
ATOM 2240 O O . THR A 1 299 ? 7.059 1.959 20.875 1 91.75 299 THR A O 1
ATOM 2243 N N . HIS A 1 300 ? 8.094 3.807 21.531 1 89.06 300 HIS A N 1
ATOM 2244 C CA . HIS A 1 300 ? 9.133 3.83 20.5 1 89.06 300 HIS A CA 1
ATOM 2245 C C . HIS A 1 300 ? 10.508 3.631 21.125 1 89.06 300 HIS A C 1
ATOM 2247 O O . HIS A 1 300 ? 11.234 4.602 21.359 1 89.06 300 HIS A O 1
ATOM 2253 N N . ALA A 1 301 ? 10.906 2.412 21.266 1 84.88 301 ALA A N 1
ATOM 2254 C CA . ALA A 1 301 ? 12.125 2.117 22.016 1 84.88 301 ALA A CA 1
ATOM 2255 C C . ALA A 1 301 ? 13.25 1.679 21.094 1 84.88 301 ALA A C 1
ATOM 2257 O O . ALA A 1 301 ? 14.43 1.727 21.453 1 84.88 301 ALA A O 1
ATOM 2258 N N . VAL A 1 302 ? 12.891 1.291 19.906 1 83.75 302 VAL A N 1
ATOM 2259 C CA . VAL A 1 302 ? 13.883 0.765 18.984 1 83.75 302 VAL A CA 1
ATOM 2260 C C . VAL A 1 302 ? 14.672 1.916 18.359 1 83.75 302 VAL A C 1
ATOM 2262 O O . VAL A 1 302 ? 14.094 2.943 18 1 83.75 302 VAL A O 1
ATOM 2265 N N . ALA A 1 303 ? 15.977 1.678 18.25 1 82.19 303 ALA A N 1
ATOM 2266 C CA . ALA A 1 303 ? 16.828 2.682 17.625 1 82.19 303 ALA A CA 1
ATOM 2267 C C . ALA A 1 303 ? 16.344 3 16.203 1 82.19 303 ALA A C 1
ATOM 2269 O O . ALA A 1 303 ? 16.078 2.092 15.422 1 82.19 303 ALA A O 1
ATOM 2270 N N . GLY A 1 304 ? 16.109 4.277 15.977 1 84.62 304 GLY A N 1
ATOM 2271 C CA . GLY A 1 304 ? 15.664 4.699 14.656 1 84.62 304 GLY A CA 1
ATOM 2272 C C . GLY A 1 304 ? 14.195 5.094 14.617 1 84.62 304 GLY A C 1
ATOM 2273 O O . GLY A 1 304 ? 13.75 5.738 13.672 1 84.62 304 GLY A O 1
ATOM 2274 N N . GLN A 1 305 ? 13.508 4.621 15.633 1 85.44 305 GLN A N 1
ATOM 2275 C CA . GLN A 1 305 ? 12.117 5.07 15.703 1 85.44 305 GLN A CA 1
ATOM 2276 C C . GLN A 1 305 ? 12.039 6.543 16.094 1 85.44 305 GLN A C 1
ATOM 2278 O O . GLN A 1 305 ? 12.812 7.016 16.922 1 85.44 305 GLN A O 1
ATOM 2283 N N . HIS A 1 306 ? 11.258 7.227 15.383 1 84.5 306 HIS A N 1
ATOM 2284 C CA . HIS A 1 306 ? 11.078 8.641 15.672 1 84.5 306 HIS A CA 1
ATOM 2285 C C . HIS A 1 306 ? 9.594 9 15.789 1 84.5 306 HIS A C 1
ATOM 2287 O O . HIS A 1 306 ? 8.805 8.672 14.898 1 84.5 306 HIS A O 1
ATOM 2293 N N . PRO A 1 307 ? 9.195 9.789 16.828 1 87.12 307 PRO A N 1
ATOM 2294 C CA . PRO A 1 307 ? 10.031 10.172 17.969 1 87.12 307 PRO A CA 1
ATOM 2295 C C . PRO A 1 307 ? 10.25 9.023 18.953 1 87.12 307 PRO A C 1
ATOM 2297 O O . PRO A 1 307 ? 9.438 8.102 19.016 1 87.12 307 PRO A O 1
ATOM 2300 N N . LYS A 1 308 ? 11.352 9.102 19.594 1 86.69 308 LYS A N 1
ATOM 2301 C CA . LYS A 1 308 ? 11.5 8.18 20.719 1 86.69 308 LYS A CA 1
ATOM 2302 C C . LYS A 1 308 ? 10.461 8.461 21.797 1 86.69 308 LYS A C 1
ATOM 2304 O O . LYS A 1 308 ? 10.18 9.617 22.109 1 86.69 308 LYS A O 1
ATOM 2309 N N . SER A 1 309 ? 9.883 7.41 22.281 1 87.88 309 SER A N 1
ATOM 2310 C CA . SER A 1 309 ? 8.828 7.574 23.281 1 87.88 309 SER A CA 1
ATOM 2311 C C . SER A 1 309 ? 8.883 6.465 24.328 1 87.88 309 SER A C 1
ATOM 2313 O O . SER A 1 309 ? 9.062 5.293 23.984 1 87.88 309 SER A O 1
ATOM 2315 N N . ASP A 1 310 ? 8.906 6.93 25.578 1 92.38 310 ASP A N 1
ATOM 2316 C CA . ASP A 1 310 ? 8.695 6.016 26.688 1 92.38 310 ASP A CA 1
ATOM 2317 C C . ASP A 1 310 ? 7.207 5.859 27 1 92.38 310 ASP A C 1
ATOM 2319 O O . ASP A 1 310 ? 6.754 6.234 28.078 1 92.38 310 ASP A O 1
ATOM 2323 N N . GLY A 1 311 ? 6.523 5.238 26.047 1 93.94 311 GLY A N 1
ATOM 2324 C CA . GLY A 1 311 ? 5.074 5.168 26.125 1 93.94 311 GLY A CA 1
ATOM 2325 C C . GLY A 1 311 ? 4.57 3.951 26.875 1 93.94 311 GLY A C 1
ATOM 2326 O O . GLY A 1 311 ? 5.215 3.484 27.812 1 93.94 311 GLY A O 1
ATOM 2327 N N . SER A 1 312 ? 3.361 3.646 26.656 1 93.25 312 SER A N 1
ATOM 2328 C CA . SER A 1 312 ? 2.652 2.523 27.266 1 93.25 312 SER A CA 1
ATOM 2329 C C . SER A 1 312 ? 1.945 1.681 26.219 1 93.25 312 SER A C 1
ATOM 2331 O O . SER A 1 312 ? 1.389 2.217 25.25 1 93.25 312 SER A O 1
ATOM 2333 N N . ALA A 1 313 ? 2.006 0.409 26.453 1 88.75 313 ALA A N 1
ATOM 2334 C CA . ALA A 1 313 ? 1.347 -0.518 25.547 1 88.75 313 ALA A CA 1
ATOM 2335 C C . ALA A 1 313 ? -0.152 -0.59 25.812 1 88.75 313 ALA A C 1
ATOM 2337 O O . ALA A 1 313 ? -0.927 -1.036 24.969 1 88.75 313 ALA A O 1
ATOM 2338 N N . THR A 1 314 ? -0.585 -0.129 26.984 1 91.44 314 THR A N 1
ATOM 2339 C CA . THR A 1 314 ? -1.963 -0.375 27.406 1 91.44 314 THR A CA 1
ATOM 2340 C C . THR A 1 314 ? -2.723 0.938 27.562 1 91.44 314 THR A C 1
ATOM 2342 O O . THR A 1 314 ? -3.953 0.947 27.625 1 91.44 314 THR A O 1
ATOM 2345 N N . ALA A 1 315 ? -2.035 2.037 27.625 1 93.69 315 ALA A N 1
ATOM 2346 C CA . ALA A 1 315 ? -2.684 3.326 27.844 1 93.69 315 ALA A CA 1
ATOM 2347 C C . ALA A 1 315 ? -3.383 3.82 26.578 1 93.69 315 ALA A C 1
ATOM 2349 O O . ALA A 1 315 ? -3.029 3.418 25.469 1 93.69 315 ALA A O 1
ATOM 2350 N N . ASN A 1 316 ? -4.391 4.617 26.812 1 93.81 316 ASN A N 1
ATOM 2351 C CA . ASN A 1 316 ? -5.113 5.23 25.703 1 93.81 316 ASN A CA 1
ATOM 2352 C C . ASN A 1 316 ? -4.844 6.73 25.625 1 93.81 316 ASN A C 1
ATOM 2354 O O . ASN A 1 316 ? -4.684 7.395 26.641 1 93.81 316 ASN A O 1
ATOM 2358 N N . CYS A 1 317 ? -4.77 7.211 24.484 1 96 317 CYS A N 1
ATOM 2359 C CA . CYS A 1 317 ? -4.719 8.625 24.125 1 96 317 CYS A CA 1
ATOM 2360 C C . CYS A 1 317 ? -5.688 8.938 22.984 1 96 317 CYS A C 1
ATOM 2362 O O . CYS A 1 317 ? -5.383 8.68 21.812 1 96 317 CYS A O 1
ATOM 2364 N N . LEU A 1 318 ? -6.805 9.492 23.328 1 96.44 318 LEU A N 1
ATOM 2365 C CA . LEU A 1 318 ? -7.887 9.664 22.359 1 96.44 318 LEU A CA 1
ATOM 2366 C C . LEU A 1 318 ? -8.18 11.148 22.141 1 96.44 318 LEU A C 1
ATOM 2368 O O . LEU A 1 318 ? -7.992 11.961 23.047 1 96.44 318 LEU A O 1
ATOM 2372 N N . VAL A 1 319 ? -8.617 11.461 20.938 1 97.56 319 VAL A N 1
ATOM 2373 C CA . VAL A 1 319 ? -8.945 12.836 20.578 1 97.56 319 VAL A CA 1
ATOM 2374 C C . VAL A 1 319 ? -10.414 12.93 20.156 1 97.56 319 VAL A C 1
ATOM 2376 O O . VAL A 1 319 ? -10.922 12.062 19.438 1 97.56 319 VAL A O 1
ATOM 2379 N N . TYR A 1 320 ? -11.047 13.992 20.688 1 95.69 320 TYR A N 1
ATOM 2380 C CA . TYR A 1 320 ? -12.461 14.242 20.422 1 95.69 320 TYR A CA 1
ATOM 2381 C C . TYR A 1 320 ? -12.68 15.656 19.906 1 95.69 320 TYR A C 1
ATOM 2383 O O . TYR A 1 320 ? -11.93 16.578 20.25 1 95.69 320 TYR A O 1
ATOM 2391 N N . GLU A 1 321 ? -13.695 15.781 19.062 1 95.19 321 GLU A N 1
ATOM 2392 C CA . GLU A 1 321 ? -14.188 17.141 18.828 1 95.19 321 GLU A CA 1
ATOM 2393 C C . GLU A 1 321 ? -15.031 17.609 20.016 1 95.19 321 GLU A C 1
ATOM 2395 O O . GLU A 1 321 ? -15.844 16.859 20.547 1 95.19 321 GLU A O 1
ATOM 2400 N N . VAL A 1 322 ? -14.828 18.875 20.359 1 95.44 322 VAL A N 1
ATOM 2401 C CA . VAL A 1 322 ? -15.5 19.422 21.547 1 95.44 322 VAL A CA 1
ATOM 2402 C C . VAL A 1 322 ? -16.719 20.234 21.109 1 95.44 322 VAL A C 1
ATOM 2404 O O . VAL A 1 322 ? -16.641 21.016 20.156 1 95.44 322 VAL A O 1
ATOM 2407 N N . TYR A 1 323 ? -17.766 19.938 21.766 1 92.88 323 TYR A N 1
ATOM 2408 C CA . TYR A 1 323 ? -18.906 20.844 21.719 1 92.88 323 TYR A CA 1
ATOM 2409 C C . TYR A 1 323 ? -18.844 21.859 22.859 1 92.88 323 TYR A C 1
ATOM 2411 O O . TYR A 1 323 ? -19.031 21.5 24.031 1 92.88 323 TYR A O 1
ATOM 2419 N N . PRO A 1 324 ? -18.469 23.125 22.625 1 80.06 324 PRO A N 1
ATOM 2420 C CA . PRO A 1 324 ? -18.094 24.062 23.688 1 80.06 324 PRO A CA 1
ATOM 2421 C C . PRO A 1 324 ? -19.266 24.438 24.578 1 80.06 324 PRO A C 1
ATOM 2423 O O . PRO A 1 324 ? -19.047 25 25.672 1 80.06 324 PRO A O 1
ATOM 2426 N N . ASP A 1 325 ? -20.516 24.156 24.219 1 72.44 325 ASP A N 1
ATOM 2427 C CA . ASP A 1 325 ? -21.578 24.641 25.094 1 72.44 325 ASP A CA 1
ATOM 2428 C C . ASP A 1 325 ? -21.75 23.75 26.312 1 72.44 325 ASP A C 1
ATOM 2430 O O . ASP A 1 325 ? -22 22.547 26.188 1 72.44 325 ASP A O 1
ATOM 2434 N N . ALA A 1 326 ? -21.328 24.219 27.469 1 63.47 326 ALA A N 1
ATOM 2435 C CA . ALA A 1 326 ? -21.25 23.516 28.75 1 63.47 326 ALA A CA 1
ATOM 2436 C C . ALA A 1 326 ? -22.562 22.828 29.078 1 63.47 326 ALA A C 1
ATOM 2438 O O . ALA A 1 326 ? -22.578 21.766 29.703 1 63.47 326 ALA A O 1
ATOM 2439 N N . THR A 1 327 ? -23.641 23.344 28.812 1 67.19 327 THR A N 1
ATOM 2440 C CA . THR A 1 327 ? -24.891 22.781 29.297 1 67.19 327 THR A CA 1
ATOM 2441 C C . THR A 1 327 ? -25.5 21.844 28.25 1 67.19 327 THR A C 1
ATOM 2443 O O . THR A 1 327 ? -26.703 21.562 28.281 1 67.19 327 THR A O 1
ATOM 2446 N N . ALA A 1 328 ? -24.625 21.172 27.625 1 66.12 328 ALA A N 1
ATOM 2447 C CA . ALA A 1 328 ? -25.172 20.406 26.516 1 66.12 328 ALA A CA 1
ATOM 2448 C C . ALA A 1 328 ? -25.656 19.031 26.969 1 66.12 328 ALA A C 1
ATOM 2450 O O . ALA A 1 328 ? -25.047 18.422 27.844 1 66.12 328 ALA A O 1
ATOM 2451 N N . VAL A 1 329 ? -26.969 18.797 26.672 1 71.62 329 VAL A N 1
ATOM 2452 C CA . VAL A 1 329 ? -27.562 17.484 26.859 1 71.62 329 VAL A CA 1
ATOM 2453 C C . VAL A 1 329 ? -27.391 16.656 25.578 1 71.62 329 VAL A C 1
ATOM 2455 O O . VAL A 1 329 ? -27.375 17.203 24.484 1 71.62 329 VAL A O 1
ATOM 2458 N N . ALA A 1 330 ? -27.031 15.391 25.75 1 73.38 330 ALA A N 1
ATOM 2459 C CA . ALA A 1 330 ? -26.938 14.461 24.641 1 73.38 330 ALA A CA 1
ATOM 2460 C C . ALA A 1 330 ? -28.078 14.672 23.641 1 73.38 330 ALA A C 1
ATOM 2462 O O . ALA A 1 330 ? -29.25 14.492 23.984 1 73.38 330 ALA A O 1
ATOM 2463 N N . ALA A 1 331 ? -27.797 15.383 22.516 1 84.5 331 ALA A N 1
ATOM 2464 C CA . ALA A 1 331 ? -28.812 15.711 21.516 1 84.5 331 ALA A CA 1
ATOM 2465 C C . ALA A 1 331 ? -28.188 15.93 20.141 1 84.5 331 ALA A C 1
ATOM 2467 O O . ALA A 1 331 ? -26.969 16.031 20.031 1 84.5 331 ALA A O 1
ATOM 2468 N N . SER A 1 332 ? -29.062 15.852 19.156 1 89.56 332 SER A N 1
ATOM 2469 C CA . SER A 1 332 ? -28.656 16.328 17.844 1 89.56 332 SER A CA 1
ATOM 2470 C C . SER A 1 332 ? -28.359 17.828 17.875 1 89.56 332 SER A C 1
ATOM 2472 O O . SER A 1 332 ? -29.047 18.594 18.547 1 89.56 332 SER A O 1
ATOM 2474 N N . ALA A 1 333 ? -27.234 18.203 17.25 1 90.62 333 ALA A N 1
ATOM 2475 C CA . ALA A 1 333 ? -26.859 19.609 17.25 1 90.62 333 ALA A CA 1
ATOM 2476 C C . ALA A 1 333 ? -26.188 20.016 15.945 1 90.62 333 ALA A C 1
ATOM 2478 O O . ALA A 1 333 ? -25.844 19.156 15.133 1 90.62 333 ALA A O 1
ATOM 2479 N N . THR A 1 334 ? -26.203 21.266 15.695 1 90.12 334 THR A N 1
ATOM 2480 C CA . THR A 1 334 ? -25.5 21.844 14.57 1 90.12 334 THR A CA 1
ATOM 2481 C C . THR A 1 334 ? -24.359 22.75 15.055 1 90.12 334 THR A C 1
ATOM 2483 O O . THR A 1 334 ? -24.547 23.547 15.977 1 90.12 334 THR A O 1
ATOM 2486 N N . ARG A 1 335 ? -23.25 22.562 14.523 1 90.12 335 ARG A N 1
ATOM 2487 C CA . ARG A 1 335 ? -22.094 23.406 14.812 1 90.12 335 ARG A CA 1
ATOM 2488 C C . ARG A 1 335 ? -21.406 23.859 13.523 1 90.12 335 ARG A C 1
ATOM 2490 O O . ARG A 1 335 ? -20.641 23.094 12.938 1 90.12 335 ARG A O 1
ATOM 2497 N N . VAL A 1 336 ? -21.641 25.094 13.156 1 91.94 336 VAL A N 1
ATOM 2498 C CA . VAL A 1 336 ? -21.094 25.641 11.914 1 91.94 336 VAL A CA 1
ATOM 2499 C C . VAL A 1 336 ? -19.703 26.188 12.156 1 91.94 336 VAL A C 1
ATOM 2501 O O . VAL A 1 336 ? -19.531 27.203 12.836 1 91.94 336 VAL A O 1
ATOM 2504 N N . LEU A 1 337 ? -18.703 25.594 11.578 1 92.75 337 LEU A N 1
ATOM 25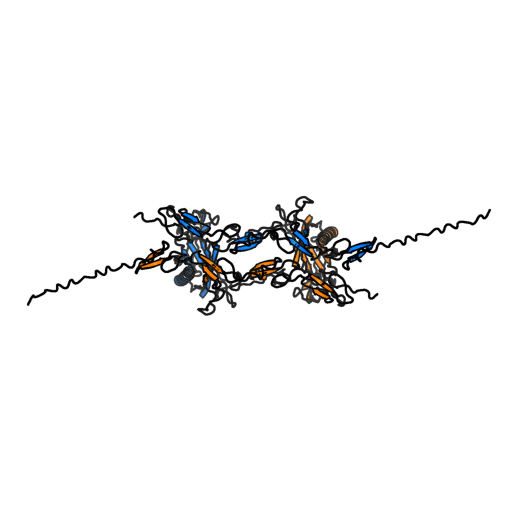05 C CA . LEU A 1 337 ? -17.328 26.062 11.711 1 92.75 337 LEU A CA 1
ATOM 2506 C C . LEU A 1 337 ? -17.016 27.156 10.703 1 92.75 337 LEU A C 1
ATOM 2508 O O . LEU A 1 337 ? -17.75 27.328 9.727 1 92.75 337 LEU A O 1
ATOM 2512 N N . SER A 1 338 ? -16.016 27.922 11.078 1 93.44 338 SER A N 1
ATOM 2513 C CA . SER A 1 338 ? -15.469 28.844 10.078 1 93.44 338 SER A CA 1
ATOM 2514 C C . SER A 1 338 ? -15.133 28.109 8.781 1 93.44 338 SER A C 1
ATOM 2516 O O . SER A 1 338 ? -15.039 26.891 8.758 1 93.44 338 SER A O 1
ATOM 2518 N N . GLU A 1 339 ? -14.992 28.859 7.711 1 92.69 339 GLU A N 1
ATOM 2519 C CA . GLU A 1 339 ? -14.719 28.219 6.422 1 92.69 339 GLU A CA 1
ATOM 2520 C C . GLU A 1 339 ? -13.242 27.891 6.273 1 92.69 339 GLU A C 1
ATOM 2522 O O . GLU A 1 339 ? -12.383 28.531 6.891 1 92.69 339 GLU A O 1
ATOM 2527 N N . LEU A 1 340 ? -12.969 26.859 5.617 1 93.12 340 LEU A N 1
ATOM 2528 C CA . LEU A 1 340 ? -11.648 26.547 5.094 1 93.12 340 LEU A CA 1
ATOM 2529 C C . LEU A 1 340 ? -11.617 26.672 3.574 1 93.12 340 LEU A C 1
ATOM 2531 O O . LEU A 1 340 ? -11.422 25.688 2.861 1 93.12 340 LEU A O 1
ATOM 2535 N N . ALA A 1 341 ? -11.852 27.906 3.174 1 95.25 341 ALA A N 1
ATOM 2536 C CA . ALA A 1 341 ? -12.062 28.156 1.751 1 95.25 341 ALA A CA 1
ATOM 2537 C C . ALA A 1 341 ? -10.773 28.625 1.08 1 95.25 341 ALA A C 1
ATOM 2539 O O . ALA A 1 341 ? -10.008 29.391 1.66 1 95.25 341 ALA A O 1
ATOM 2540 N N . GLU A 1 342 ? -10.609 28.156 -0.119 1 96.69 342 GLU A N 1
ATOM 2541 C CA . GLU A 1 342 ? -9.469 28.594 -0.91 1 96.69 342 GLU A CA 1
ATOM 2542 C C . GLU A 1 342 ? -9.453 30.125 -1.054 1 96.69 342 GLU A C 1
ATOM 2544 O O . GLU A 1 342 ? -10.445 30.719 -1.481 1 96.69 342 GLU A O 1
ATOM 2549 N N . CYS A 1 343 ? -8.375 30.719 -0.634 1 97.88 343 CYS A N 1
ATOM 2550 C CA . CYS A 1 343 ? -8.203 32.156 -0.64 1 97.88 343 CYS A CA 1
ATOM 2551 C C . CYS A 1 343 ? -9.359 32.875 0.071 1 97.88 343 CYS A C 1
ATOM 2553 O O . CYS A 1 343 ? -9.797 33.938 -0.344 1 97.88 343 CYS A O 1
ATOM 2555 N N . SER A 1 344 ? -9.969 32.219 1.011 1 96.88 344 SER A N 1
ATOM 2556 C CA . SER A 1 344 ? -11.008 32.75 1.902 1 96.88 344 SER A CA 1
ATOM 2557 C C . SER A 1 344 ? -12.203 33.25 1.117 1 96.88 344 SER A C 1
ATOM 2559 O O . SER A 1 344 ? -12.906 34.156 1.571 1 96.88 344 SER A O 1
ATOM 2561 N N . ASN A 1 345 ? -12.391 32.781 -0.107 1 96.44 345 ASN A N 1
ATOM 2562 C CA . ASN A 1 345 ? -13.422 33.25 -1.025 1 96.44 345 ASN A CA 1
ATOM 2563 C C . ASN A 1 345 ? -13.266 34.719 -1.334 1 96.44 345 ASN A C 1
ATOM 2565 O O . ASN A 1 345 ? -14.219 35.375 -1.76 1 96.44 345 ASN A O 1
ATOM 2569 N N . ARG A 1 346 ? -12.125 35.281 -1.069 1 97.06 346 ARG A N 1
ATOM 2570 C CA . ARG A 1 346 ? -11.875 36.688 -1.253 1 97.06 346 ARG A CA 1
ATOM 2571 C C . ARG A 1 346 ? -10.664 36.938 -2.154 1 97.06 346 ARG A C 1
ATOM 2573 O O . ARG A 1 346 ? -10.047 38 -2.117 1 97.06 346 ARG A O 1
ATOM 2580 N N . GLY A 1 347 ? -10.328 35.969 -2.875 1 97.56 347 GLY A N 1
ATOM 2581 C CA . GLY A 1 347 ? -9.25 36 -3.85 1 97.56 347 GLY A CA 1
ATOM 2582 C C . GLY A 1 347 ? -9.32 34.844 -4.859 1 97.56 347 GLY A C 1
ATOM 2583 O O . GLY A 1 347 ? -10.242 34.031 -4.816 1 97.56 347 GLY A O 1
ATOM 2584 N N . GLN A 1 348 ? -8.43 34.938 -5.809 1 97.88 348 GLN A N 1
ATOM 2585 C CA . GLN A 1 348 ? -8.32 33.906 -6.824 1 97.88 348 GLN A CA 1
ATOM 2586 C C . GLN A 1 348 ? -7.02 33.125 -6.684 1 97.88 348 GLN A C 1
ATOM 2588 O O . GLN A 1 348 ? -5.953 33.719 -6.496 1 97.88 348 GLN A O 1
ATOM 2593 N N . CYS A 1 349 ? -7.168 31.812 -6.695 1 97.81 349 CYS A N 1
ATOM 2594 C CA . CYS A 1 349 ? -5.996 30.953 -6.59 1 97.81 349 CYS A CA 1
ATOM 2595 C C . CYS A 1 349 ? -5.234 30.906 -7.906 1 97.81 349 CYS A C 1
ATOM 2597 O O . CYS A 1 349 ? -5.82 30.641 -8.961 1 97.81 349 CYS A O 1
ATOM 2599 N N . ASP A 1 350 ? -4.004 31.219 -7.906 1 97.56 350 ASP A N 1
ATOM 2600 C CA . ASP A 1 350 ? -3.09 30.906 -9 1 97.56 350 ASP A CA 1
ATOM 2601 C C . ASP A 1 350 ? -2.375 29.578 -8.75 1 97.56 350 ASP A C 1
ATOM 2603 O O . ASP A 1 350 ? -1.349 29.547 -8.07 1 97.56 350 ASP A O 1
ATOM 2607 N N . SER A 1 351 ? -2.787 28.531 -9.375 1 96.38 351 SER A N 1
ATOM 2608 C CA . SER A 1 351 ? -2.311 27.172 -9.102 1 96.38 351 SER A CA 1
ATOM 2609 C C . SER A 1 351 ? -0.909 26.953 -9.664 1 96.38 351 SER A C 1
ATOM 2611 O O . SE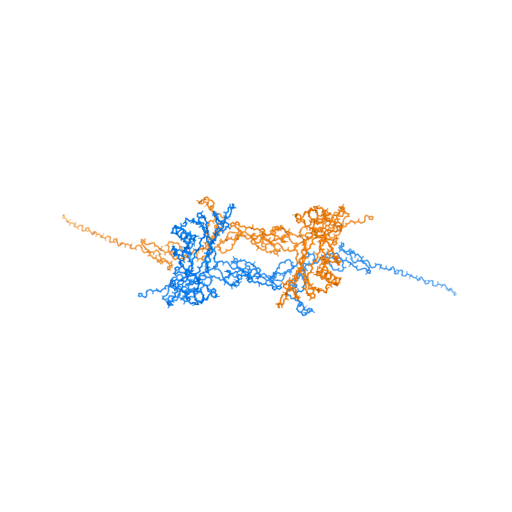R A 1 351 ? -0.246 25.969 -9.328 1 96.38 351 SER A O 1
ATOM 2613 N N . THR A 1 352 ? -0.416 27.828 -10.531 1 96.25 352 THR A N 1
ATOM 2614 C CA . THR A 1 352 ? 0.939 27.719 -11.062 1 96.25 352 THR A CA 1
ATOM 2615 C C . THR A 1 352 ? 1.963 28.156 -10.016 1 96.25 352 THR A C 1
ATOM 2617 O O . THR A 1 352 ? 3.041 27.562 -9.914 1 96.25 352 THR A O 1
ATOM 2620 N N . THR A 1 353 ? 1.581 29.125 -9.18 1 95.19 353 THR A N 1
ATOM 2621 C CA . THR A 1 353 ? 2.508 29.656 -8.188 1 95.19 353 THR A CA 1
ATOM 2622 C C . THR A 1 353 ? 2.117 29.203 -6.785 1 95.19 353 THR A C 1
ATOM 2624 O O . THR A 1 353 ? 2.941 29.219 -5.867 1 95.19 353 THR A O 1
ATOM 2627 N N . GLY A 1 354 ? 0.91 28.906 -6.594 1 95.75 354 GLY A N 1
ATOM 2628 C CA . GLY A 1 354 ? 0.411 28.547 -5.273 1 95.75 354 GLY A CA 1
ATOM 2629 C C . GLY A 1 354 ? 0.065 29.75 -4.418 1 95.75 354 GLY A C 1
ATOM 2630 O O . GLY A 1 354 ? 0.012 29.641 -3.191 1 95.75 354 GLY A O 1
ATOM 2631 N N . LEU A 1 355 ? -0.154 30.906 -5.086 1 96 355 LEU A N 1
ATOM 2632 C CA . LEU A 1 355 ? -0.44 32.125 -4.359 1 96 355 LEU A CA 1
ATOM 2633 C C . LEU A 1 355 ? -1.87 32.594 -4.613 1 96 355 LEU A C 1
ATOM 2635 O O . LEU A 1 355 ? -2.451 32.281 -5.656 1 96 355 LEU A O 1
ATOM 2639 N N . CYS A 1 356 ? -2.387 33.312 -3.619 1 96.75 356 CYS A N 1
ATOM 2640 C CA . CYS A 1 356 ? -3.701 33.938 -3.758 1 96.75 356 CYS A CA 1
ATOM 2641 C C . CYS A 1 356 ? -3.58 35.375 -4.254 1 96.75 356 CYS A C 1
ATOM 2643 O O . CYS A 1 356 ? -2.799 36.156 -3.715 1 96.75 356 CYS A O 1
ATOM 2645 N N . LYS A 1 357 ? -4.336 35.625 -5.324 1 96.62 357 LYS A N 1
ATOM 2646 C CA . LYS A 1 357 ? -4.539 37 -5.73 1 96.62 357 LYS A CA 1
ATOM 2647 C C . LYS A 1 357 ? -5.797 37.594 -5.094 1 96.62 357 LYS A C 1
ATOM 2649 O O . LYS A 1 357 ? -6.91 37.312 -5.539 1 96.62 357 LYS A O 1
ATOM 2654 N N . CYS A 1 358 ? -5.539 38.469 -4.121 1 96 358 CYS A N 1
ATOM 2655 C CA . CYS A 1 358 ? -6.652 38.969 -3.316 1 96 358 CYS A CA 1
ATOM 2656 C C . CYS A 1 358 ? -7.465 40 -4.086 1 96 358 CYS A C 1
ATOM 2658 O O . CYS A 1 358 ? -6.906 40.812 -4.82 1 96 358 CYS A O 1
ATOM 2660 N N . TYR A 1 359 ? -8.781 39.875 -3.949 1 96.38 359 TYR A N 1
ATOM 2661 C CA . TYR A 1 359 ? -9.633 40.938 -4.484 1 96.38 359 TYR A CA 1
ATOM 2662 C C . TYR A 1 359 ? -9.383 42.25 -3.756 1 96.38 359 TYR A C 1
ATOM 2664 O O . TYR A 1 359 ? -8.867 42.25 -2.637 1 96.38 359 TYR A O 1
ATOM 2672 N N . THR A 1 360 ? -9.766 43.312 -4.418 1 94.12 360 THR A N 1
ATOM 2673 C CA . THR A 1 360 ? -9.594 44.656 -3.828 1 94.12 360 THR A CA 1
ATOM 2674 C C . THR A 1 360 ? -10.234 44.719 -2.441 1 94.12 360 THR A C 1
ATOM 2676 O O . THR A 1 360 ? -11.352 44.219 -2.244 1 94.12 360 THR A O 1
ATOM 2679 N N . GLY A 1 361 ? -9.492 45.281 -1.504 1 93.31 361 GLY A N 1
ATOM 2680 C CA . GLY A 1 361 ? -10.008 45.438 -0.154 1 93.31 361 GLY A CA 1
ATOM 2681 C C . GLY A 1 361 ? -9.641 44.281 0.771 1 93.31 361 GLY A C 1
ATOM 2682 O O . GLY A 1 361 ? -9.922 44.344 1.97 1 93.31 361 GLY A O 1
ATOM 2683 N N . HIS A 1 362 ? -9.078 43.281 0.267 1 94 362 HIS A N 1
ATOM 2684 C CA . HIS A 1 362 ? -8.68 42.125 1.069 1 94 362 HIS A CA 1
ATOM 2685 C C . HIS A 1 362 ? -7.18 41.906 0.969 1 94 362 HIS A C 1
ATOM 2687 O O . HIS A 1 362 ? -6.551 42.25 -0.025 1 94 362 HIS A O 1
ATOM 2693 N N . MET A 1 363 ? -6.559 41.344 2.072 1 90.94 363 MET A N 1
ATOM 2694 C CA . MET A 1 363 ? -5.133 41.062 2.129 1 90.94 363 MET A CA 1
ATOM 2695 C C . MET A 1 363 ? -4.859 39.844 3.027 1 90.94 363 MET A C 1
ATOM 2697 O O . MET A 1 363 ? -5.781 39.312 3.641 1 90.94 363 MET A O 1
ATOM 2701 N N . GLY A 1 364 ? -3.52 39.469 3.07 1 90.69 364 GLY A N 1
ATOM 2702 C CA . GLY A 1 364 ? -3.113 38.312 3.844 1 90.69 364 GLY A CA 1
ATOM 2703 C C . GLY A 1 364 ? -2.758 37.125 2.98 1 90.69 364 GLY A C 1
ATOM 2704 O O . GLY A 1 364 ? -2.951 37.156 1.764 1 90.69 364 GLY A O 1
ATOM 2705 N N . LEU A 1 365 ? -2.346 36.156 3.697 1 92.38 365 LEU A N 1
ATOM 2706 C CA . LEU A 1 365 ? -1.891 34.938 3.006 1 92.38 365 LEU A CA 1
ATOM 2707 C C . LEU A 1 365 ? -3.029 34.312 2.217 1 92.38 365 LEU A C 1
ATOM 2709 O O . LEU A 1 365 ? -2.861 33.969 1.045 1 92.38 365 LEU A O 1
ATOM 2713 N N . ALA A 1 366 ? -4.223 34.156 2.809 1 95.75 366 ALA A N 1
ATOM 2714 C CA . ALA A 1 366 ? -5.402 33.531 2.191 1 95.75 366 ALA A CA 1
ATOM 2715 C C . ALA A 1 366 ? -6.465 34.594 1.897 1 95.75 366 ALA A C 1
ATOM 2717 O O . ALA A 1 366 ? -7.641 34.25 1.713 1 95.75 366 ALA A O 1
ATOM 2718 N N . CYS A 1 367 ? -6.074 35.906 1.935 1 95.38 367 CYS A N 1
ATOM 2719 C CA . CYS A 1 367 ? -6.996 37 1.697 1 95.38 367 CYS A CA 1
ATOM 2720 C C . CYS A 1 367 ? -8.047 37.062 2.797 1 95.38 367 CYS A C 1
ATOM 2722 O O . CYS A 1 367 ? -9.188 37.469 2.547 1 95.38 367 CYS A O 1
ATOM 2724 N N . GLN A 1 368 ? -7.695 36.656 3.959 1 93.5 368 GLN A N 1
ATOM 2725 C CA . GLN A 1 368 ? -8.664 36.5 5.039 1 93.5 368 GLN A CA 1
ATOM 2726 C C . GLN A 1 368 ? -8.836 37.781 5.828 1 93.5 368 GLN A C 1
ATOM 2728 O O . GLN A 1 368 ? -9.664 37.844 6.738 1 93.5 368 GLN A O 1
ATOM 2733 N N . LYS A 1 369 ? -8.023 38.812 5.492 1 91.56 369 LYS A N 1
ATOM 2734 C CA . LYS A 1 369 ? -8.078 40.094 6.219 1 91.56 369 LYS A CA 1
ATOM 2735 C C . LYS A 1 369 ? -8.648 41.188 5.344 1 91.56 369 LYS A C 1
ATOM 2737 O O . LYS A 1 369 ? -8.422 41.219 4.133 1 91.56 369 LYS A O 1
ATOM 2742 N N . GLN A 1 370 ? -9.383 42.062 5.961 1 90.38 370 GLN A N 1
ATOM 2743 C CA . GLN A 1 370 ? -9.898 43.25 5.262 1 90.38 370 GLN A CA 1
ATOM 2744 C C . GLN A 1 370 ? -8.938 44.438 5.395 1 90.38 370 GLN A C 1
ATOM 2746 O O . GLN A 1 370 ? -8.383 44.656 6.469 1 90.38 370 GLN A O 1
ATOM 2751 N N . GLU A 1 371 ? -8.547 45 4.172 1 82.94 371 GLU A N 1
ATOM 2752 C CA . GLU A 1 371 ? -7.703 46.188 4.184 1 82.94 371 GLU A CA 1
ATOM 2753 C C . GLU A 1 371 ? -8.422 47.375 4.84 1 82.94 371 GLU A C 1
ATOM 2755 O O . GLU A 1 371 ? -9.633 47.531 4.688 1 82.94 371 GLU A O 1
ATOM 2760 N N . ALA A 1 372 ? -7.895 48.031 5.93 1 64.81 372 ALA A N 1
ATOM 2761 C CA . ALA A 1 372 ? -8.477 49.25 6.488 1 64.81 372 ALA A CA 1
ATOM 2762 C C . ALA A 1 372 ? -8.609 50.344 5.418 1 64.81 372 ALA A C 1
ATOM 2764 O O . ALA A 1 372 ? -7.684 50.562 4.645 1 64.81 372 ALA A O 1
ATOM 2765 N N . LEU A 1 373 ? -9.75 50.469 4.711 1 47.28 373 LEU A N 1
ATOM 2766 C CA . LEU A 1 373 ? -9.953 51.656 3.889 1 47.28 373 LEU A CA 1
ATOM 2767 C C . LEU A 1 373 ? -9.328 52.906 4.547 1 47.28 373 LEU A C 1
ATOM 2769 O O . LEU A 1 373 ? -9.68 53.25 5.676 1 47.28 373 LEU A O 1
ATOM 2773 N N . VAL A 1 374 ? -7.98 53.156 4.387 1 41.31 374 VAL A N 1
ATOM 2774 C CA . VAL A 1 374 ? -7.613 54.531 4.672 1 41.31 374 VAL A CA 1
ATOM 2775 C C . VAL A 1 374 ? -8.203 55.469 3.602 1 41.31 374 VAL A C 1
ATOM 2777 O O . VAL A 1 374 ? -8.156 55.156 2.41 1 41.31 374 VAL A O 1
ATOM 2780 N N . MET B 1 1 ? 42.469 98.25 7.672 1 31.97 1 MET B N 1
ATOM 2781 C CA . MET B 1 1 ? 42.219 97.125 8.516 1 31.97 1 MET B CA 1
ATOM 2782 C C . MET B 1 1 ? 40.75 96.75 8.523 1 31.97 1 MET B C 1
ATOM 2784 O O . MET B 1 1 ? 39.969 97.312 9.258 1 31.97 1 MET B O 1
ATOM 2788 N N . ARG B 1 2 ? 40.25 96.375 7.273 1 40.66 2 ARG B N 1
ATOM 2789 C CA . ARG B 1 2 ? 38.875 95.938 6.977 1 40.66 2 ARG B CA 1
ATOM 2790 C C . ARG B 1 2 ? 38.562 94.625 7.695 1 40.66 2 ARG B C 1
ATOM 2792 O O . ARG B 1 2 ? 39.25 93.625 7.516 1 40.66 2 ARG B O 1
ATOM 2799 N N . LYS B 1 3 ? 37.875 94.75 8.828 1 41.38 3 LYS B N 1
ATOM 2800 C CA . LYS B 1 3 ? 37.281 93.75 9.688 1 41.38 3 LYS B CA 1
ATOM 2801 C C . LYS B 1 3 ? 36.312 92.875 8.906 1 41.38 3 LYS B C 1
ATOM 2803 O O . LYS B 1 3 ? 35.219 93.312 8.5 1 41.38 3 LYS B O 1
ATOM 2808 N N . TRP B 1 4 ? 36.781 92 8.031 1 39.47 4 TRP B N 1
ATOM 2809 C CA . TRP B 1 4 ? 35.906 91 7.363 1 39.47 4 TRP B CA 1
ATOM 2810 C C . TRP B 1 4 ? 35.25 90.062 8.375 1 39.47 4 TRP B C 1
ATOM 2812 O O . TRP B 1 4 ? 35.969 89.438 9.141 1 39.47 4 TRP B O 1
ATOM 2822 N N . CYS B 1 5 ? 34.062 90.375 8.922 1 37.53 5 CYS B N 1
ATOM 2823 C CA . CYS B 1 5 ? 33.188 89.562 9.734 1 37.53 5 CYS B CA 1
ATOM 2824 C C . CYS B 1 5 ? 32.812 88.25 8.984 1 37.53 5 CYS B C 1
ATOM 2826 O O . CYS B 1 5 ? 32.188 88.312 7.93 1 37.53 5 CYS B O 1
ATOM 2828 N N . VAL B 1 6 ? 33.625 87.188 9.008 1 44.47 6 VAL B N 1
ATOM 2829 C CA . VAL B 1 6 ? 33.281 85.875 8.492 1 44.47 6 VAL B CA 1
ATOM 2830 C C . VAL B 1 6 ? 32.094 85.312 9.266 1 44.47 6 VAL B C 1
ATOM 2832 O O . VAL B 1 6 ? 32.188 85.062 10.477 1 44.47 6 VAL B O 1
ATOM 2835 N N . GLY B 1 7 ? 30.844 85.625 8.93 1 41.25 7 GLY B N 1
ATOM 2836 C CA . GLY B 1 7 ? 29.672 84.938 9.469 1 41.25 7 GLY B CA 1
ATOM 2837 C C . GLY B 1 7 ? 29.656 83.5 9.211 1 41.25 7 GLY B C 1
ATOM 2838 O O . GLY B 1 7 ? 29.781 83.062 8.062 1 41.25 7 GLY B O 1
ATOM 2839 N N . ALA B 1 8 ? 30.141 82.625 10.148 1 45.84 8 ALA B N 1
ATOM 2840 C CA . ALA B 1 8 ? 30.047 81.188 10.125 1 45.84 8 ALA B CA 1
ATOM 2841 C C . ALA B 1 8 ? 28.594 80.688 10.039 1 45.84 8 ALA B C 1
ATOM 2843 O O . ALA B 1 8 ? 27.781 81.062 10.906 1 45.84 8 ALA B O 1
ATOM 2844 N N . ILE B 1 9 ? 28.109 80.5 8.844 1 47.72 9 ILE B N 1
ATOM 2845 C CA . ILE B 1 9 ? 26.812 79.812 8.664 1 47.72 9 ILE B CA 1
ATOM 2846 C C . ILE B 1 9 ? 26.891 78.375 9.188 1 47.72 9 ILE B C 1
ATOM 2848 O O . ILE B 1 9 ? 27.672 77.562 8.688 1 47.72 9 ILE B O 1
ATOM 2852 N N . VAL B 1 10 ? 26.531 78.188 10.445 1 46.81 10 VAL B N 1
ATOM 2853 C CA . VAL B 1 10 ? 26.359 76.812 10.969 1 46.81 10 VAL B CA 1
ATOM 2854 C C . VAL B 1 10 ? 25.203 76.125 10.242 1 46.81 10 VAL B C 1
ATOM 2856 O O . VAL B 1 10 ? 24.062 76.625 10.305 1 46.81 10 VAL B O 1
ATOM 2859 N N . MET B 1 11 ? 25.469 75.438 9.148 1 43.69 11 MET B N 1
ATOM 2860 C CA . MET B 1 11 ? 24.484 74.562 8.539 1 43.69 11 MET B CA 1
ATOM 2861 C C . MET B 1 11 ? 24.031 73.5 9.523 1 43.69 11 MET B C 1
ATOM 2863 O O . MET B 1 11 ? 24.844 72.688 10 1 43.69 11 MET B O 1
ATOM 2867 N N . ALA B 1 12 ? 22.984 73.75 10.289 1 47.16 12 ALA B N 1
ATOM 2868 C CA . ALA B 1 12 ? 22.312 72.688 11.039 1 47.16 12 ALA B CA 1
ATOM 2869 C C . ALA B 1 12 ? 21.922 71.5 10.125 1 47.16 12 ALA B C 1
ATOM 2871 O O . ALA B 1 12 ? 21.094 71.688 9.227 1 47.16 12 ALA B O 1
ATOM 2872 N N . MET B 1 13 ? 22.844 70.562 9.977 1 44.34 13 MET B N 1
ATOM 2873 C CA . MET B 1 13 ? 22.422 69.312 9.391 1 44.34 13 MET B CA 1
ATOM 2874 C C . MET B 1 13 ? 21.219 68.75 10.125 1 44.34 13 MET B C 1
ATOM 2876 O O . MET B 1 13 ? 21.312 68.438 11.312 1 44.34 13 MET B O 1
ATOM 2880 N N . LEU B 1 14 ? 20.031 69.125 9.852 1 43.59 14 LEU B N 1
ATOM 2881 C CA . LEU B 1 14 ? 18.844 68.438 10.281 1 43.59 14 LEU B CA 1
ATOM 2882 C C . LEU B 1 14 ? 18.984 66.938 9.945 1 43.59 14 LEU B C 1
ATOM 2884 O O . LEU B 1 14 ? 18.938 66.562 8.773 1 43.59 14 LEU B O 1
ATOM 2888 N N . VAL B 1 15 ? 19.703 66.188 10.758 1 46.22 15 VAL B N 1
ATOM 2889 C CA . VAL B 1 15 ? 19.547 64.75 10.688 1 46.22 15 VAL B CA 1
ATOM 2890 C C . VAL B 1 15 ? 18.078 64.375 10.891 1 46.22 15 VAL B C 1
ATOM 2892 O O . VAL B 1 15 ? 17.547 64.5 11.992 1 46.22 15 VAL B O 1
ATOM 2895 N N . ALA B 1 16 ? 17.203 64.562 9.977 1 47.56 16 ALA B N 1
ATOM 2896 C CA . ALA B 1 16 ? 15.93 63.875 10.086 1 47.56 16 ALA B CA 1
ATOM 2897 C C . ALA B 1 16 ? 16.125 62.406 10.492 1 47.56 16 ALA B C 1
ATOM 2899 O O . ALA B 1 16 ? 16.938 61.719 9.906 1 47.56 16 ALA B O 1
ATOM 2900 N N . PRO B 1 17 ? 15.805 62.062 11.719 1 47.12 17 PRO B N 1
ATOM 2901 C CA . PRO B 1 17 ? 15.812 60.594 11.953 1 47.12 17 PRO B CA 1
ATOM 2902 C C . PRO B 1 17 ? 15.195 59.812 10.797 1 47.12 17 PRO B C 1
ATOM 2904 O O . PRO B 1 17 ? 14.109 60.156 10.32 1 47.12 17 PRO B O 1
ATOM 2907 N N . ALA B 1 18 ? 15.984 59.438 9.852 1 46.72 18 ALA B N 1
ATOM 2908 C CA . ALA B 1 18 ? 15.445 58.469 8.914 1 46.72 18 ALA B CA 1
ATOM 2909 C C . ALA B 1 18 ? 14.555 57.438 9.633 1 46.72 18 ALA B C 1
ATOM 2911 O O . ALA B 1 18 ? 15.023 56.688 10.484 1 46.72 18 ALA B O 1
ATOM 2912 N N . PHE B 1 19 ? 13.406 57.688 10.086 1 47.72 19 PHE B N 1
ATOM 2913 C CA . PHE B 1 19 ? 12.547 56.562 10.445 1 47.72 19 PHE B CA 1
ATOM 2914 C C . PHE B 1 19 ? 12.828 55.375 9.562 1 47.72 19 PHE B C 1
ATOM 2916 O O . PHE B 1 19 ? 12.727 55.438 8.336 1 47.72 19 PHE B O 1
ATOM 2923 N N . GLY B 1 20 ? 13.82 54.625 9.789 1 56.69 20 GLY B N 1
ATOM 2924 C CA . GLY B 1 20 ? 14.195 53.406 9.094 1 56.69 20 GLY B CA 1
ATOM 2925 C C . GLY B 1 20 ? 13 52.562 8.648 1 56.69 20 GLY B C 1
ATOM 2926 O O . GLY B 1 20 ? 12.117 52.25 9.445 1 56.69 20 GLY B O 1
ATOM 2927 N N . ALA B 1 21 ? 12.336 52.875 7.535 1 78.06 21 ALA B N 1
ATOM 2928 C CA . ALA B 1 21 ? 11.195 52.188 6.926 1 78.06 21 ALA B CA 1
ATOM 2929 C C . ALA B 1 21 ? 11.508 50.719 6.676 1 78.06 21 ALA B C 1
ATOM 2931 O O . ALA B 1 21 ? 12.664 50.344 6.465 1 78.06 21 ALA B O 1
ATOM 2932 N N . CYS B 1 22 ? 10.602 49.75 7.145 1 89.19 22 CYS B N 1
ATOM 2933 C CA . CYS B 1 22 ? 10.758 48.344 6.863 1 89.19 22 CYS B CA 1
ATOM 2934 C C . CYS B 1 22 ? 11.188 48.125 5.414 1 89.19 22 CYS B C 1
ATOM 2936 O O . CYS B 1 22 ? 10.734 48.812 4.516 1 89.19 22 CYS B O 1
ATOM 2938 N N . PRO B 1 23 ? 12.242 47.312 5.23 1 90.5 23 PRO B N 1
ATOM 2939 C CA . PRO B 1 23 ? 12.75 47.062 3.879 1 90.5 23 PRO B CA 1
ATOM 2940 C C . PRO B 1 23 ? 11.648 46.688 2.9 1 90.5 23 PRO B C 1
ATOM 2942 O O . PRO B 1 23 ? 10.906 45.719 3.154 1 90.5 23 PRO B O 1
ATOM 2945 N N . ASN B 1 24 ? 11.539 47.438 1.824 1 92.31 24 ASN B N 1
ATOM 2946 C CA . ASN B 1 24 ? 10.617 47.188 0.723 1 92.31 24 ASN B CA 1
ATOM 2947 C C . ASN B 1 24 ? 9.18 47.031 1.22 1 92.31 24 ASN B C 1
ATOM 2949 O O . ASN B 1 24 ? 8.414 46.25 0.673 1 92.31 24 ASN B O 1
ATOM 2953 N N . LYS B 1 25 ? 8.914 47.625 2.291 1 90.69 25 LYS B N 1
ATOM 2954 C CA . LYS B 1 25 ? 7.586 47.531 2.887 1 90.69 25 LYS B CA 1
ATOM 2955 C C . LYS B 1 25 ? 7.184 46.094 3.113 1 90.69 25 LYS B C 1
ATOM 2957 O O . LYS B 1 25 ? 6.055 45.688 2.812 1 90.69 25 LYS B O 1
ATOM 2962 N N . CYS B 1 26 ? 8.148 45.312 3.383 1 93.94 26 CYS B N 1
ATOM 2963 C CA . CYS B 1 26 ? 8 43.875 3.697 1 93.94 26 CYS B CA 1
ATOM 2964 C C . CYS B 1 26 ? 7.406 43.125 2.518 1 93.94 26 CYS B C 1
ATOM 2966 O O . CYS B 1 26 ? 6.695 42.125 2.707 1 93.94 26 CYS B O 1
ATOM 2968 N N . SER B 1 27 ? 7.508 43.719 1.355 1 91.75 27 SER B N 1
ATOM 2969 C CA . SER B 1 27 ? 7.16 43.156 0.068 1 91.75 27 SER B CA 1
ATOM 2970 C C . SER B 1 27 ? 5.691 42.719 0.026 1 91.75 27 SER B C 1
ATOM 2972 O O . SER B 1 27 ? 5.316 41.812 -0.716 1 91.75 27 SER B O 1
ATOM 2974 N N . GLY B 1 28 ? 4.898 43.25 0.996 1 87.19 28 GLY B N 1
ATOM 2975 C CA . GLY B 1 28 ? 3.477 42.938 1.04 1 87.19 28 GLY B CA 1
ATOM 2976 C C . GLY B 1 28 ? 3.176 41.625 1.734 1 87.19 28 GLY B C 1
ATOM 2977 O O . GLY B 1 28 ? 2.021 41.188 1.789 1 87.19 28 GLY B O 1
ATOM 2978 N N . HIS B 1 29 ? 4.215 41 2.219 1 90.69 29 HIS B N 1
ATOM 2979 C CA . HIS B 1 29 ? 4.035 39.688 2.824 1 90.69 29 HIS B CA 1
ATOM 2980 C C . HIS B 1 29 ? 4.395 39.719 4.305 1 90.69 29 HIS B C 1
ATOM 2982 O O . HIS B 1 29 ? 4.844 38.688 4.855 1 90.69 29 HIS B O 1
ATOM 2988 N N . GLY B 1 30 ? 4.297 40.812 4.883 1 89.19 30 GLY B N 1
ATOM 2989 C CA . GLY B 1 30 ? 4.617 40.938 6.297 1 89.19 30 GLY B CA 1
ATOM 2990 C C . GLY B 1 30 ? 4.141 42.25 6.883 1 89.19 30 GLY B C 1
ATOM 2991 O O . GLY B 1 30 ? 3.582 43.094 6.168 1 89.19 30 GLY B O 1
ATOM 2992 N N . ARG B 1 31 ? 4.375 42.375 8.203 1 87.62 31 ARG B N 1
ATOM 2993 C CA . ARG B 1 31 ? 4.043 43.594 8.922 1 87.62 31 ARG B CA 1
ATOM 2994 C C . ARG B 1 31 ? 5.305 44.281 9.438 1 87.62 31 ARG B C 1
ATOM 2996 O O . ARG B 1 31 ? 6.23 43.625 9.914 1 87.62 31 ARG B O 1
ATOM 3003 N N . CYS B 1 32 ? 5.258 45.5 9.25 1 89.94 32 CYS B N 1
ATOM 3004 C CA . CYS B 1 32 ? 6.398 46.25 9.734 1 89.94 32 CYS B CA 1
ATOM 3005 C C . CYS B 1 32 ? 6.324 46.438 11.242 1 89.94 32 CYS B C 1
ATOM 3007 O O . CYS B 1 32 ? 5.387 47.062 11.75 1 89.94 32 CYS B O 1
ATOM 3009 N N . GLY B 1 33 ? 7.164 45.656 11.891 1 86 33 GLY B N 1
ATOM 3010 C CA . GLY B 1 33 ? 7.176 45.719 13.344 1 86 33 GLY B CA 1
ATOM 3011 C C . GLY B 1 33 ? 8.023 46.875 13.883 1 86 33 GLY B C 1
ATOM 3012 O O . GLY B 1 33 ? 8.391 47.781 13.141 1 86 33 GLY B O 1
ATOM 3013 N N . LYS B 1 34 ? 8.336 46.75 15.219 1 81.62 34 LYS B N 1
ATOM 3014 C CA . LYS B 1 34 ? 9.164 47.719 15.906 1 81.62 34 LYS B CA 1
ATOM 3015 C C . LYS B 1 34 ? 10.617 47.656 15.438 1 81.62 34 LYS B C 1
ATOM 3017 O O . LYS B 1 34 ? 11.078 46.594 15.023 1 81.62 34 LYS B O 1
ATOM 3022 N N . ASN B 1 35 ? 11.273 48.75 15.195 1 87.06 35 ASN B N 1
ATOM 3023 C CA . ASN B 1 35 ? 12.695 48.844 14.867 1 87.06 35 ASN B CA 1
ATOM 3024 C C . ASN B 1 35 ? 12.945 48.531 13.391 1 87.06 35 ASN B C 1
ATOM 3026 O O . ASN B 1 35 ? 14.008 48.031 13.031 1 87.06 35 ASN B O 1
ATOM 3030 N N . ASP B 1 36 ? 11.852 48.531 12.711 1 89.06 36 ASP B N 1
ATOM 3031 C CA . ASP B 1 36 ? 11.969 48.406 11.258 1 89.06 36 ASP B CA 1
ATOM 3032 C C . ASP B 1 36 ? 12.273 46.969 10.852 1 89.06 36 ASP B C 1
ATOM 3034 O O . ASP B 1 36 ? 13.094 46.719 9.961 1 89.06 36 ASP B O 1
ATOM 3038 N N . VAL B 1 37 ? 11.828 46.062 11.68 1 92.25 37 VAL B N 1
ATOM 3039 C CA . VAL B 1 37 ? 11.961 44.625 11.352 1 92.25 37 VAL B CA 1
ATOM 3040 C C . VAL B 1 37 ? 10.617 44.094 10.883 1 92.25 37 VAL B C 1
ATOM 3042 O O . VAL B 1 37 ? 9.586 44.312 11.516 1 92.25 37 VAL B O 1
ATOM 3045 N N . CYS B 1 38 ? 10.688 43.469 9.742 1 92.75 38 CYS B N 1
ATOM 3046 C CA . CYS B 1 38 ? 9.477 42.906 9.18 1 92.75 38 CYS B CA 1
ATOM 3047 C C . CYS B 1 38 ? 9.109 41.594 9.906 1 92.75 38 CYS B C 1
ATOM 3049 O O . CYS B 1 38 ? 9.984 40.812 10.234 1 92.75 38 CYS B O 1
ATOM 3051 N N . ASP B 1 39 ? 7.902 41.438 10.242 1 90.06 39 ASP B N 1
ATOM 3052 C CA . ASP B 1 39 ? 7.316 40.156 10.664 1 90.06 39 ASP B CA 1
ATOM 3053 C C . ASP B 1 39 ? 6.594 39.469 9.508 1 90.06 39 ASP B C 1
ATOM 3055 O O . ASP B 1 39 ? 5.484 39.875 9.141 1 90.06 39 ASP B O 1
ATOM 3059 N N . CYS B 1 40 ? 7.188 38.5 9.016 1 91.25 40 CYS B N 1
ATOM 3060 C CA . CYS B 1 40 ? 6.715 37.875 7.777 1 91.25 40 CYS B CA 1
ATOM 3061 C C . CYS B 1 40 ? 5.484 37.031 8.031 1 91.25 40 CYS B C 1
ATOM 3063 O O . CYS B 1 40 ? 5.359 36.406 9.094 1 91.25 40 CYS B O 1
ATOM 3065 N N . MET B 1 41 ? 4.664 36.969 7.004 1 87.38 41 MET B N 1
ATOM 3066 C CA . MET B 1 41 ? 3.553 36.031 7.004 1 87.38 41 MET B CA 1
ATOM 3067 C C . MET B 1 41 ? 4.059 34.594 6.859 1 87.38 41 MET B C 1
ATOM 3069 O O . MET B 1 41 ? 5.195 34.375 6.441 1 87.38 41 MET B O 1
ATOM 3073 N N . GLN B 1 42 ? 3.109 33.688 7.238 1 88.19 42 GLN B N 1
ATOM 3074 C CA . GLN B 1 42 ? 3.418 32.281 7.016 1 88.19 42 GLN B CA 1
ATOM 3075 C C . GLN B 1 42 ? 3.854 32.031 5.574 1 88.19 42 GLN B C 1
ATOM 3077 O O . GLN B 1 42 ? 3.301 32.594 4.645 1 88.19 42 GLN B O 1
ATOM 3082 N N . ASN B 1 43 ? 4.836 31.172 5.367 1 91.75 43 ASN B N 1
ATOM 3083 C CA . ASN B 1 43 ? 5.344 30.719 4.078 1 91.75 43 ASN B CA 1
ATOM 3084 C C . ASN B 1 43 ? 6.258 31.766 3.438 1 91.75 43 ASN B C 1
ATOM 3086 O O . ASN B 1 43 ? 6.703 31.578 2.301 1 91.75 43 ASN B O 1
ATOM 3090 N N . TRP B 1 44 ? 6.453 32.906 4.137 1 93.81 44 TRP B N 1
ATOM 3091 C CA . TRP B 1 44 ? 7.367 33.938 3.648 1 93.81 44 TRP B CA 1
ATOM 3092 C C . TRP B 1 44 ? 8.516 34.125 4.625 1 93.81 44 TRP B C 1
ATOM 3094 O O . TRP B 1 44 ? 8.352 33.969 5.836 1 93.81 44 TRP B O 1
ATOM 3104 N N . THR B 1 45 ? 9.633 34.406 4.031 1 94.38 45 THR B N 1
ATOM 3105 C CA . THR B 1 45 ? 10.82 34.594 4.848 1 94.38 45 THR B CA 1
ATOM 3106 C C . THR B 1 45 ? 11.727 35.656 4.223 1 94.38 45 THR B C 1
ATOM 3108 O O . THR B 1 45 ? 11.391 36.25 3.186 1 94.38 45 THR B O 1
ATOM 3111 N N . GLY B 1 46 ? 12.844 35.938 4.969 1 93.44 46 GLY B N 1
ATOM 3112 C CA . GLY B 1 46 ? 13.75 36.969 4.512 1 93.44 46 GLY B CA 1
ATOM 3113 C C . GLY B 1 46 ? 13.555 38.281 5.234 1 93.44 46 GLY B C 1
ATOM 3114 O O . GLY B 1 46 ? 12.508 38.531 5.844 1 93.44 46 GLY B O 1
ATOM 3115 N N . GLY B 1 47 ? 14.516 39.156 5.102 1 92.56 47 GLY B N 1
ATOM 3116 C CA . GLY B 1 47 ? 14.469 40.438 5.781 1 92.56 47 GLY B CA 1
ATOM 3117 C C . GLY B 1 47 ? 13.297 41.312 5.344 1 92.56 47 GLY B C 1
ATOM 3118 O O . GLY B 1 47 ? 12.758 42.094 6.137 1 92.56 47 GLY B O 1
ATOM 3119 N N . ASP B 1 48 ? 12.969 41.219 4.094 1 94.56 48 ASP B N 1
ATOM 3120 C CA . ASP B 1 48 ? 11.859 42 3.584 1 94.56 48 ASP B CA 1
ATOM 3121 C C . ASP B 1 48 ? 10.664 41.125 3.244 1 94.56 48 ASP B C 1
ATOM 3123 O O . ASP B 1 48 ? 9.734 41.562 2.557 1 94.56 48 ASP B O 1
ATOM 3127 N N . CYS B 1 49 ? 10.719 39.812 3.602 1 95.25 49 CYS B N 1
ATOM 3128 C CA . CYS B 1 49 ? 9.641 38.844 3.408 1 95.25 49 CYS B CA 1
ATOM 3129 C C . CYS B 1 49 ? 9.398 38.594 1.926 1 95.25 49 CYS B C 1
ATOM 3131 O O . CYS B 1 49 ? 8.25 38.438 1.501 1 95.25 49 CYS B O 1
ATOM 3133 N N . SER B 1 50 ? 10.445 38.688 1.148 1 94.94 50 SER B N 1
ATOM 3134 C CA . SER B 1 50 ? 10.312 38.469 -0.288 1 94.94 50 SER B CA 1
ATOM 3135 C C . SER B 1 50 ? 10.586 37 -0.65 1 94.94 50 SER B C 1
ATOM 3137 O O . SER B 1 50 ? 10.258 36.562 -1.752 1 94.94 50 SER B O 1
ATOM 3139 N N . GLY B 1 51 ? 11.234 36.312 0.296 1 95.81 51 GLY B N 1
ATOM 3140 C CA . GLY B 1 51 ? 11.539 34.906 0.046 1 95.81 51 GLY B CA 1
ATOM 3141 C C . GLY B 1 51 ? 10.43 33.969 0.485 1 95.81 51 GLY B C 1
ATOM 3142 O O . GLY B 1 51 ? 9.805 34.188 1.526 1 95.81 51 GLY B O 1
ATOM 3143 N N . ARG B 1 52 ? 10.219 33 -0.37 1 95.5 52 ARG B N 1
ATOM 3144 C CA . ARG B 1 52 ? 9.219 32 -0.009 1 95.5 52 ARG B CA 1
ATOM 3145 C C . ARG B 1 52 ? 9.852 30.875 0.785 1 95.5 52 ARG B C 1
ATOM 3147 O O . ARG B 1 52 ? 11.008 30.516 0.554 1 95.5 52 ARG B O 1
ATOM 3154 N N . VAL B 1 53 ? 9.078 30.344 1.711 1 95.38 53 VAL B N 1
ATOM 3155 C CA . VAL B 1 53 ? 9.492 29.172 2.463 1 95.38 53 VAL B CA 1
ATOM 3156 C C . VAL B 1 53 ? 9.188 27.906 1.652 1 95.38 53 VAL B C 1
ATOM 3158 O O . VAL B 1 53 ? 8.141 27.812 1.001 1 95.38 53 VAL B O 1
ATOM 3161 N N . CYS B 1 54 ? 10.117 27.016 1.629 1 96.69 54 CYS B N 1
ATOM 3162 C CA . CYS B 1 54 ? 9.945 25.75 0.927 1 96.69 54 CYS B CA 1
ATOM 3163 C C . CYS B 1 54 ? 9.461 24.656 1.878 1 96.69 54 CYS B C 1
ATOM 3165 O O . CYS B 1 54 ? 9.516 24.828 3.098 1 96.69 54 CYS B O 1
ATOM 3167 N N . PRO B 1 55 ? 8.883 23.547 1.271 1 95.81 55 PRO B N 1
ATOM 3168 C CA . PRO B 1 55 ? 8.336 22.469 2.102 1 95.81 55 PRO B CA 1
ATOM 3169 C C . PRO B 1 55 ? 9.375 21.875 3.049 1 95.81 55 PRO B C 1
ATOM 3171 O O . PRO B 1 55 ? 10.547 21.734 2.684 1 95.81 55 PRO B O 1
ATOM 3174 N N . PHE B 1 56 ? 8.883 21.578 4.242 1 95.19 56 PHE B N 1
ATOM 3175 C CA . PHE B 1 56 ? 9.688 20.906 5.254 1 95.19 56 PHE B CA 1
ATOM 3176 C C . PHE B 1 56 ? 9.398 19.406 5.266 1 95.19 56 PHE B C 1
ATOM 3178 O O . PHE B 1 56 ? 8.266 18.984 5.031 1 95.19 56 PHE B O 1
ATOM 3185 N N . ALA B 1 57 ? 10.383 18.641 5.449 1 93.75 57 ALA B N 1
ATOM 3186 C CA . ALA B 1 57 ? 10.281 17.219 5.77 1 93.75 57 ALA B CA 1
ATOM 3187 C C . ALA B 1 57 ? 11.406 16.797 6.707 1 93.75 57 ALA B C 1
ATOM 3189 O O . ALA B 1 57 ? 12.32 17.578 6.992 1 93.75 57 ALA B O 1
ATOM 3190 N N . ARG B 1 58 ? 11.258 15.617 7.289 1 92.06 58 ARG B N 1
ATOM 3191 C CA . ARG B 1 58 ? 12.312 15.148 8.18 1 92.06 58 ARG B CA 1
ATOM 3192 C C . ARG B 1 58 ? 13.648 15.047 7.449 1 92.06 58 ARG B C 1
ATOM 3194 O O . ARG B 1 58 ? 13.719 14.492 6.352 1 92.06 58 ARG B O 1
ATOM 3201 N N . ALA B 1 59 ? 14.648 15.5 8.062 1 94 59 ALA B N 1
ATOM 3202 C CA . ALA B 1 59 ? 15.953 15.648 7.426 1 94 59 ALA B CA 1
ATOM 3203 C C . ALA B 1 59 ? 16.609 14.289 7.207 1 94 59 ALA B C 1
ATOM 3205 O O . ALA B 1 59 ? 16.531 13.406 8.07 1 94 59 ALA B O 1
ATOM 3206 N N . TRP B 1 60 ? 17.188 14.062 6.012 1 94.25 60 TRP B N 1
ATOM 3207 C CA . TRP B 1 60 ? 17.984 12.875 5.715 1 94.25 60 TRP B CA 1
ATOM 3208 C C . TRP B 1 60 ? 19.281 12.883 6.512 1 94.25 60 TRP B C 1
ATOM 3210 O O . TRP B 1 60 ? 19.812 11.82 6.863 1 94.25 60 TRP B O 1
ATOM 3220 N N . HIS B 1 61 ? 19.781 14.062 6.699 1 89 61 HIS B N 1
ATOM 3221 C CA . HIS B 1 61 ? 20.969 14.25 7.508 1 89 61 HIS B CA 1
ATOM 3222 C C . HIS B 1 61 ? 20.891 15.523 8.344 1 89 61 HIS B C 1
ATOM 3224 O O . HIS B 1 61 ? 20.359 16.531 7.879 1 89 61 HIS B O 1
ATOM 3230 N N . ASP B 1 62 ? 21.062 15.359 9.578 1 86.06 62 ASP B N 1
ATOM 3231 C CA . ASP B 1 62 ? 21.094 16.516 10.469 1 86.06 62 ASP B CA 1
ATOM 3232 C C . ASP B 1 62 ? 22.031 16.266 11.656 1 86.06 62 ASP B C 1
ATOM 3234 O O . ASP B 1 62 ? 22.656 15.195 11.75 1 86.06 62 ASP B O 1
ATOM 3238 N N . THR B 1 63 ? 22.359 17.406 12.281 1 79.62 63 THR B N 1
ATOM 3239 C CA . THR B 1 63 ? 23.141 17.297 13.5 1 79.62 63 THR B CA 1
ATOM 3240 C C . THR B 1 63 ? 22.234 17.047 14.703 1 79.62 63 THR B C 1
ATOM 3242 O O . THR B 1 63 ? 21.312 17.812 14.953 1 79.62 63 THR B O 1
ATOM 3245 N N . ALA B 1 64 ? 22.562 15.906 15.367 1 72.5 64 ALA B N 1
ATOM 3246 C CA . ALA B 1 64 ? 21.734 15.539 16.516 1 72.5 64 ALA B CA 1
ATOM 3247 C C . ALA B 1 64 ? 21.828 16.594 17.609 1 72.5 64 ALA B C 1
ATOM 3249 O O . ALA B 1 64 ? 22.906 17.078 17.922 1 72.5 64 ALA B O 1
ATOM 3250 N N . VAL B 1 65 ? 20.781 17.25 17.953 1 64.44 65 VAL B N 1
ATOM 3251 C CA . VAL B 1 65 ? 20.75 18.281 19 1 64.44 65 VAL B CA 1
ATOM 3252 C C . VAL B 1 65 ? 20.578 17.625 20.359 1 64.44 65 VAL B C 1
ATOM 3254 O O . VAL B 1 65 ? 20.844 18.234 21.391 1 64.44 65 VAL B O 1
ATOM 3257 N N . GLY B 1 66 ? 20.141 16.438 20.406 1 61.53 66 GLY B N 1
ATOM 3258 C CA . GLY B 1 66 ? 19.969 15.703 21.656 1 61.53 66 GLY B CA 1
ATOM 3259 C C . GLY B 1 66 ? 20.078 14.195 21.484 1 61.53 66 GLY B C 1
ATOM 3260 O O . GLY B 1 66 ? 20.359 13.711 20.375 1 61.53 66 GLY B O 1
ATOM 3261 N N . ASP B 1 67 ? 19.969 13.625 22.672 1 60.19 67 ASP B N 1
ATOM 3262 C CA . ASP B 1 67 ? 20.031 12.164 22.688 1 60.19 67 ASP B CA 1
ATOM 3263 C C . ASP B 1 67 ? 18.781 11.562 22.047 1 60.19 67 ASP B C 1
ATOM 3265 O O . ASP B 1 67 ? 17.656 11.883 22.453 1 60.19 67 ASP B O 1
ATOM 3269 N N . ASP B 1 68 ? 18.891 10.812 21.047 1 61.91 68 ASP B N 1
ATOM 3270 C CA . ASP B 1 68 ? 17.812 10.039 20.422 1 61.91 68 ASP B CA 1
ATOM 3271 C C . ASP B 1 68 ? 16.828 10.945 19.703 1 61.91 68 ASP B C 1
ATOM 3273 O O . ASP B 1 68 ? 15.617 10.734 19.766 1 61.91 68 ASP B O 1
ATOM 3277 N N . ASP B 1 69 ? 17.312 12.188 19.422 1 66.38 69 ASP B N 1
ATOM 3278 C CA . ASP B 1 69 ? 16.5 13.164 18.703 1 66.38 69 ASP B CA 1
ATOM 3279 C C . ASP B 1 69 ? 17.172 13.594 17.406 1 66.38 69 ASP B C 1
ATOM 3281 O O . ASP B 1 69 ? 18.141 14.359 17.422 1 66.38 69 ASP B O 1
ATOM 3285 N N . ALA B 1 70 ? 16.797 12.867 16.453 1 78.94 70 ALA B N 1
ATOM 3286 C CA . ALA B 1 70 ? 17.359 13.172 15.148 1 78.94 70 ALA B CA 1
ATOM 3287 C C . ALA B 1 70 ? 16.281 13.281 14.086 1 78.94 70 ALA B C 1
ATOM 3289 O O . ALA B 1 70 ? 15.086 13.125 14.383 1 78.94 70 ALA B O 1
ATOM 3290 N N . HIS B 1 71 ? 16.75 13.805 12.984 1 86.25 71 HIS B N 1
ATOM 3291 C CA . HIS B 1 71 ? 15.883 13.914 11.812 1 86.25 71 HIS B CA 1
ATOM 3292 C C . HIS B 1 71 ? 14.773 14.938 12.031 1 86.25 71 HIS B C 1
ATOM 3294 O O . HIS B 1 71 ? 13.594 14.633 11.828 1 86.25 71 HIS B O 1
ATOM 3300 N N . TYR B 1 72 ? 15.242 16.109 12.453 1 86.88 72 TYR B N 1
ATOM 3301 C CA . TYR B 1 72 ? 14.312 17.219 12.617 1 86.88 72 TYR B CA 1
ATOM 3302 C C . TYR B 1 72 ? 13.797 17.703 11.266 1 86.88 72 TYR B C 1
ATOM 3304 O O . TYR B 1 72 ? 14.414 17.438 10.227 1 86.88 72 TYR B O 1
ATOM 3312 N N . TYR B 1 73 ? 12.641 18.312 11.359 1 92.19 73 TYR B N 1
ATOM 3313 C CA . TYR B 1 73 ? 12.117 18.875 10.117 1 92.19 73 TYR B CA 1
ATOM 3314 C C . TYR B 1 73 ? 13.055 19.938 9.562 1 92.19 73 TYR B C 1
ATOM 3316 O O . TYR B 1 73 ? 13.555 20.781 10.312 1 92.19 73 TYR B O 1
ATOM 3324 N N . ALA B 1 74 ? 13.406 19.859 8.336 1 93.81 74 ALA B N 1
ATOM 3325 C CA . ALA B 1 74 ? 14.234 20.828 7.625 1 93.81 74 ALA B CA 1
ATOM 3326 C C . ALA B 1 74 ? 13.656 21.141 6.246 1 93.81 74 ALA B C 1
ATOM 3328 O O . ALA B 1 74 ? 12.992 20.297 5.645 1 93.81 74 ALA B O 1
ATOM 3329 N N . GLU B 1 75 ? 13.898 22.359 5.828 1 95.5 75 GLU B N 1
ATOM 3330 C CA . GLU B 1 75 ? 13.5 22.688 4.465 1 95.5 75 GLU B CA 1
ATOM 3331 C C . GLU B 1 75 ? 14.18 21.781 3.451 1 95.5 75 GLU B C 1
ATOM 3333 O O . GLU B 1 75 ? 15.391 21.547 3.535 1 95.5 75 GLU B O 1
ATOM 3338 N N . CYS B 1 76 ? 13.391 21.266 2.541 1 97.5 76 CYS B N 1
ATOM 3339 C CA . CYS B 1 76 ? 13.852 20.375 1.485 1 97.5 76 CYS B CA 1
ATOM 3340 C C . CYS B 1 76 ? 14.648 19.219 2.066 1 97.5 76 CYS B C 1
ATOM 3342 O O . CYS B 1 76 ? 15.602 18.734 1.445 1 97.5 76 CYS B O 1
ATOM 3344 N N . SER B 1 77 ? 14.406 18.828 3.27 1 96.19 77 SER B N 1
ATOM 3345 C CA . SER B 1 77 ? 14.93 17.656 3.986 1 96.19 77 SER B CA 1
ATOM 3346 C C . SER B 1 77 ? 16.453 17.656 3.996 1 96.19 77 SER B C 1
ATOM 3348 O O . SER B 1 77 ? 17.078 16.594 4.066 1 96.19 77 SER B O 1
ATOM 3350 N N . ASN B 1 78 ? 17.094 18.719 3.824 1 95.44 78 ASN B N 1
ATOM 3351 C CA . ASN B 1 78 ? 18.531 18.891 3.729 1 95.44 78 ASN B CA 1
ATOM 3352 C C . ASN B 1 78 ? 19.109 18.094 2.564 1 95.44 78 ASN B C 1
ATOM 3354 O O . ASN B 1 78 ? 20.266 17.672 2.605 1 95.44 78 ASN B O 1
ATOM 3358 N N . ARG B 1 79 ? 18.328 17.766 1.609 1 97.06 79 ARG B N 1
ATOM 3359 C CA . ARG B 1 79 ? 18.734 17.078 0.398 1 97.06 79 ARG B CA 1
ATOM 3360 C C . ARG B 1 79 ? 18.172 17.75 -0.847 1 97.06 79 ARG B C 1
ATOM 3362 O O . ARG B 1 79 ? 17.75 17.078 -1.788 1 97.06 79 ARG B O 1
ATOM 3369 N N . GLY B 1 80 ? 18.062 19.016 -0.799 1 97.5 80 GLY B N 1
ATOM 3370 C CA . GLY B 1 80 ? 17.625 19.906 -1.874 1 97.5 80 GLY B CA 1
ATOM 3371 C C . GLY B 1 80 ? 17.906 21.359 -1.599 1 97.5 80 GLY B C 1
ATOM 3372 O O . GLY B 1 80 ? 18.312 21.734 -0.493 1 97.5 80 GLY B O 1
ATOM 3373 N N . VAL B 1 81 ? 17.766 22.156 -2.627 1 97.75 81 VAL B N 1
ATOM 3374 C CA . VAL B 1 81 ? 17.953 23.594 -2.5 1 97.75 81 VAL B CA 1
ATOM 3375 C C . VAL B 1 81 ? 16.625 24.297 -2.734 1 97.75 81 VAL B C 1
ATOM 3377 O O . VAL B 1 81 ? 15.898 23.984 -3.684 1 97.75 81 VAL B O 1
ATOM 3380 N N . CYS B 1 82 ? 16.297 25.219 -1.843 1 97.62 82 CYS B N 1
ATOM 3381 C CA . CYS B 1 82 ? 15.047 25.969 -1.934 1 97.62 82 CYS B CA 1
ATOM 3382 C C . CYS B 1 82 ? 15.148 27.078 -2.967 1 97.62 82 CYS B C 1
ATOM 3384 O O . CYS B 1 82 ? 16.016 27.953 -2.869 1 97.62 82 CYS B O 1
ATOM 3386 N N . ASP B 1 83 ? 14.32 27 -3.959 1 97.56 83 ASP B N 1
ATOM 3387 C CA . ASP B 1 83 ? 14.094 28.172 -4.816 1 97.56 83 ASP B CA 1
ATOM 3388 C C . ASP B 1 83 ? 13.148 29.172 -4.152 1 97.56 83 ASP B C 1
ATOM 3390 O O . ASP B 1 83 ? 11.93 29 -4.203 1 97.56 83 ASP B O 1
ATOM 3394 N N . ARG B 1 84 ? 13.656 30.234 -3.592 1 96.62 84 ARG B N 1
ATOM 3395 C CA . ARG B 1 84 ? 12.898 31.156 -2.752 1 96.62 84 ARG B CA 1
ATOM 3396 C C . ARG B 1 84 ? 11.938 32 -3.586 1 96.62 84 ARG B C 1
ATOM 3398 O O . ARG B 1 84 ? 11.008 32.594 -3.047 1 96.62 84 ARG B O 1
ATOM 3405 N N . GLU B 1 85 ? 12.172 32.094 -4.848 1 95.94 85 GLU B N 1
ATOM 3406 C CA . GLU B 1 85 ? 11.258 32.812 -5.723 1 95.94 85 GLU B CA 1
ATOM 3407 C C . GLU B 1 85 ? 9.992 32 -5.996 1 95.94 85 GLU B C 1
ATOM 3409 O O . GLU B 1 85 ? 8.891 32.562 -6.012 1 95.94 85 GLU B O 1
ATOM 3414 N N . LYS B 1 86 ? 10.18 30.688 -6.129 1 95.5 86 LYS B N 1
ATOM 3415 C CA . LYS B 1 86 ? 9.07 29.828 -6.523 1 95.5 86 LYS B CA 1
ATOM 3416 C C . LYS B 1 86 ? 8.508 29.062 -5.328 1 95.5 86 LYS B C 1
ATOM 3418 O O . LYS B 1 86 ? 7.379 28.578 -5.367 1 95.5 86 LYS B O 1
ATOM 3423 N N . GLY B 1 87 ? 9.281 28.938 -4.285 1 95.81 87 GLY B N 1
ATOM 3424 C CA . GLY B 1 87 ? 8.859 28.172 -3.127 1 95.81 87 GLY B CA 1
ATOM 3425 C C . GLY B 1 87 ? 8.883 26.672 -3.363 1 95.81 87 GLY B C 1
ATOM 3426 O O . GLY B 1 87 ? 8.023 25.953 -2.859 1 95.81 87 GLY B O 1
ATOM 3427 N N . VAL B 1 88 ? 9.742 26.219 -4.242 1 96.44 88 VAL B N 1
ATOM 3428 C CA . VAL B 1 88 ? 9.844 24.797 -4.559 1 96.44 88 VAL B CA 1
ATOM 3429 C C . VAL B 1 88 ? 11.266 24.312 -4.297 1 96.44 88 VAL B C 1
ATOM 3431 O O . VAL B 1 88 ? 12.219 25.094 -4.367 1 96.44 88 VAL B O 1
ATOM 3434 N N . CYS B 1 89 ? 11.375 23.078 -3.955 1 97.38 89 CYS B N 1
ATOM 3435 C CA . CYS B 1 89 ? 12.672 22.469 -3.678 1 97.38 89 CYS B CA 1
ATOM 3436 C C . CYS B 1 89 ? 13.266 21.859 -4.938 1 97.38 89 CYS B C 1
ATOM 3438 O O . CYS B 1 89 ? 12.578 21.141 -5.672 1 97.38 89 CYS B O 1
ATOM 3440 N N . ASP B 1 90 ? 14.523 22.172 -5.207 1 97.5 90 ASP B N 1
ATOM 3441 C CA . ASP B 1 90 ? 15.336 21.422 -6.168 1 97.5 90 ASP B CA 1
ATOM 3442 C C . ASP B 1 90 ? 16.109 20.312 -5.484 1 97.5 90 ASP B C 1
ATOM 3444 O O . ASP B 1 90 ? 17.141 20.562 -4.855 1 97.5 90 ASP B O 1
ATOM 3448 N N . CYS B 1 91 ? 15.641 19.078 -5.668 1 97.25 91 CYS B N 1
ATOM 3449 C CA . CYS B 1 91 ? 16.141 17.953 -4.883 1 97.25 91 CYS B CA 1
ATOM 3450 C C . CYS B 1 91 ? 17.422 17.406 -5.48 1 97.25 91 CYS B C 1
ATOM 3452 O O . CYS B 1 91 ? 17.594 17.375 -6.703 1 97.25 91 CYS B O 1
ATOM 3454 N N . ASP B 1 92 ? 18.344 16.938 -4.602 1 96.56 92 ASP B N 1
ATOM 3455 C CA . ASP B 1 92 ? 19.516 16.172 -5.031 1 96.56 92 ASP B CA 1
ATOM 3456 C C . ASP B 1 92 ? 19.094 14.797 -5.551 1 96.56 92 ASP B C 1
ATOM 3458 O O . ASP B 1 92 ? 18.281 14.109 -4.934 1 96.56 92 ASP B O 1
ATOM 3462 N N . ASP B 1 93 ? 19.609 14.398 -6.699 1 91.88 93 ASP B N 1
ATOM 3463 C CA . ASP B 1 93 ? 19.375 13.031 -7.137 1 91.88 93 ASP B CA 1
ATOM 3464 C C . ASP B 1 93 ? 19.969 12.023 -6.152 1 91.88 93 ASP B C 1
ATOM 3466 O O . ASP B 1 93 ? 21.078 12.219 -5.652 1 91.88 93 ASP B O 1
ATOM 3470 N N . PRO B 1 94 ? 19.281 11.023 -5.84 1 93.06 94 PRO B N 1
ATOM 3471 C CA . PRO B 1 94 ? 17.984 10.492 -6.293 1 93.06 94 PRO B CA 1
ATOM 3472 C C . PRO B 1 94 ? 16.828 10.906 -5.387 1 93.06 94 PRO B C 1
ATOM 3474 O O . PRO B 1 94 ? 15.766 10.273 -5.414 1 93.06 94 PRO B O 1
ATOM 3477 N N . PHE B 1 95 ? 17.047 11.945 -4.527 1 96 95 PHE B N 1
ATOM 3478 C CA . PHE B 1 95 ? 15.969 12.414 -3.662 1 96 95 PHE B CA 1
ATOM 3479 C C . PHE B 1 95 ? 14.883 13.094 -4.48 1 96 95 PHE B C 1
ATOM 3481 O O . PHE B 1 95 ? 15.164 13.711 -5.512 1 96 95 PHE B O 1
ATOM 3488 N N . SER B 1 96 ? 13.641 12.859 -4.066 1 94.38 96 SER B N 1
ATOM 3489 C CA . SER B 1 96 ? 12.516 13.414 -4.82 1 94.38 96 SER B CA 1
ATOM 3490 C C . SER B 1 96 ? 11.359 13.789 -3.896 1 94.38 96 SER B C 1
ATOM 3492 O O . SER B 1 96 ? 11.469 13.648 -2.676 1 94.38 96 SER B O 1
ATOM 3494 N N . GLY B 1 97 ? 10.25 14.352 -4.539 1 94.44 97 GLY B N 1
ATOM 3495 C CA . GLY B 1 97 ? 9.109 14.836 -3.787 1 94.44 97 GLY B CA 1
ATOM 3496 C C . GLY B 1 97 ? 9.141 16.344 -3.555 1 94.44 97 GLY B C 1
ATOM 3497 O O . GLY B 1 97 ? 10.164 16.984 -3.787 1 94.44 97 GLY B O 1
ATOM 3498 N N . SER B 1 98 ? 8.039 16.875 -3.061 1 93.12 98 SER B N 1
ATOM 3499 C CA . SER B 1 98 ? 7.934 18.312 -2.869 1 93.12 98 SER B CA 1
ATOM 3500 C C . SER B 1 98 ? 8.961 18.812 -1.859 1 93.12 98 SER B C 1
ATOM 3502 O O . SER B 1 98 ? 9.516 19.906 -2.02 1 93.12 98 SER B O 1
ATOM 3504 N N . GLY B 1 99 ? 9.289 18.094 -0.865 1 95.19 99 GLY B N 1
ATOM 3505 C CA . GLY B 1 99 ? 10.266 18.453 0.15 1 95.19 99 GLY B CA 1
ATOM 3506 C C . GLY B 1 99 ? 11.477 17.531 0.158 1 95.19 99 GLY B C 1
ATOM 3507 O O . GLY B 1 99 ? 12.164 17.406 1.175 1 95.19 99 GLY B O 1
ATOM 3508 N N . CYS B 1 100 ? 11.695 16.875 -0.958 1 97.31 100 CYS B N 1
ATOM 3509 C CA . CYS B 1 100 ? 12.797 15.938 -1.091 1 97.31 100 CYS B CA 1
ATOM 3510 C C . CYS B 1 100 ? 12.734 14.867 -0.004 1 97.31 100 CYS B C 1
ATOM 3512 O O . CYS B 1 100 ? 13.758 14.484 0.559 1 97.31 100 CYS B O 1
ATOM 3514 N N . ARG B 1 101 ? 11.562 14.484 0.275 1 95.06 101 ARG B N 1
ATOM 3515 C CA . ARG B 1 101 ? 11.32 13.57 1.385 1 95.06 101 ARG B CA 1
ATOM 3516 C C . ARG B 1 101 ? 11.617 12.133 0.983 1 95.06 101 ARG B C 1
ATOM 3518 O O . ARG B 1 101 ? 11.883 11.281 1.838 1 95.06 101 ARG B O 1
ATOM 3525 N N . ARG B 1 102 ? 11.672 11.844 -0.281 1 96.25 102 ARG B N 1
ATOM 3526 C CA . ARG B 1 102 ? 11.742 10.453 -0.718 1 96.25 102 ARG B CA 1
ATOM 3527 C C . ARG B 1 102 ? 13.102 10.141 -1.336 1 96.25 102 ARG B C 1
ATOM 3529 O O . ARG B 1 102 ? 13.68 10.984 -2.027 1 96.25 102 ARG B O 1
ATOM 3536 N N . LEU B 1 103 ? 13.586 9.008 -0.994 1 95.75 103 LEU B N 1
ATOM 3537 C CA . LEU B 1 103 ? 14.672 8.414 -1.764 1 95.75 103 LEU B CA 1
ATOM 3538 C C . LEU B 1 103 ? 14.133 7.504 -2.859 1 95.75 103 LEU B C 1
ATOM 3540 O O . LEU B 1 103 ? 13.609 6.418 -2.574 1 95.75 103 LEU B O 1
ATOM 3544 N N . GLY B 1 104 ? 14.195 7.93 -4.07 1 91.75 104 GLY B N 1
ATOM 3545 C CA . GLY B 1 104 ? 13.57 7.262 -5.203 1 91.75 104 GLY B CA 1
ATOM 3546 C C . GLY B 1 104 ? 14.219 5.93 -5.539 1 91.75 104 GLY B C 1
ATOM 3547 O O . GLY B 1 104 ? 15.273 5.59 -5 1 91.75 104 GLY B O 1
ATOM 3548 N N . CYS B 1 105 ? 13.531 5.172 -6.375 1 93.88 105 CYS B N 1
ATOM 3549 C CA . CYS B 1 105 ? 14 3.861 -6.809 1 93.88 105 CYS B CA 1
ATOM 3550 C C . CYS B 1 105 ? 15 3.988 -7.949 1 93.88 105 CYS B C 1
ATOM 3552 O O . CYS B 1 105 ? 14.867 4.859 -8.805 1 93.88 105 CYS B O 1
ATOM 3554 N N . PRO B 1 106 ? 16 3.1 -7.879 1 92.75 106 PRO B N 1
ATOM 3555 C CA . PRO B 1 106 ? 17.016 3.176 -8.938 1 92.75 106 PRO B CA 1
ATOM 3556 C C . PRO B 1 106 ? 16.422 2.912 -10.328 1 92.75 106 PRO B C 1
ATOM 3558 O O . PRO B 1 106 ? 15.711 1.928 -10.523 1 92.75 106 PRO B O 1
ATOM 3561 N N . LYS B 1 107 ? 16.688 3.857 -11.234 1 92.19 107 LYS B N 1
ATOM 3562 C CA . LYS B 1 107 ? 16.312 3.756 -12.641 1 92.19 107 LYS B CA 1
ATOM 3563 C C . LYS B 1 107 ? 14.836 3.441 -12.805 1 92.19 107 LYS B C 1
ATOM 3565 O O . LYS B 1 107 ? 14.445 2.689 -13.703 1 92.19 107 LYS B O 1
ATOM 3570 N N . ASP B 1 108 ? 14.055 3.83 -11.914 1 89.88 108 ASP B N 1
ATOM 3571 C CA . ASP B 1 108 ? 12.617 3.598 -11.953 1 89.88 108 ASP B CA 1
ATOM 3572 C C . ASP B 1 108 ? 12.305 2.115 -12.148 1 89.88 108 ASP B C 1
ATOM 3574 O O . ASP B 1 108 ? 11.461 1.755 -12.969 1 89.88 108 ASP B O 1
ATOM 3578 N N . CYS B 1 109 ? 13.117 1.263 -11.555 1 94.75 109 CYS B N 1
ATOM 3579 C CA . CYS B 1 109 ? 12.961 -0.188 -11.547 1 94.75 109 CYS B CA 1
ATOM 3580 C C . CYS B 1 109 ? 13.047 -0.754 -12.961 1 94.75 109 CYS B C 1
ATOM 3582 O O . CYS B 1 109 ? 12.422 -1.777 -13.258 1 94.75 109 CYS B O 1
ATOM 3584 N N . ASN B 1 110 ? 13.625 0.004 -13.906 1 93.12 110 ASN B N 1
ATOM 3585 C CA . ASN B 1 110 ? 13.867 -0.355 -15.297 1 93.12 110 ASN B CA 1
ATOM 3586 C C . ASN B 1 110 ? 12.578 -0.71 -16.031 1 93.12 110 ASN B C 1
ATOM 3588 O O . ASN B 1 110 ? 12.594 -1.484 -16.984 1 93.12 110 ASN B O 1
ATOM 3592 N N . GLY B 1 111 ? 11.438 -0.279 -15.469 1 90.12 111 GLY B N 1
ATOM 3593 C CA . GLY B 1 111 ? 10.148 -0.55 -16.094 1 90.12 111 GLY B CA 1
ATOM 3594 C C . GLY B 1 111 ? 9.617 -1.935 -15.773 1 90.12 111 GLY B C 1
ATOM 3595 O O . GLY B 1 111 ? 8.562 -2.332 -16.281 1 90.12 111 GLY B O 1
ATOM 3596 N N . HIS B 1 112 ? 10.328 -2.643 -14.898 1 93.81 112 HIS B N 1
ATOM 3597 C CA . HIS B 1 112 ? 9.953 -4.012 -14.57 1 93.81 112 HIS B CA 1
ATOM 3598 C C . HIS B 1 112 ? 9.602 -4.145 -13.086 1 93.81 112 HIS B C 1
ATOM 3600 O O . HIS B 1 112 ? 9.914 -5.164 -12.461 1 93.81 112 HIS B O 1
ATOM 3606 N N . GLY B 1 113 ? 9 -3.117 -12.562 1 93.25 113 GLY B N 1
ATOM 3607 C CA . GLY B 1 113 ? 8.602 -3.121 -11.164 1 93.25 113 GLY B CA 1
ATOM 3608 C C . GLY B 1 113 ? 7.914 -1.839 -10.734 1 93.25 113 GLY B C 1
ATOM 3609 O O . GLY B 1 113 ? 7.719 -0.932 -11.547 1 93.25 113 GLY B O 1
ATOM 3610 N N . THR B 1 114 ? 7.477 -1.821 -9.531 1 92.12 114 THR B N 1
ATOM 3611 C CA . THR B 1 114 ? 6.887 -0.636 -8.922 1 92.12 114 THR B CA 1
ATOM 3612 C C . THR B 1 114 ? 7.773 -0.104 -7.805 1 92.12 114 THR B C 1
ATOM 3614 O O . THR B 1 114 ? 8.5 -0.869 -7.16 1 92.12 114 THR B O 1
ATOM 3617 N N . CYS B 1 115 ? 7.789 1.179 -7.699 1 93.12 115 CYS B N 1
ATOM 3618 C CA . CYS B 1 115 ? 8.539 1.837 -6.637 1 93.12 115 CYS B CA 1
ATOM 3619 C C . CYS B 1 115 ? 7.672 2.033 -5.398 1 93.12 115 CYS B C 1
ATOM 3621 O O . CYS B 1 115 ? 6.707 2.797 -5.426 1 93.12 115 CYS B O 1
ATOM 3623 N N . GLU B 1 116 ? 8.016 1.338 -4.324 1 91.44 116 GLU B N 1
ATOM 3624 C CA . GLU B 1 116 ? 7.188 1.316 -3.123 1 91.44 116 GLU B CA 1
ATOM 3625 C C . GLU B 1 116 ? 7.992 1.694 -1.886 1 91.44 116 GLU B C 1
ATOM 3627 O O . GLU B 1 116 ? 9.211 1.497 -1.848 1 91.44 116 GLU B O 1
ATOM 3632 N N . PHE B 1 117 ? 7.301 2.189 -0.909 1 91.81 117 PHE B N 1
ATOM 3633 C CA . PHE B 1 117 ? 7.965 2.525 0.344 1 91.81 117 PHE B CA 1
ATOM 3634 C C . PHE B 1 117 ? 8.438 1.266 1.061 1 91.81 117 PHE B C 1
ATOM 3636 O O . PHE B 1 117 ? 7.828 0.204 0.93 1 91.81 117 PHE B O 1
ATOM 3643 N N . ILE B 1 118 ? 9.477 1.438 1.84 1 90.5 118 ILE B N 1
ATOM 3644 C CA . ILE B 1 118 ? 10.102 0.301 2.508 1 90.5 118 ILE B CA 1
ATOM 3645 C C . ILE B 1 118 ? 9.102 -0.346 3.467 1 90.5 118 ILE B C 1
ATOM 3647 O O . ILE B 1 118 ? 9.117 -1.564 3.66 1 90.5 118 ILE B O 1
ATOM 3651 N N . GLU B 1 119 ? 8.203 0.425 4.027 1 88 119 GLU B N 1
ATOM 3652 C CA . GLU B 1 119 ? 7.207 -0.153 4.922 1 88 119 GLU B CA 1
ATOM 3653 C C . GLU B 1 119 ? 6.246 -1.063 4.164 1 88 119 GLU B C 1
ATOM 3655 O O . GLU B 1 119 ? 5.797 -2.08 4.695 1 88 119 GLU B O 1
ATOM 3660 N N . GLU B 1 120 ? 5.938 -0.679 2.955 1 84.69 120 GLU B N 1
ATOM 3661 C CA . GLU B 1 120 ? 5.066 -1.5 2.119 1 84.69 120 GLU B CA 1
ATOM 3662 C C . GLU B 1 120 ? 5.773 -2.777 1.674 1 84.69 120 GLU B C 1
ATOM 3664 O O . GLU B 1 120 ? 5.172 -3.852 1.656 1 84.69 120 GLU B O 1
ATOM 3669 N N . LEU B 1 121 ? 7.023 -2.619 1.3 1 85.88 121 LEU B N 1
ATOM 3670 C CA . LEU B 1 121 ? 7.82 -3.771 0.89 1 85.88 121 LEU B CA 1
ATOM 3671 C C . LEU B 1 121 ? 7.969 -4.766 2.039 1 85.88 121 LEU B C 1
ATOM 3673 O O . LEU B 1 121 ? 7.91 -5.977 1.826 1 85.88 121 LEU B O 1
ATOM 3677 N N . ALA B 1 122 ? 8.086 -4.25 3.219 1 83.25 122 ALA B N 1
ATOM 3678 C CA . ALA B 1 122 ? 8.234 -5.102 4.398 1 83.25 122 ALA B CA 1
ATOM 3679 C C . ALA B 1 122 ? 6.961 -5.891 4.672 1 83.25 122 ALA B C 1
ATOM 3681 O O . ALA B 1 122 ? 7.02 -7.031 5.145 1 83.25 122 ALA B O 1
ATOM 3682 N N . ALA B 1 123 ? 5.836 -5.316 4.309 1 77.5 123 ALA B N 1
ATOM 3683 C CA . ALA B 1 123 ? 4.547 -5.938 4.609 1 77.5 123 ALA B CA 1
ATOM 3684 C C . ALA B 1 123 ? 4.168 -6.957 3.537 1 77.5 123 ALA B C 1
ATOM 3686 O O . ALA B 1 123 ? 3.252 -7.758 3.732 1 77.5 123 ALA B O 1
ATOM 3687 N N . ASN B 1 124 ? 4.867 -6.922 2.475 1 73.81 124 ASN B N 1
ATOM 3688 C CA . ASN B 1 124 ? 4.531 -7.824 1.377 1 73.81 124 ASN B CA 1
ATOM 3689 C C . ASN B 1 124 ? 5.066 -9.227 1.62 1 73.81 124 ASN B C 1
ATOM 3691 O O . ASN B 1 124 ? 6.258 -9.484 1.432 1 73.81 124 ASN B O 1
ATOM 3695 N N . GLY B 1 125 ? 4.266 -10.188 2.074 1 62.22 125 GLY B N 1
ATOM 3696 C CA . GLY B 1 125 ? 4.648 -11.539 2.434 1 62.22 125 GLY B CA 1
ATOM 3697 C C . GLY B 1 125 ? 4.844 -12.445 1.232 1 62.22 125 GLY B C 1
ATOM 3698 O O . GLY B 1 125 ? 5.414 -13.531 1.352 1 62.22 125 GLY B O 1
ATOM 3699 N N . TYR B 1 126 ? 4.242 -12.078 0.063 1 61.16 126 TYR B N 1
ATOM 3700 C CA . TYR B 1 126 ? 4.281 -13.039 -1.038 1 61.16 126 TYR B CA 1
ATOM 3701 C C . TYR B 1 126 ? 5.441 -12.734 -1.981 1 61.16 126 TYR B C 1
ATOM 3703 O O . TYR B 1 126 ? 5.684 -13.477 -2.936 1 61.16 126 TYR B O 1
ATOM 3711 N N . ASP B 1 127 ? 6.047 -11.625 -1.655 1 56.19 127 ASP B N 1
ATOM 3712 C CA . ASP B 1 127 ? 7.145 -11.297 -2.559 1 56.19 127 ASP B CA 1
ATOM 3713 C C . ASP B 1 127 ? 8.273 -12.32 -2.445 1 56.19 127 ASP B C 1
ATOM 3715 O O . ASP B 1 127 ? 8.836 -12.516 -1.366 1 56.19 127 ASP B O 1
ATOM 3719 N N . PRO B 1 128 ? 8.406 -13.258 -3.521 1 50.47 128 PRO B N 1
ATOM 3720 C CA . PRO B 1 128 ? 9.438 -14.289 -3.426 1 50.47 128 PRO B CA 1
ATOM 3721 C C . PRO B 1 128 ? 10.781 -13.742 -2.938 1 50.47 128 PRO B C 1
ATOM 3723 O O . PRO B 1 128 ? 11.609 -14.5 -2.426 1 50.47 128 PRO B O 1
ATOM 3726 N N . ARG B 1 129 ? 11.102 -12.469 -3.35 1 46.28 129 ARG B N 1
ATOM 3727 C CA . ARG B 1 129 ? 12.375 -11.883 -2.939 1 46.28 129 ARG B CA 1
ATOM 3728 C C . ARG B 1 129 ? 12.336 -11.461 -1.477 1 46.28 129 ARG B C 1
ATOM 3730 O O . ARG B 1 129 ? 13.359 -11.477 -0.791 1 46.28 129 ARG B O 1
ATOM 3737 N N . ILE B 1 130 ? 11.172 -10.875 -1.198 1 49.62 130 ILE B N 1
ATOM 3738 C CA . ILE B 1 130 ? 11.141 -10.227 0.108 1 49.62 130 ILE B CA 1
ATOM 3739 C C . ILE B 1 130 ? 10.758 -11.242 1.182 1 49.62 130 ILE B C 1
ATOM 3741 O O . ILE B 1 130 ? 11.18 -11.125 2.334 1 49.62 130 ILE B O 1
ATOM 3745 N N . GLY B 1 131 ? 10.508 -12.547 0.658 1 51.75 131 GLY B N 1
ATOM 3746 C CA . GLY B 1 131 ? 10.141 -13.531 1.663 1 51.75 131 GLY B CA 1
ATOM 3747 C C . GLY B 1 131 ? 9.539 -12.914 2.91 1 51.75 131 GLY B C 1
ATOM 3748 O O . GLY B 1 131 ? 9.844 -13.336 4.027 1 51.75 131 GLY B O 1
ATOM 3749 N N . GLY B 1 132 ? 8.945 -11.703 2.795 1 52.47 132 GLY B N 1
ATOM 3750 C CA . GLY B 1 132 ? 8.445 -11.039 3.988 1 52.47 132 GLY B CA 1
ATOM 3751 C C . GLY B 1 132 ? 7.5 -11.898 4.801 1 52.47 132 GLY B C 1
ATOM 3752 O O . GLY B 1 132 ? 6.965 -12.891 4.301 1 52.47 132 GLY B O 1
ATOM 3753 N N . ALA B 1 133 ? 7.98 -12.102 5.996 1 55.56 133 ALA B N 1
ATOM 3754 C CA . ALA B 1 133 ? 7.113 -12.773 6.961 1 55.56 133 ALA B CA 1
ATOM 3755 C C . ALA B 1 133 ? 5.82 -11.992 7.176 1 55.56 133 ALA B C 1
ATOM 3757 O O . ALA B 1 133 ? 5.844 -10.766 7.27 1 55.56 133 ALA B O 1
ATOM 3758 N N . SER B 1 134 ? 4.766 -12.664 6.777 1 58.56 134 SER B N 1
ATOM 3759 C CA . SER B 1 134 ? 3.469 -12.078 7.113 1 58.56 134 SER B CA 1
ATOM 3760 C C . SER B 1 134 ? 3.512 -11.375 8.461 1 58.56 134 SER B C 1
ATOM 3762 O O . SER B 1 134 ? 4.078 -11.898 9.43 1 58.56 134 SER B O 1
ATOM 3764 N N . GLY B 1 135 ? 3.26 -10.039 8.391 1 63.09 135 GLY B N 1
ATOM 3765 C CA . GLY B 1 135 ? 3.146 -9.32 9.648 1 63.09 135 GLY B CA 1
ATOM 3766 C C . GLY B 1 135 ? 4.367 -8.469 9.969 1 63.09 135 GLY B C 1
ATOM 3767 O O . GLY B 1 135 ? 4.371 -7.723 10.945 1 63.09 135 GLY B O 1
ATOM 3768 N N . ARG B 1 136 ? 5.516 -8.688 9.07 1 73 136 ARG B N 1
ATOM 3769 C CA . ARG B 1 136 ? 6.68 -7.852 9.336 1 73 136 ARG B CA 1
ATOM 3770 C C . ARG B 1 136 ? 6.352 -6.375 9.141 1 73 136 ARG B C 1
ATOM 3772 O O . ARG B 1 136 ? 5.656 -6.008 8.195 1 73 136 ARG B O 1
ATOM 3779 N N . LYS B 1 137 ? 6.75 -5.648 10.195 1 78.75 137 LYS B N 1
ATOM 3780 C CA . LYS B 1 137 ? 6.516 -4.207 10.172 1 78.75 137 LYS B CA 1
ATOM 3781 C C . LYS B 1 137 ? 7.832 -3.434 10.188 1 78.75 137 LYS B C 1
ATOM 3783 O O . LYS B 1 137 ? 8.797 -3.861 10.828 1 78.75 137 LYS B O 1
ATOM 3788 N N . TYR B 1 138 ? 8.023 -2.498 9.305 1 86.38 138 TYR B N 1
ATOM 3789 C CA . TYR B 1 138 ? 9.102 -1.514 9.344 1 86.38 138 TYR B CA 1
ATOM 3790 C C . TYR B 1 138 ? 8.602 -0.186 9.898 1 86.38 138 TYR B C 1
ATOM 3792 O O . TYR B 1 138 ? 7.777 0.488 9.281 1 86.38 138 TYR B O 1
ATOM 3800 N N . THR B 1 139 ? 9.094 0.195 11.078 1 86.44 139 THR B N 1
ATOM 3801 C CA . THR B 1 139 ? 8.508 1.327 11.797 1 86.44 139 THR B CA 1
ATOM 3802 C C . THR B 1 139 ? 9.57 2.375 12.109 1 86.44 139 THR B C 1
ATOM 3804 O O . THR B 1 139 ? 9.414 3.172 13.031 1 86.44 139 THR B O 1
ATOM 3807 N N . LEU B 1 140 ? 10.656 2.393 11.383 1 89.56 140 LEU B N 1
ATOM 3808 C CA . LEU B 1 140 ? 11.711 3.369 11.641 1 89.56 140 LEU B CA 1
ATOM 3809 C C . LEU B 1 140 ? 11.375 4.711 11 1 89.56 140 LEU B C 1
ATOM 3811 O O . LEU B 1 140 ? 10.344 4.852 10.344 1 89.56 140 LEU B O 1
ATOM 3815 N N . TRP B 1 141 ? 12.188 5.727 11.195 1 88.06 141 TRP B N 1
ATOM 3816 C CA . TRP B 1 141 ? 11.914 7.113 10.844 1 88.06 141 TRP B CA 1
ATOM 3817 C C . TRP B 1 141 ? 11.766 7.273 9.336 1 88.06 141 TRP B C 1
ATOM 3819 O O . TRP B 1 141 ? 11.117 8.211 8.859 1 88.06 141 TRP B O 1
ATOM 3829 N N . ASP B 1 142 ? 12.367 6.344 8.648 1 90.88 142 ASP B N 1
ATOM 3830 C CA . ASP B 1 142 ? 12.414 6.453 7.195 1 90.88 142 ASP B CA 1
ATOM 3831 C C . ASP B 1 142 ? 11.414 5.5 6.543 1 90.88 142 ASP B C 1
ATOM 3833 O O . ASP B 1 142 ? 11.508 5.223 5.344 1 90.88 142 ASP B O 1
ATOM 3837 N N . GLN B 1 143 ? 10.43 5 7.32 1 88.69 143 GLN B N 1
ATOM 3838 C CA . GLN B 1 143 ? 9.477 4.016 6.832 1 88.69 143 GLN B CA 1
ATOM 3839 C C . GLN B 1 143 ? 8.695 4.551 5.637 1 88.69 143 GLN B C 1
ATOM 3841 O O . GLN B 1 143 ? 8.359 3.801 4.719 1 88.69 143 GLN B O 1
ATOM 3846 N N . GLU B 1 144 ? 8.461 5.82 5.57 1 89.12 144 GLU B N 1
ATOM 3847 C CA . GLU B 1 144 ? 7.719 6.438 4.473 1 89.12 144 GLU B CA 1
ATOM 3848 C C . GLU B 1 144 ? 8.617 7.367 3.66 1 89.12 144 GLU B C 1
ATOM 3850 O O . GLU B 1 144 ? 8.148 8.367 3.107 1 89.12 144 GLU B O 1
ATOM 3855 N N . LYS B 1 145 ? 9.898 7.043 3.635 1 94.31 145 LYS B N 1
ATOM 3856 C CA . LYS B 1 145 ? 10.859 7.883 2.928 1 94.31 145 LYS B CA 1
ATOM 3857 C C . LYS B 1 145 ? 11.672 7.066 1.925 1 94.31 145 LYS B C 1
ATOM 3859 O O . LYS B 1 145 ? 11.734 7.41 0.743 1 94.31 145 LYS B O 1
ATOM 3864 N N . ILE B 1 146 ? 12.211 6.008 2.482 1 94.88 146 ILE B N 1
ATOM 3865 C CA . ILE B 1 146 ? 13.008 5.148 1.613 1 94.88 146 ILE B CA 1
ATOM 3866 C C . ILE B 1 146 ? 12.086 4.297 0.747 1 94.88 146 ILE B C 1
ATOM 3868 O O . ILE B 1 146 ? 11.102 3.742 1.238 1 94.88 146 ILE B O 1
ATOM 3872 N N . MET B 1 147 ? 12.398 4.273 -0.487 1 94.06 147 MET B N 1
ATOM 3873 C CA . MET B 1 147 ? 11.617 3.451 -1.405 1 94.06 147 MET B CA 1
ATOM 3874 C C . MET B 1 147 ? 12.492 2.389 -2.062 1 94.06 147 MET B C 1
ATOM 3876 O O . MET B 1 147 ? 13.719 2.527 -2.109 1 94.06 147 MET B O 1
ATOM 3880 N N . GLY B 1 148 ? 11.891 1.288 -2.385 1 92.44 148 GLY B N 1
ATOM 3881 C CA . GLY B 1 148 ? 12.523 0.187 -3.096 1 92.44 148 GLY B CA 1
ATOM 3882 C C . GLY B 1 148 ? 11.633 -0.415 -4.172 1 92.44 148 GLY B C 1
ATOM 3883 O O . GLY B 1 148 ? 10.422 -0.184 -4.184 1 92.44 148 GLY B O 1
ATOM 3884 N N . CYS B 1 149 ? 12.312 -1.143 -5.102 1 92.94 149 CYS B N 1
ATOM 3885 C CA . CYS B 1 149 ? 11.586 -1.7 -6.234 1 92.94 149 CYS B CA 1
ATOM 3886 C C . CYS B 1 149 ? 10.945 -3.033 -5.871 1 92.94 149 CYS B C 1
ATOM 3888 O O . CYS B 1 149 ? 11.602 -3.914 -5.316 1 92.94 149 CYS B O 1
ATOM 3890 N N . HIS B 1 150 ? 9.703 -3.125 -6.074 1 91.38 150 HIS B N 1
ATOM 3891 C CA . HIS B 1 150 ? 9.023 -4.414 -6.152 1 91.38 150 HIS B CA 1
ATOM 3892 C C . HIS B 1 150 ? 8.953 -4.91 -7.594 1 91.38 150 HIS B C 1
ATOM 3894 O O . HIS B 1 150 ? 8.195 -4.375 -8.406 1 91.38 150 HIS B O 1
ATOM 3900 N N . CYS B 1 151 ? 9.711 -5.91 -7.891 1 93.44 151 CYS B N 1
ATOM 3901 C CA . CYS B 1 151 ? 9.891 -6.332 -9.273 1 93.44 151 CYS B CA 1
ATOM 3902 C C . CYS B 1 151 ? 8.656 -7.082 -9.781 1 93.44 151 CYS B C 1
ATOM 3904 O O . CYS B 1 151 ? 8.016 -7.801 -9.016 1 93.44 151 CYS B O 1
ATOM 3906 N N . ASP B 1 152 ? 8.422 -6.934 -11.016 1 93.69 152 ASP B N 1
ATOM 3907 C CA . ASP B 1 152 ? 7.391 -7.711 -11.688 1 93.69 152 ASP B CA 1
ATOM 3908 C C . ASP B 1 152 ? 7.781 -9.18 -11.789 1 93.69 152 ASP B C 1
ATOM 3910 O O . ASP B 1 152 ? 8.961 -9.523 -11.695 1 93.69 152 ASP B O 1
ATOM 3914 N N . PRO B 1 153 ? 6.719 -10.008 -11.969 1 92.12 153 PRO B N 1
ATOM 3915 C CA . PRO B 1 153 ? 7.047 -11.422 -12.164 1 92.12 153 PRO B CA 1
ATOM 3916 C C . PRO B 1 153 ? 8.047 -11.641 -13.297 1 92.12 153 PRO B C 1
ATOM 3918 O O . PRO B 1 153 ? 7.961 -10.992 -14.344 1 92.12 153 PRO B O 1
ATOM 3921 N N . GLY B 1 154 ? 9.055 -12.508 -12.984 1 93 154 GLY B N 1
ATOM 3922 C CA . GLY B 1 154 ? 10.055 -12.828 -13.992 1 93 154 GLY B CA 1
ATOM 3923 C C . GLY B 1 154 ? 11.289 -11.953 -13.906 1 93 154 GLY B C 1
ATOM 3924 O O . GLY B 1 154 ? 12.266 -12.172 -14.625 1 93 154 GLY B O 1
ATOM 3925 N N . TRP B 1 155 ? 11.219 -11.008 -13.055 1 94.44 155 TRP B N 1
ATOM 3926 C CA . TRP B 1 155 ? 12.352 -10.102 -12.883 1 94.44 155 TRP B CA 1
ATOM 3927 C C . TRP B 1 155 ? 12.805 -10.07 -11.43 1 94.44 155 TRP B C 1
ATOM 3929 O O . TRP B 1 155 ? 12.008 -10.305 -10.516 1 94.44 155 TRP B O 1
ATOM 3939 N N . GLU B 1 156 ? 14.094 -9.867 -11.281 1 92.94 156 GLU B N 1
ATOM 3940 C CA . GLU B 1 156 ? 14.664 -9.766 -9.938 1 92.94 156 GLU B CA 1
ATOM 3941 C C . GLU B 1 156 ? 15.852 -8.805 -9.914 1 92.94 156 GLU B C 1
ATOM 3943 O O . GLU B 1 156 ? 16.156 -8.172 -10.93 1 92.94 156 GLU B O 1
ATOM 3948 N N . GLY B 1 157 ? 16.438 -8.648 -8.727 1 92.5 157 GLY B N 1
ATOM 3949 C CA . GLY B 1 157 ? 17.516 -7.688 -8.539 1 92.5 157 GLY B CA 1
ATOM 3950 C C . GLY B 1 157 ? 17.047 -6.391 -7.906 1 92.5 157 GLY B C 1
ATOM 3951 O O . GLY B 1 157 ? 15.844 -6.102 -7.887 1 92.5 157 GLY B O 1
ATOM 3952 N N . HIS B 1 158 ? 18.031 -5.559 -7.531 1 91.5 158 HIS B N 1
ATOM 3953 C CA . HIS B 1 158 ? 17.734 -4.324 -6.812 1 91.5 158 HIS B CA 1
ATOM 3954 C C . HIS B 1 158 ? 17.016 -3.32 -7.707 1 91.5 158 HIS B C 1
ATOM 3956 O O . HIS B 1 158 ? 16.188 -2.549 -7.238 1 91.5 158 HIS B O 1
ATOM 3962 N N . GLU B 1 159 ? 17.344 -3.361 -9 1 94.56 159 GLU B N 1
ATOM 3963 C CA . GLU B 1 159 ? 16.734 -2.414 -9.93 1 94.56 159 GLU B CA 1
ATOM 3964 C C . GLU B 1 159 ? 15.828 -3.127 -10.93 1 94.56 159 GLU B C 1
ATOM 3966 O O . GLU B 1 159 ? 15.406 -2.535 -11.93 1 94.56 159 GLU B O 1
ATOM 3971 N N . CYS B 1 160 ? 15.508 -4.387 -10.68 1 95.06 160 CYS B N 1
ATOM 3972 C CA . CYS B 1 160 ? 14.617 -5.191 -11.508 1 95.06 160 CYS B CA 1
ATOM 3973 C C . CYS B 1 160 ? 15.133 -5.281 -12.938 1 95.06 160 CYS B C 1
ATOM 3975 O O . CYS B 1 160 ? 14.383 -5.059 -13.891 1 95.06 160 CYS B O 1
ATOM 3977 N N . ASN B 1 161 ? 16.391 -5.555 -13.039 1 95.56 161 ASN B N 1
ATOM 3978 C CA . ASN B 1 161 ? 17 -5.629 -14.367 1 95.56 161 ASN B CA 1
ATOM 3979 C C . ASN B 1 161 ? 17.531 -7.027 -14.656 1 95.56 161 ASN B C 1
ATOM 3981 O O . ASN B 1 161 ? 18.156 -7.254 -15.695 1 95.56 161 ASN B O 1
ATOM 3985 N N . GLN B 1 162 ? 17.312 -7.93 -13.734 1 96.12 162 GLN B N 1
ATOM 3986 C CA . GLN B 1 162 ? 17.734 -9.312 -13.914 1 96.12 162 GLN B CA 1
ATOM 3987 C C . GLN B 1 162 ? 16.531 -10.227 -14.141 1 96.12 162 GLN B C 1
ATOM 3989 O O . GLN B 1 162 ? 15.562 -10.195 -13.375 1 96.12 162 GLN B O 1
ATOM 3994 N N . ARG B 1 163 ? 16.641 -11.008 -15.211 1 96.06 163 ARG B N 1
ATOM 3995 C CA . ARG B 1 163 ? 15.57 -11.961 -15.492 1 96.06 163 ARG B CA 1
ATOM 3996 C C . ARG B 1 163 ? 15.711 -13.203 -14.617 1 96.06 163 ARG B C 1
ATOM 3998 O O . ARG B 1 163 ? 16.828 -13.664 -14.352 1 96.06 163 ARG B O 1
ATOM 4005 N N . VAL B 1 164 ? 14.555 -13.711 -14.234 1 94.94 164 VAL B N 1
ATOM 4006 C CA . VAL B 1 164 ? 14.539 -14.93 -13.43 1 94.94 164 VAL B CA 1
ATOM 4007 C C . VAL B 1 164 ? 14.617 -16.141 -14.344 1 94.94 164 VAL B C 1
ATOM 4009 O O . VAL B 1 164 ? 13.961 -16.203 -15.391 1 94.94 164 VAL B O 1
ATOM 4012 N N . CYS B 1 165 ? 15.445 -17.062 -13.992 1 96.75 165 CYS B N 1
ATOM 4013 C CA . CYS B 1 165 ? 15.586 -18.297 -14.758 1 96.75 165 CYS B CA 1
ATOM 4014 C C . CYS B 1 165 ? 14.68 -19.391 -14.211 1 96.75 165 CYS B C 1
ATOM 4016 O O . CYS B 1 165 ? 14.289 -19.344 -13.039 1 96.75 165 CYS B O 1
ATOM 4018 N N . PRO B 1 166 ? 14.352 -20.359 -15.117 1 96 166 PRO B N 1
ATOM 4019 C CA . PRO B 1 166 ? 13.531 -21.484 -14.664 1 96 166 PRO B CA 1
ATOM 4020 C C . PRO B 1 166 ? 14.172 -22.266 -13.523 1 96 166 PRO B C 1
ATOM 4022 O O . PRO B 1 166 ? 15.398 -22.359 -13.461 1 96 166 PRO B O 1
ATOM 4025 N N . LYS B 1 167 ? 13.312 -22.719 -12.68 1 95.31 167 LYS B N 1
ATOM 4026 C CA . LYS B 1 167 ? 13.727 -23.516 -11.531 1 95.31 167 LYS B CA 1
ATOM 4027 C C . LYS B 1 167 ? 13.133 -24.922 -11.586 1 95.31 167 LYS B C 1
ATOM 4029 O O . LYS B 1 167 ? 12.031 -25.109 -12.109 1 95.31 167 LYS B O 1
ATOM 4034 N N . GLY B 1 168 ? 13.898 -25.875 -11.125 1 94.81 168 GLY B N 1
ATOM 4035 C CA . GLY B 1 168 ? 13.445 -27.25 -11.141 1 94.81 168 GLY B CA 1
ATOM 4036 C C . GLY B 1 168 ? 14.188 -28.141 -10.156 1 94.81 168 GLY B C 1
ATOM 4037 O O . GLY B 1 168 ? 14.852 -27.641 -9.242 1 94.81 168 GLY B O 1
ATOM 4038 N N . ASP B 1 169 ? 13.883 -29.438 -10.281 1 95.19 169 ASP B N 1
ATOM 4039 C CA . ASP B 1 169 ? 14.484 -30.438 -9.422 1 95.19 169 ASP B CA 1
ATOM 4040 C C . ASP B 1 169 ? 15.781 -30.969 -10.031 1 95.19 169 ASP B C 1
ATOM 4042 O O . ASP B 1 169 ? 15.859 -31.219 -11.242 1 95.19 169 ASP B O 1
ATOM 4046 N N . ASP B 1 170 ? 16.797 -31.094 -9.141 1 94.62 170 ASP B N 1
ATOM 4047 C CA . ASP B 1 170 ? 18.016 -31.781 -9.57 1 94.62 170 ASP B CA 1
ATOM 4048 C C . ASP B 1 170 ? 17.734 -33.281 -9.789 1 94.62 170 ASP B C 1
ATOM 4050 O O . ASP B 1 170 ? 17.422 -34 -8.844 1 94.62 170 ASP B O 1
ATOM 4054 N N . PRO B 1 171 ? 17.906 -33.719 -11.016 1 91.56 171 PRO B N 1
ATOM 4055 C CA . PRO B 1 171 ? 17.562 -35.094 -11.305 1 91.56 171 PRO B CA 1
ATOM 4056 C C . PRO B 1 171 ? 18.469 -36.094 -10.594 1 91.56 171 PRO B C 1
ATOM 4058 O O . PRO B 1 171 ? 18.156 -37.281 -10.523 1 91.56 171 PRO B O 1
ATOM 4061 N N . LEU B 1 172 ? 19.547 -35.688 -10.008 1 91.5 172 LEU B N 1
ATOM 4062 C CA . LEU B 1 172 ? 20.516 -36.594 -9.367 1 91.5 172 LEU B CA 1
ATOM 4063 C C . LEU B 1 172 ? 20.203 -36.75 -7.883 1 91.5 172 LEU B C 1
ATOM 4065 O O . LEU B 1 172 ? 20.734 -37.625 -7.227 1 91.5 172 LEU B O 1
ATOM 4069 N N . THR B 1 173 ? 19.391 -35.875 -7.395 1 91.75 173 THR B N 1
ATOM 4070 C CA . THR B 1 173 ? 18.984 -36.031 -6 1 91.75 173 THR B CA 1
ATOM 4071 C C . THR B 1 173 ? 17.812 -37 -5.867 1 91.75 173 THR B C 1
ATOM 4073 O O . THR B 1 173 ? 16.844 -36.906 -6.621 1 91.75 173 THR B O 1
ATOM 4076 N N . THR B 1 174 ? 17.891 -37.906 -4.922 1 90.56 174 THR B N 1
ATOM 4077 C CA . THR B 1 174 ? 16.891 -38.969 -4.777 1 90.56 174 THR B CA 1
ATOM 4078 C C . THR B 1 174 ? 16.203 -38.875 -3.412 1 90.56 174 THR B C 1
ATOM 4080 O O . THR B 1 174 ? 16.578 -38.031 -2.584 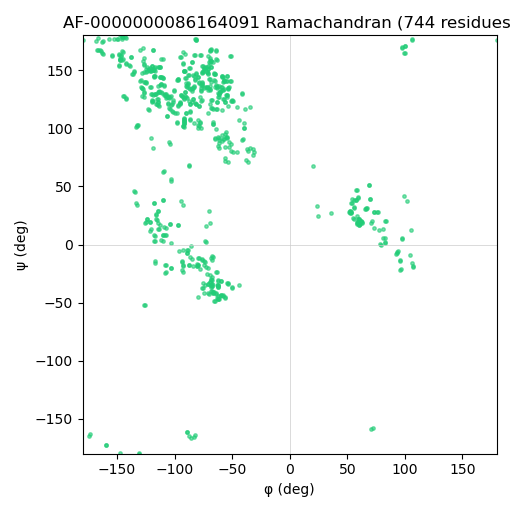1 90.56 174 THR B O 1
ATOM 4083 N N . ASP B 1 175 ? 15.141 -39.562 -3.215 1 90.56 175 ASP B N 1
ATOM 4084 C CA . ASP B 1 175 ? 14.422 -39.719 -1.949 1 90.56 175 ASP B CA 1
ATOM 4085 C C . ASP B 1 175 ? 13.742 -38.438 -1.541 1 90.56 175 ASP B C 1
ATOM 4087 O O . ASP B 1 175 ? 13.852 -38 -0.392 1 90.56 175 ASP B O 1
ATOM 4091 N N . GLN B 1 176 ? 13.211 -37.781 -2.488 1 92.38 176 GLN B N 1
ATOM 4092 C CA . GLN B 1 176 ? 12.469 -36.531 -2.273 1 92.38 176 GLN B CA 1
ATOM 4093 C C . GLN B 1 176 ? 10.984 -36.719 -2.562 1 92.38 176 GLN B C 1
ATOM 4095 O O . GLN B 1 176 ? 10.586 -37.75 -3.152 1 92.38 176 GLN B O 1
ATOM 4100 N N . TYR B 1 177 ? 10.219 -35.844 -2.035 1 91.31 177 TYR B N 1
ATOM 4101 C CA . TYR B 1 177 ? 8.773 -35.906 -2.229 1 91.31 177 TYR B CA 1
ATOM 4102 C C . TYR B 1 177 ? 8.281 -34.688 -3.033 1 91.31 177 TYR B C 1
ATOM 4104 O O . TYR B 1 177 ? 8.906 -33.625 -3.031 1 91.31 177 TYR B O 1
ATOM 4112 N N . GLU B 1 178 ? 7.18 -34.938 -3.707 1 92.31 178 GLU B N 1
ATOM 4113 C CA . GLU B 1 178 ? 6.457 -33.844 -4.355 1 92.31 178 GLU B CA 1
ATOM 4114 C C . GLU B 1 178 ? 5.453 -33.188 -3.4 1 92.31 178 GLU B C 1
ATOM 4116 O O . GLU B 1 178 ? 4.973 -33.844 -2.471 1 92.31 178 GLU B O 1
ATOM 4121 N N . MET B 1 179 ? 5.188 -32 -3.596 1 93 179 MET B N 1
ATOM 4122 C CA . MET B 1 179 ? 4.254 -31.297 -2.725 1 93 179 MET B CA 1
ATOM 4123 C C . MET B 1 179 ? 2.812 -31.688 -3.041 1 93 179 MET B C 1
ATOM 4125 O O . MET B 1 179 ? 2.445 -31.828 -4.207 1 93 179 MET B O 1
ATOM 4129 N N . SER B 1 180 ? 2.064 -31.891 -1.991 1 95.5 180 SER B N 1
ATOM 4130 C CA . SER B 1 180 ? 0.625 -32.125 -2.07 1 95.5 180 SER B CA 1
ATOM 4131 C C . SER B 1 180 ? -0.133 -31.156 -1.146 1 95.5 180 SER B C 1
ATOM 4133 O O . SER B 1 180 ? 0.294 -30.922 -0.016 1 95.5 180 SER B O 1
ATOM 4135 N N . GLN B 1 181 ? -1.166 -30.594 -1.686 1 96.69 181 GLN B N 1
ATOM 4136 C CA . GLN B 1 181 ? -2.004 -29.688 -0.905 1 96.69 181 GLN B CA 1
ATOM 4137 C C . GLN B 1 181 ? -3.463 -30.125 -0.926 1 96.69 181 GLN B C 1
ATOM 4139 O O . GLN B 1 181 ? -3.971 -30.562 -1.963 1 96.69 181 GLN B O 1
ATOM 4144 N N . ALA B 1 182 ? -4.098 -30 0.245 1 97.44 182 ALA B N 1
ATOM 4145 C CA . ALA B 1 182 ? -5.516 -30.344 0.356 1 97.44 182 ALA B CA 1
ATOM 4146 C C . ALA B 1 182 ? -6.375 -29.094 0.431 1 97.44 182 ALA B C 1
ATOM 4148 O O . ALA B 1 182 ? -6.109 -28.188 1.235 1 97.44 182 ALA B O 1
ATOM 4149 N N . ILE B 1 183 ? -7.316 -29.016 -0.433 1 97.94 183 ILE B N 1
ATOM 4150 C CA . ILE B 1 183 ? -8.344 -27.984 -0.368 1 97.94 183 ILE B CA 1
ATOM 4151 C C . ILE B 1 183 ? -9.578 -28.531 0.359 1 97.94 183 ILE B C 1
ATOM 4153 O O . ILE B 1 183 ? -10.141 -29.547 -0.042 1 97.94 183 ILE B O 1
ATOM 4157 N N . VAL B 1 184 ? -9.961 -27.875 1.421 1 96.94 184 VAL B N 1
ATOM 4158 C CA . VAL B 1 184 ? -11.117 -28.266 2.223 1 96.94 184 VAL B CA 1
ATOM 4159 C C . VAL B 1 184 ? -12.211 -27.219 2.111 1 96.94 184 VAL B C 1
ATOM 4161 O O . VAL B 1 184 ? -12.008 -26.047 2.465 1 96.94 184 VAL B O 1
ATOM 4164 N N . ILE B 1 185 ? -13.352 -27.609 1.621 1 96.25 185 ILE B N 1
ATOM 4165 C CA . ILE B 1 185 ? -14.469 -26.703 1.415 1 96.25 185 ILE B CA 1
ATOM 4166 C C . ILE B 1 185 ? -15.672 -27.156 2.234 1 96.25 185 ILE B C 1
ATOM 4168 O O . ILE B 1 185 ? -16.078 -28.312 2.146 1 96.25 185 ILE B O 1
ATOM 4172 N N . ASP B 1 186 ? -16.266 -26.25 2.992 1 94.94 186 ASP B N 1
ATOM 4173 C CA . ASP B 1 186 ? -17.406 -26.625 3.828 1 94.94 186 ASP B CA 1
ATOM 4174 C C . ASP B 1 186 ? -18.703 -26 3.297 1 94.94 186 ASP B C 1
ATOM 4176 O O . ASP B 1 186 ? -19.516 -25.484 4.07 1 94.94 186 ASP B O 1
ATOM 4180 N N . ALA B 1 187 ? -18.797 -25.969 2.01 1 93.06 187 ALA B N 1
ATOM 4181 C CA . ALA B 1 187 ? -20.016 -25.469 1.373 1 93.06 187 ALA B CA 1
ATOM 4182 C C . ALA B 1 187 ? -20.359 -26.281 0.132 1 93.06 187 ALA B C 1
ATOM 4184 O O . ALA B 1 187 ? -19.5 -26.969 -0.433 1 93.06 187 ALA B O 1
ATOM 4185 N N . GLU B 1 188 ? -21.688 -26.219 -0.175 1 91.75 188 GLU B N 1
ATOM 4186 C CA . GLU B 1 188 ? -22.203 -26.906 -1.357 1 91.75 188 GLU B CA 1
ATOM 4187 C C . GLU B 1 188 ? -22.953 -25.938 -2.275 1 91.75 188 GLU B C 1
ATOM 4189 O O . GLU B 1 188 ? -23.484 -24.938 -1.816 1 91.75 188 GLU B O 1
ATOM 4194 N N . THR B 1 189 ? -22.922 -26.281 -3.578 1 94.25 189 THR B N 1
ATOM 4195 C CA . THR B 1 189 ? -23.719 -25.625 -4.598 1 94.25 189 THR B CA 1
ATOM 4196 C C . THR B 1 189 ? -23.391 -24.125 -4.664 1 94.25 189 THR B C 1
ATOM 4198 O O . THR B 1 189 ? -24.281 -23.281 -4.656 1 94.25 189 THR B O 1
ATOM 4201 N N . ILE B 1 190 ? -22.203 -23.781 -4.566 1 95.75 190 ILE B N 1
ATOM 4202 C CA . ILE B 1 190 ? -21.688 -22.438 -4.746 1 95.75 190 ILE B CA 1
ATOM 4203 C C . ILE B 1 190 ? -20.484 -22.469 -5.691 1 95.75 190 ILE B C 1
ATOM 4205 O O . ILE B 1 190 ? -20.172 -23.5 -6.266 1 95.75 190 ILE B O 1
ATOM 4209 N N . THR B 1 191 ? -19.906 -21.312 -5.938 1 95.38 191 THR B N 1
ATOM 4210 C CA . THR B 1 191 ? -18.703 -21.234 -6.754 1 95.38 191 THR B CA 1
ATOM 4211 C C . THR B 1 191 ? -17.547 -20.641 -5.953 1 95.38 191 THR B C 1
ATOM 4213 O O . THR B 1 191 ? -17.766 -19.969 -4.941 1 95.38 191 THR B O 1
ATOM 4216 N N . GLY B 1 192 ? -16.406 -20.984 -6.34 1 95.06 192 GLY B N 1
ATOM 4217 C CA . GLY B 1 192 ? -15.188 -20.438 -5.762 1 95.06 192 GLY B CA 1
ATOM 4218 C C . GLY B 1 192 ? -14.094 -20.203 -6.785 1 95.06 192 GLY B C 1
ATOM 4219 O O . GLY B 1 192 ? -14.297 -20.422 -7.98 1 95.06 192 GLY B O 1
ATOM 4220 N N . PHE B 1 193 ? -13 -19.688 -6.363 1 94.94 193 PHE B N 1
ATOM 4221 C CA . PHE B 1 193 ? -11.836 -19.516 -7.223 1 94.94 193 PHE B CA 1
ATOM 4222 C C . PHE B 1 193 ? -10.547 -19.672 -6.426 1 94.94 193 PHE B C 1
ATOM 4224 O O . PHE B 1 193 ? -10.555 -19.609 -5.195 1 94.94 193 PHE B O 1
ATOM 4231 N N . LEU B 1 194 ? -9.469 -19.969 -7.156 1 96.38 194 LEU B N 1
ATOM 4232 C CA . LEU B 1 194 ? -8.164 -20.203 -6.547 1 96.38 194 LEU B CA 1
ATOM 4233 C C . LEU B 1 194 ? -7.148 -19.172 -7.031 1 96.38 194 LEU B C 1
ATOM 4235 O O . LEU B 1 194 ? -7.301 -18.609 -8.117 1 96.38 194 LEU B O 1
ATOM 4239 N N . THR B 1 195 ? -6.207 -18.906 -6.23 1 94 195 THR B N 1
ATOM 4240 C CA . THR B 1 195 ? -5.043 -18.125 -6.617 1 94 195 THR B CA 1
ATOM 4241 C C . THR B 1 195 ? -3.764 -18.938 -6.465 1 94 195 THR B C 1
ATOM 4243 O O . THR B 1 195 ? -3.529 -19.547 -5.418 1 94 195 THR B O 1
ATOM 4246 N N . TYR B 1 196 ? -3.051 -19.047 -7.523 1 94.44 196 TYR B N 1
ATOM 4247 C CA . TYR B 1 196 ? -1.767 -19.734 -7.547 1 94.44 196 TYR B CA 1
ATOM 4248 C C . TYR B 1 196 ? -0.614 -18.75 -7.648 1 94.44 196 TYR B C 1
ATOM 4250 O O . TYR B 1 196 ? -0.629 -17.859 -8.5 1 94.44 196 TYR B O 1
ATOM 4258 N N . HIS B 1 197 ? 0.327 -18.875 -6.727 1 90.06 197 HIS B N 1
ATOM 4259 C CA . HIS B 1 197 ? 1.555 -18.094 -6.773 1 90.06 197 HIS B CA 1
ATOM 4260 C C . HIS B 1 197 ? 2.723 -18.922 -7.293 1 90.06 197 HIS B C 1
ATOM 4262 O O . HIS B 1 197 ? 3.152 -19.875 -6.637 1 90.06 197 HIS B O 1
ATOM 4268 N N . ASP B 1 198 ? 3.225 -18.547 -8.43 1 90.62 198 ASP B N 1
ATOM 4269 C CA . ASP B 1 198 ? 4.348 -19.312 -8.977 1 90.62 198 ASP B CA 1
ATOM 4270 C C . ASP B 1 198 ? 5.668 -18.859 -8.359 1 90.62 198 ASP B C 1
ATOM 4272 O O . ASP B 1 198 ? 5.715 -17.844 -7.664 1 90.62 198 ASP B O 1
ATOM 4276 N N . PRO B 1 199 ? 6.668 -19.625 -8.477 1 88.88 199 PRO B N 1
ATOM 4277 C CA . PRO B 1 199 ? 7.93 -19.297 -7.82 1 88.88 199 PRO B CA 1
ATOM 4278 C C . PRO B 1 199 ? 8.664 -18.141 -8.516 1 88.88 199 PRO B C 1
ATOM 4280 O O . PRO B 1 199 ? 9.758 -17.766 -8.094 1 88.88 199 PRO B O 1
ATOM 4283 N N . TYR B 1 200 ? 8.086 -17.562 -9.523 1 89.75 200 TYR B N 1
ATOM 4284 C CA . TYR B 1 200 ? 8.742 -16.516 -10.289 1 89.75 200 TYR B CA 1
ATOM 4285 C C . TYR B 1 200 ? 8.109 -15.156 -10.008 1 89.75 200 TYR B C 1
ATOM 4287 O O . TYR B 1 200 ? 8.359 -14.188 -10.719 1 89.75 200 TYR B O 1
ATOM 4295 N N . GLY B 1 201 ? 7.211 -15.133 -9 1 85.62 201 GLY B N 1
ATOM 4296 C CA . GLY B 1 201 ? 6.602 -13.891 -8.555 1 85.62 201 GLY B CA 1
ATOM 4297 C C . GLY B 1 201 ? 5.234 -13.648 -9.164 1 85.62 201 GLY B C 1
ATOM 4298 O O . GLY B 1 201 ? 4.602 -12.625 -8.891 1 85.62 201 GLY B O 1
ATOM 4299 N N . GLY B 1 202 ? 4.801 -14.578 -9.859 1 88.75 202 GLY B N 1
ATOM 4300 C CA . GLY B 1 202 ? 3.498 -14.43 -10.492 1 88.75 202 GLY B CA 1
ATOM 4301 C C . GLY B 1 202 ? 2.355 -14.938 -9.633 1 88.75 202 GLY B C 1
ATOM 4302 O O . GLY B 1 202 ? 2.52 -15.906 -8.891 1 88.75 202 GLY B O 1
ATOM 4303 N N . ALA B 1 203 ? 1.241 -14.188 -9.742 1 89.31 203 ALA B N 1
ATOM 4304 C CA . ALA B 1 203 ? -0.011 -14.625 -9.133 1 89.31 203 ALA B CA 1
ATOM 4305 C C . ALA B 1 203 ? -1.086 -14.859 -10.188 1 89.31 203 ALA B C 1
ATOM 4307 O O . ALA B 1 203 ? -1.305 -14.016 -11.055 1 89.31 203 ALA B O 1
ATOM 4308 N N . TRP B 1 204 ? -1.682 -16.031 -10.086 1 92.81 204 TRP B N 1
ATOM 4309 C CA . TRP B 1 204 ? -2.666 -16.453 -11.086 1 92.81 204 TRP B CA 1
ATOM 4310 C C . TRP B 1 204 ? -4.004 -16.766 -10.422 1 92.81 204 TRP B C 1
ATOM 4312 O O . TRP B 1 204 ? -4.102 -17.703 -9.625 1 92.81 204 TRP B O 1
ATOM 4322 N N . VAL B 1 205 ? -4.988 -15.984 -10.766 1 92.44 205 VAL B N 1
ATOM 4323 C CA . VAL B 1 205 ? -6.332 -16.25 -10.273 1 92.44 205 VAL B CA 1
ATOM 4324 C C . VAL B 1 205 ? -7.102 -17.078 -11.305 1 92.44 205 VAL B C 1
ATOM 4326 O O . VAL B 1 205 ? -7.16 -16.719 -12.477 1 92.44 205 VAL B O 1
ATOM 4329 N N . THR B 1 206 ? -7.664 -18.125 -10.852 1 94.06 206 THR B N 1
ATOM 4330 C CA . THR B 1 206 ? -8.422 -19 -11.75 1 94.06 206 THR B CA 1
ATOM 4331 C C . THR B 1 206 ? -9.789 -18.391 -12.062 1 94.06 206 THR B C 1
ATOM 4333 O O . THR B 1 206 ? -10.242 -17.469 -11.367 1 94.06 206 THR B O 1
ATOM 4336 N N . SER B 1 207 ? -10.391 -18.938 -13.156 1 90.69 207 SER B N 1
ATOM 4337 C CA . SER B 1 207 ? -11.828 -18.75 -13.305 1 90.69 207 SER B CA 1
ATOM 4338 C C . SER B 1 207 ? -12.602 -19.422 -12.18 1 90.69 207 SER B C 1
ATOM 4340 O O . SER B 1 207 ? -12.031 -20.203 -11.406 1 90.69 207 SER B O 1
ATOM 4342 N N . LYS B 1 208 ? -13.883 -19.062 -12.109 1 92.62 208 LYS B N 1
ATOM 4343 C CA . LYS B 1 208 ? -14.688 -19.703 -11.07 1 92.62 208 LYS B CA 1
ATOM 4344 C C . LYS B 1 208 ? -14.836 -21.188 -11.336 1 92.62 208 LYS B C 1
ATOM 4346 O O . LYS B 1 208 ? -14.82 -21.625 -12.484 1 92.62 208 LYS B O 1
ATOM 4351 N N . PHE B 1 209 ? -14.914 -21.953 -10.297 1 95.44 209 PHE B N 1
ATOM 4352 C CA . PHE B 1 209 ? -15.266 -23.359 -10.406 1 95.44 209 PHE B CA 1
ATOM 4353 C C . PHE B 1 209 ? -16.5 -23.672 -9.57 1 95.44 209 PHE B C 1
ATOM 4355 O O . PHE B 1 209 ? -16.719 -23.062 -8.523 1 95.44 209 PHE B O 1
ATOM 4362 N N . ASP B 1 210 ? -17.234 -24.688 -10.039 1 96.12 210 ASP B N 1
ATOM 4363 C CA . ASP B 1 210 ? -18.469 -25.094 -9.359 1 96.12 210 ASP B CA 1
ATOM 4364 C C . ASP B 1 210 ? -18.172 -26.094 -8.242 1 96.12 210 ASP B C 1
ATOM 4366 O O . ASP B 1 210 ? -17.391 -27.016 -8.422 1 96.12 210 ASP B O 1
ATOM 4370 N N . ILE B 1 211 ? -18.781 -25.828 -7.148 1 95.88 211 ILE B N 1
ATOM 4371 C CA . ILE B 1 211 ? -18.766 -26.75 -6.023 1 95.88 211 ILE B CA 1
ATOM 4372 C C . ILE B 1 211 ? -20.094 -27.484 -5.941 1 95.88 211 ILE B C 1
ATOM 4374 O O . ILE B 1 211 ? -21.141 -26.859 -5.812 1 95.88 211 ILE B O 1
ATOM 4378 N N . GLY B 1 212 ? -20 -28.75 -6.035 1 94 212 GLY B N 1
ATOM 4379 C CA . GLY B 1 212 ? -21.188 -29.562 -6.043 1 94 212 GLY B CA 1
ATOM 4380 C C . GLY B 1 212 ? -21.672 -29.953 -4.656 1 94 212 GLY B C 1
ATOM 4381 O O . GLY B 1 212 ? -21.281 -29.312 -3.668 1 94 212 GLY B O 1
ATOM 4382 N N . LEU B 1 213 ? -22.609 -31 -4.602 1 92.06 213 LEU B N 1
ATOM 4383 C CA . LEU B 1 213 ? -23.141 -31.5 -3.334 1 92.06 213 LEU B CA 1
ATOM 4384 C C . LEU B 1 213 ? -22.078 -32.281 -2.576 1 92.06 213 LEU B C 1
ATOM 4386 O O . LEU B 1 213 ? -21.188 -32.906 -3.186 1 92.06 213 LEU B O 1
ATOM 4390 N N . PHE B 1 214 ? -22.312 -32.219 -1.28 1 90.56 214 PHE B N 1
ATOM 4391 C CA . PHE B 1 214 ? -21.484 -33.125 -0.494 1 90.56 214 PHE B CA 1
ATOM 4392 C C . PHE B 1 214 ? -21.656 -34.562 -0.953 1 90.56 214 PHE B C 1
ATOM 4394 O O . PHE B 1 214 ? -22.766 -35 -1.306 1 90.56 214 PHE B O 1
ATOM 4401 N N . GLY B 1 215 ? -20.672 -35.281 -0.992 1 84.94 215 GLY B N 1
ATOM 4402 C CA . GLY B 1 215 ? -20.75 -36.656 -1.483 1 84.94 215 GLY B CA 1
ATOM 4403 C C . GLY B 1 215 ? -20.375 -36.781 -2.949 1 84.94 215 GLY B C 1
ATOM 4404 O O . GLY B 1 215 ? -20.047 -37.875 -3.418 1 84.94 215 GLY B O 1
ATOM 4405 N N . ASP B 1 216 ? -20.469 -35.688 -3.674 1 84.56 216 ASP B N 1
ATOM 4406 C CA . ASP B 1 216 ? -20.016 -35.656 -5.062 1 84.56 216 ASP B CA 1
ATOM 4407 C C . ASP B 1 216 ? -18.656 -34.938 -5.184 1 84.56 216 ASP B C 1
ATOM 4409 O O . ASP B 1 216 ? -18.484 -34.031 -5.992 1 84.56 216 ASP B O 1
ATOM 4413 N N . ASP B 1 217 ? -17.75 -35.438 -4.469 1 89.62 217 ASP B N 1
ATOM 4414 C CA . ASP B 1 217 ? -16.453 -34.781 -4.348 1 89.62 217 ASP B CA 1
ATOM 4415 C C . ASP B 1 217 ? -15.656 -34.906 -5.645 1 89.62 217 ASP B C 1
ATOM 4417 O O . ASP B 1 217 ? -14.883 -34.031 -5.996 1 89.62 217 ASP B O 1
ATOM 4421 N N . ALA B 1 218 ? -15.969 -35.938 -6.398 1 94.38 218 ALA B N 1
ATOM 4422 C CA . ALA B 1 218 ? -15.242 -36.156 -7.645 1 94.38 218 ALA B CA 1
ATOM 4423 C C . ALA B 1 218 ? -15.5 -35.062 -8.648 1 94.38 218 ALA B C 1
ATOM 4425 O O . ALA B 1 218 ? -14.586 -34.594 -9.328 1 94.38 218 ALA B O 1
ATOM 4426 N N . THR B 1 219 ? -16.688 -34.688 -8.688 1 95.06 219 THR B N 1
ATOM 4427 C CA . THR B 1 219 ? -17.047 -33.625 -9.625 1 95.06 219 THR B CA 1
ATOM 4428 C C . THR B 1 219 ? -16.375 -32.312 -9.234 1 95.06 219 THR B C 1
ATOM 4430 O O . THR B 1 219 ? -15.789 -31.641 -10.086 1 95.06 219 THR B O 1
ATOM 4433 N N . THR B 1 220 ? -16.453 -31.922 -7.988 1 96.5 220 THR B N 1
ATOM 4434 C CA . THR B 1 220 ? -15.836 -30.703 -7.5 1 96.5 220 THR B CA 1
ATOM 4435 C C . THR B 1 220 ? -14.328 -30.719 -7.746 1 96.5 220 THR B C 1
ATOM 4437 O O . THR B 1 220 ? -13.758 -29.75 -8.227 1 96.5 220 THR B O 1
ATOM 4440 N N . CYS B 1 221 ? -13.719 -31.828 -7.473 1 98.19 221 CYS B N 1
ATOM 4441 C CA . CYS B 1 221 ? -12.273 -31.953 -7.633 1 98.19 221 CYS B CA 1
ATOM 4442 C C . CYS B 1 221 ? -11.883 -31.922 -9.109 1 98.19 221 CYS B C 1
ATOM 4444 O O . CYS B 1 221 ? -10.836 -31.375 -9.461 1 98.19 221 CYS B O 1
ATOM 4446 N N . ALA B 1 222 ? -12.695 -32.469 -9.898 1 97.94 222 ALA B N 1
ATOM 4447 C CA . ALA B 1 222 ? -12.453 -32.375 -11.336 1 97.94 222 ALA B CA 1
ATOM 4448 C C . ALA B 1 222 ? -12.539 -30.938 -11.82 1 97.94 222 ALA B C 1
ATOM 4450 O O . ALA B 1 222 ? -11.758 -30.516 -12.672 1 97.94 222 ALA B O 1
ATOM 4451 N N . ASN B 1 223 ? -13.508 -30.234 -11.328 1 97.38 223 ASN B N 1
ATOM 4452 C CA . ASN B 1 223 ? -13.633 -28.828 -11.672 1 97.38 223 ASN B CA 1
ATOM 4453 C C . ASN B 1 223 ? -12.391 -28.047 -11.25 1 97.38 223 ASN B C 1
ATOM 4455 O O . ASN B 1 223 ? -11.914 -27.188 -12 1 97.38 223 ASN B O 1
ATOM 4459 N N . ILE B 1 224 ? -11.891 -28.297 -10.078 1 98.06 224 ILE B N 1
ATOM 4460 C CA . ILE B 1 224 ? -10.688 -27.625 -9.57 1 98.06 224 ILE B CA 1
ATOM 4461 C C . ILE B 1 224 ? -9.5 -27.953 -10.469 1 98.06 224 ILE B C 1
ATOM 4463 O O . ILE B 1 224 ? -8.734 -27.062 -10.836 1 98.06 224 ILE B O 1
ATOM 4467 N N . LYS B 1 225 ? -9.383 -29.219 -10.828 1 98 225 LYS B N 1
ATOM 4468 C CA . LYS B 1 225 ? -8.32 -29.625 -11.75 1 98 225 LYS B CA 1
ATOM 4469 C C . LYS B 1 225 ? -8.398 -28.844 -13.055 1 98 225 LYS B C 1
ATOM 4471 O O . LYS B 1 225 ? -7.379 -28.344 -13.539 1 98 225 LYS B O 1
ATOM 4476 N N . ASN B 1 226 ? -9.555 -28.75 -13.562 1 96.88 226 ASN B N 1
ATOM 4477 C CA . ASN B 1 226 ? -9.75 -28.078 -14.844 1 96.88 226 ASN B CA 1
ATOM 4478 C C . ASN B 1 226 ? -9.336 -26.625 -14.789 1 96.88 226 ASN B C 1
ATOM 4480 O O . ASN B 1 226 ? -8.633 -26.141 -15.68 1 96.88 226 ASN B O 1
ATOM 4484 N N . VAL B 1 227 ? -9.742 -25.891 -13.766 1 95.94 227 VAL B N 1
ATOM 4485 C CA . VAL B 1 227 ? -9.445 -24.453 -13.719 1 95.94 227 VAL B CA 1
ATOM 4486 C C . VAL B 1 227 ? -7.957 -24.25 -13.461 1 95.94 227 VAL B C 1
ATOM 4488 O O . VAL B 1 227 ? -7.367 -23.281 -13.961 1 95.94 227 VAL B O 1
ATOM 4491 N N . LEU B 1 228 ? -7.328 -25.094 -12.703 1 96.88 228 LEU B N 1
ATOM 4492 C CA . LEU B 1 228 ? -5.891 -24.969 -12.469 1 96.88 228 LEU B CA 1
ATOM 4493 C C . LEU B 1 228 ? -5.109 -25.234 -13.75 1 96.88 228 LEU B C 1
ATOM 4495 O O . LEU B 1 228 ? -4.164 -24.5 -14.062 1 96.88 228 LEU B O 1
ATOM 4499 N N . ARG B 1 229 ? -5.52 -26.234 -14.516 1 95.25 229 ARG B N 1
ATOM 4500 C CA . ARG B 1 229 ? -4.797 -26.609 -15.727 1 95.25 229 ARG B CA 1
ATOM 4501 C C . ARG B 1 229 ? -5.074 -25.625 -16.859 1 95.25 229 ARG B C 1
ATOM 4503 O O . ARG B 1 229 ? -4.359 -25.609 -17.859 1 95.25 229 ARG B O 1
ATOM 4510 N N . ARG B 1 230 ? -6.062 -24.812 -16.641 1 93.25 230 ARG B N 1
ATOM 4511 C CA . ARG B 1 230 ? -6.414 -23.828 -17.672 1 93.25 230 ARG B CA 1
ATOM 4512 C C . ARG B 1 230 ? -5.648 -22.531 -17.484 1 93.25 230 ARG B C 1
ATOM 4514 O O . ARG B 1 230 ? -5.715 -21.625 -18.328 1 93.25 230 ARG B O 1
ATOM 4521 N N . LEU B 1 231 ? -4.941 -22.422 -16.422 1 92.62 231 LEU B N 1
ATOM 4522 C CA . LEU B 1 231 ? -4.098 -21.234 -16.266 1 92.62 231 LEU B CA 1
ATOM 4523 C C . LEU B 1 231 ? -3.109 -21.109 -17.406 1 92.62 231 LEU B C 1
ATOM 4525 O O . LEU B 1 231 ? -2.582 -22.125 -17.891 1 92.62 231 LEU B O 1
ATOM 4529 N N . PRO B 1 232 ? -2.842 -19.953 -17.812 1 89.56 232 PRO B N 1
ATOM 4530 C CA . PRO B 1 232 ? -2.021 -19.781 -19.016 1 89.56 232 PRO B CA 1
ATOM 4531 C C . PRO B 1 232 ? -0.567 -20.188 -18.797 1 89.56 232 PRO B C 1
ATOM 4533 O O . PRO B 1 232 ? -0.172 -20.516 -17.672 1 89.56 232 PRO B O 1
ATOM 4536 N N . ASN B 1 233 ? 0.134 -20.312 -19.922 1 84.19 233 ASN B N 1
ATOM 4537 C CA . ASN B 1 233 ? 1.56 -20.609 -19.984 1 84.19 233 ASN B CA 1
ATOM 4538 C C . ASN B 1 233 ? 1.883 -21.953 -19.344 1 84.19 233 ASN B C 1
ATOM 4540 O O . ASN B 1 233 ? 3.008 -22.172 -18.891 1 84.19 233 ASN B O 1
ATOM 4544 N N . ASN B 1 234 ? 0.91 -22.703 -19.203 1 84.88 234 ASN B N 1
ATOM 4545 C CA . ASN B 1 234 ? 1.083 -24.062 -18.688 1 84.88 234 ASN B CA 1
ATOM 4546 C C . ASN B 1 234 ? 1.749 -24.062 -17.312 1 84.88 234 ASN B C 1
ATOM 4548 O O . ASN B 1 234 ? 2.625 -24.875 -17.047 1 84.88 234 ASN B O 1
ATOM 4552 N N . VAL B 1 235 ? 1.366 -23.078 -16.484 1 89.81 235 VAL B N 1
ATOM 4553 C CA . VAL B 1 235 ? 2.021 -22.953 -15.188 1 89.81 235 VAL B CA 1
ATOM 4554 C C . VAL B 1 235 ? 1.647 -24.141 -14.305 1 89.81 235 VAL B C 1
ATOM 4556 O O . VAL B 1 235 ? 2.404 -24.516 -13.406 1 89.81 235 VAL B O 1
ATOM 4559 N N . LEU B 1 236 ? 0.44 -24.672 -14.531 1 93.19 236 LEU B N 1
ATOM 4560 C CA . LEU B 1 236 ? -0.014 -25.828 -13.758 1 93.19 236 LEU B CA 1
ATOM 4561 C C . LEU B 1 236 ? -0.655 -26.859 -14.672 1 93.19 236 LEU B C 1
ATOM 4563 O O . LEU B 1 236 ? -1.683 -27.453 -14.32 1 93.19 236 LEU B O 1
ATOM 4567 N N . ASN B 1 237 ? -0.069 -27.156 -15.742 1 89.19 237 ASN B N 1
ATOM 4568 C CA . ASN B 1 237 ? -0.701 -28.016 -16.734 1 89.19 237 ASN B CA 1
ATOM 4569 C C . ASN B 1 237 ? -0.599 -29.484 -16.344 1 89.19 237 ASN B C 1
ATOM 4571 O O . ASN B 1 237 ? -1.32 -30.328 -16.891 1 89.19 237 ASN B O 1
ATOM 4575 N N . THR B 1 238 ? 0.167 -29.844 -15.398 1 90.5 238 THR B N 1
ATOM 4576 C CA . THR B 1 238 ? 0.371 -31.25 -15.078 1 90.5 238 THR B CA 1
ATOM 4577 C C . THR B 1 238 ? -0.124 -31.562 -13.672 1 90.5 238 THR B C 1
ATOM 4579 O O . THR B 1 238 ? 0.086 -32.656 -13.164 1 90.5 238 THR B O 1
ATOM 4582 N N . VAL B 1 239 ? -0.77 -30.609 -13.062 1 95.75 239 VAL B N 1
ATOM 4583 C CA . VAL B 1 239 ? -1.249 -30.828 -11.695 1 95.75 239 VAL B CA 1
ATOM 4584 C C . VAL B 1 239 ? -2.312 -31.922 -11.695 1 95.75 239 VAL B C 1
ATOM 4586 O O . VAL B 1 239 ? -3.111 -32.031 -12.633 1 95.75 239 VAL B O 1
ATOM 4589 N N . ALA B 1 240 ? -2.285 -32.75 -10.703 1 96.94 240 ALA B N 1
ATOM 4590 C CA . ALA B 1 240 ? -3.318 -33.75 -10.492 1 96.94 240 ALA B CA 1
ATOM 4591 C C . ALA B 1 240 ? -4.18 -33.406 -9.281 1 96.94 240 ALA B C 1
ATOM 4593 O O . ALA B 1 240 ? -3.666 -32.938 -8.258 1 96.94 240 ALA B O 1
ATOM 4594 N N . VAL B 1 241 ? -5.48 -33.594 -9.453 1 98.12 241 VAL B N 1
ATOM 4595 C CA . VAL B 1 241 ? -6.406 -33.312 -8.359 1 98.12 241 VAL B CA 1
ATOM 4596 C C . VAL B 1 241 ? -7.312 -34.531 -8.133 1 98.12 241 VAL B C 1
ATOM 4598 O O . VAL B 1 241 ? -7.902 -35.031 -9.086 1 98.12 241 VAL B O 1
ATOM 4601 N N . ALA B 1 242 ? -7.387 -35 -6.941 1 96.81 242 ALA B N 1
ATOM 4602 C CA . ALA B 1 242 ? -8.211 -36.156 -6.617 1 96.81 242 ALA B CA 1
ATOM 4603 C C . ALA B 1 242 ? -8.977 -35.938 -5.316 1 96.81 242 ALA B C 1
ATOM 4605 O O . ALA B 1 242 ? -8.484 -35.281 -4.402 1 96.81 242 ALA B O 1
ATOM 4606 N N . PRO B 1 243 ? -10.195 -36.531 -5.281 1 96.38 243 PRO B N 1
ATOM 4607 C CA . PRO B 1 243 ? -10.93 -36.469 -4.016 1 96.38 243 PRO B CA 1
ATOM 4608 C C . PRO B 1 243 ? -10.312 -37.344 -2.928 1 96.38 243 PRO B C 1
ATOM 4610 O O . PRO B 1 243 ? -9.648 -38.344 -3.234 1 96.38 243 PRO B O 1
ATOM 4613 N N . ALA B 1 244 ? -10.492 -36.938 -1.732 1 94 244 ALA B N 1
ATOM 4614 C CA . ALA B 1 244 ? -10.031 -37.719 -0.583 1 94 244 ALA B CA 1
ATOM 4615 C C . ALA B 1 244 ? -11.062 -37.688 0.541 1 94 244 ALA B C 1
ATOM 4617 O O . ALA B 1 244 ? -11.883 -36.781 0.624 1 94 244 ALA B O 1
ATOM 4618 N N . THR B 1 245 ? -10.992 -38.75 1.339 1 92.44 245 THR B N 1
ATOM 4619 C CA . THR B 1 245 ? -11.906 -38.812 2.475 1 92.44 245 THR B CA 1
ATOM 4620 C C . THR B 1 245 ? -11.258 -38.25 3.729 1 92.44 245 THR B C 1
ATOM 4622 O O . THR B 1 245 ? -11.953 -37.844 4.672 1 92.44 245 THR B O 1
ATOM 4625 N N . ASP B 1 246 ? -10.008 -38.219 3.75 1 91.56 246 ASP B N 1
ATOM 4626 C CA . ASP B 1 246 ? -9.242 -37.688 4.875 1 91.56 246 ASP B CA 1
ATOM 4627 C C . ASP B 1 246 ? -7.789 -37.438 4.484 1 91.56 246 ASP B C 1
ATOM 4629 O O . ASP B 1 246 ? -7.355 -37.844 3.402 1 91.56 246 ASP B O 1
ATOM 4633 N N . PHE B 1 247 ? -7.098 -36.75 5.293 1 93.69 247 PHE B N 1
ATOM 4634 C CA . PHE B 1 247 ? -5.664 -36.531 5.152 1 93.69 247 PHE B CA 1
ATOM 4635 C C . PHE B 1 247 ? -5.062 -36.031 6.465 1 93.69 247 PHE B C 1
ATOM 4637 O O . PHE B 1 247 ? -5.789 -35.719 7.406 1 93.69 247 PHE B O 1
ATOM 4644 N N . PHE B 1 248 ? -3.736 -36.094 6.582 1 93.75 248 PHE B N 1
ATOM 4645 C CA . PHE B 1 248 ? -3.002 -35.5 7.699 1 93.75 248 PHE B CA 1
ATOM 4646 C C . PHE B 1 248 ? -2.307 -34.219 7.27 1 93.75 248 PHE B C 1
ATOM 4648 O O . PHE B 1 248 ? -1.492 -34.219 6.344 1 93.75 248 PHE B O 1
ATOM 4655 N N . PRO B 1 249 ? -2.727 -33.125 7.906 1 94.25 249 PRO B N 1
ATOM 4656 C CA . PRO B 1 249 ? -2.055 -31.875 7.562 1 94.25 249 PRO B CA 1
ATOM 4657 C C . PRO B 1 249 ? -0.62 -31.812 8.078 1 94.25 249 PRO B C 1
ATOM 4659 O O . PRO B 1 249 ? -0.307 -32.406 9.117 1 94.25 249 PRO B O 1
ATOM 4662 N N . PHE B 1 250 ? 0.264 -31.156 7.348 1 93.94 250 PHE B N 1
ATOM 4663 C CA . PHE B 1 250 ? 1.656 -30.922 7.715 1 93.94 250 PHE B CA 1
ATOM 4664 C C . PHE B 1 250 ? 1.93 -29.438 7.906 1 93.94 250 PHE B C 1
ATOM 4666 O O . PHE B 1 250 ? 1.644 -28.625 7.02 1 93.94 250 PHE B O 1
ATOM 4673 N N . LEU B 1 251 ? 2.369 -29.094 9.102 1 92.19 251 LEU B N 1
ATOM 4674 C CA . LEU B 1 251 ? 2.74 -27.719 9.391 1 92.19 251 LEU B CA 1
ATOM 4675 C C . LEU B 1 251 ? 4.254 -27.562 9.492 1 92.19 251 LEU B C 1
ATOM 4677 O O . LEU B 1 251 ? 4.863 -28.031 10.461 1 92.19 251 LEU B O 1
ATOM 4681 N N . ARG B 1 252 ? 4.82 -26.875 8.492 1 90.5 252 ARG B N 1
ATOM 4682 C CA . ARG B 1 252 ? 6.27 -26.688 8.461 1 90.5 252 ARG B CA 1
ATOM 4683 C C . ARG B 1 252 ? 6.707 -25.656 9.5 1 90.5 252 ARG B C 1
ATOM 4685 O O . ARG B 1 252 ? 5.973 -24.719 9.797 1 90.5 252 ARG B O 1
ATOM 4692 N N . THR B 1 253 ? 7.953 -25.828 9.961 1 88.31 253 THR B N 1
ATOM 4693 C CA . THR B 1 253 ? 8.516 -24.875 10.914 1 88.31 253 THR B CA 1
ATOM 4694 C C . THR B 1 253 ? 8.75 -23.531 10.25 1 88.31 253 THR B C 1
ATOM 4696 O O . THR B 1 253 ? 8.555 -22.484 10.875 1 88.31 253 THR B O 1
ATOM 4699 N N . SER B 1 254 ? 9.219 -23.609 9 1 82 254 SER B N 1
ATOM 4700 C CA . SER B 1 254 ? 9.352 -22.438 8.133 1 82 254 SER B CA 1
ATOM 4701 C C . SER B 1 254 ? 9.109 -22.797 6.672 1 82 254 SER B C 1
ATOM 4703 O O . SER B 1 254 ? 9.078 -23.984 6.316 1 82 254 SER B O 1
ATOM 4705 N N . LYS B 1 255 ? 8.852 -21.875 5.863 1 73.44 255 LYS B N 1
ATOM 4706 C CA . LYS B 1 255 ? 8.508 -22.094 4.465 1 73.44 255 LYS B CA 1
ATOM 4707 C C . LYS B 1 255 ? 9.555 -22.953 3.768 1 73.44 255 LYS B C 1
ATOM 4709 O O . LYS B 1 255 ? 9.219 -23.797 2.922 1 73.44 255 LYS B O 1
ATOM 4714 N N . THR B 1 256 ? 10.766 -22.859 4.102 1 74.5 256 THR B N 1
ATOM 4715 C CA . THR B 1 256 ? 11.758 -23.594 3.326 1 74.5 256 THR B CA 1
ATOM 4716 C C . THR B 1 256 ? 12.383 -24.703 4.164 1 74.5 256 THR B C 1
ATOM 4718 O O . THR B 1 256 ? 13.352 -25.328 3.74 1 74.5 256 THR B O 1
ATOM 4721 N N . ALA B 1 257 ? 11.648 -24.984 5.258 1 86.81 257 ALA B N 1
ATOM 4722 C CA . ALA B 1 257 ? 12.172 -26.031 6.121 1 86.81 257 ALA B CA 1
ATOM 4723 C C . ALA B 1 257 ? 11.594 -27.391 5.738 1 86.81 257 ALA B C 1
ATOM 4725 O O . ALA B 1 257 ? 10.477 -27.484 5.23 1 86.81 257 ALA B O 1
ATOM 4726 N N . SER B 1 258 ? 12.383 -28.406 5.957 1 90.94 258 SER B N 1
ATOM 4727 C CA . SER B 1 258 ? 11.906 -29.781 5.75 1 90.94 258 SER B CA 1
ATOM 4728 C C . SER B 1 258 ? 11.227 -30.328 7 1 90.94 258 SER B C 1
ATOM 4730 O O . SER B 1 258 ? 10.508 -31.312 6.938 1 90.94 258 SER B O 1
ATOM 4732 N N . ASP B 1 259 ? 11.492 -29.672 8.094 1 92.31 259 ASP B N 1
ATOM 4733 C CA . ASP B 1 259 ? 10.938 -30.141 9.359 1 92.31 259 ASP B CA 1
ATOM 4734 C C . ASP B 1 259 ? 9.594 -29.484 9.648 1 92.31 259 ASP B C 1
ATOM 4736 O O . ASP B 1 259 ? 9.305 -28.391 9.141 1 92.31 259 ASP B O 1
ATOM 4740 N N . GLY B 1 260 ? 8.758 -30.219 10.344 1 92.81 260 GLY B N 1
ATOM 4741 C CA . GLY B 1 260 ? 7.449 -29.719 10.75 1 92.81 260 GLY B CA 1
ATOM 4742 C C . GLY B 1 260 ? 6.703 -30.672 11.664 1 92.81 260 GLY B C 1
ATOM 4743 O O . GLY B 1 260 ? 7.316 -31.531 12.312 1 92.81 260 GLY B O 1
ATOM 4744 N N . SER B 1 261 ? 5.422 -30.391 11.766 1 93.56 261 SER B N 1
ATOM 4745 C CA . SER B 1 261 ? 4.559 -31.219 12.602 1 93.56 261 SER B CA 1
ATOM 4746 C C . SER B 1 261 ? 3.369 -31.75 11.812 1 93.56 261 SER B C 1
ATOM 4748 O O . SER B 1 261 ? 2.814 -31.062 10.961 1 93.56 261 SER B O 1
ATOM 4750 N N . ILE B 1 262 ? 3.08 -33.062 12.117 1 93.31 262 ILE B N 1
ATOM 4751 C CA . ILE B 1 262 ? 1.888 -33.656 11.555 1 93.31 262 ILE B CA 1
ATOM 4752 C C . ILE B 1 262 ? 0.678 -33.375 12.43 1 93.31 262 ILE B C 1
ATOM 4754 O O . ILE B 1 262 ? 0.705 -33.594 13.641 1 93.31 262 ILE B O 1
ATOM 4758 N N . GLY B 1 263 ? -0.321 -32.719 11.836 1 92.62 263 GLY B N 1
ATOM 4759 C CA . GLY B 1 263 ? -1.539 -32.406 12.562 1 92.62 263 GLY B CA 1
ATOM 4760 C C . GLY B 1 263 ? -2.514 -33.562 12.625 1 92.62 263 GLY B C 1
ATOM 4761 O O . GLY B 1 263 ? -2.266 -34.625 12.047 1 92.62 263 GLY B O 1
ATOM 4762 N N . GLY B 1 264 ? -3.658 -33.281 13.406 1 90.06 264 GLY B N 1
ATOM 4763 C CA . GLY B 1 264 ? -4.715 -34.281 13.484 1 90.06 264 GLY B CA 1
ATOM 4764 C C . GLY B 1 264 ? -5.391 -34.531 12.148 1 90.06 264 GLY B C 1
ATOM 4765 O O . GLY B 1 264 ? -5.516 -33.625 11.328 1 90.06 264 GLY B O 1
ATOM 4766 N N . GLN B 1 265 ? -5.781 -35.781 12.016 1 90.81 265 GLN B N 1
ATOM 4767 C CA . GLN B 1 265 ? -6.461 -36.188 10.789 1 90.81 265 GLN B CA 1
ATOM 4768 C C . GLN B 1 265 ? -7.68 -35.281 10.516 1 90.81 265 GLN B C 1
ATOM 4770 O O . GLN B 1 265 ? -8.484 -35.062 11.422 1 90.81 265 GLN B O 1
ATOM 4775 N N . ILE B 1 266 ? -7.77 -34.75 9.344 1 91.56 266 ILE B N 1
ATOM 4776 C CA . ILE B 1 266 ? -8.945 -34.031 8.875 1 91.56 266 ILE B CA 1
ATOM 4777 C C . ILE B 1 266 ? -9.773 -34.938 7.957 1 91.56 266 ILE B C 1
ATOM 4779 O O . ILE B 1 266 ? -9.258 -35.5 6.98 1 91.56 266 ILE B O 1
ATOM 4783 N N . SER B 1 267 ? -11.023 -35.125 8.32 1 91.25 267 SER B N 1
ATOM 4784 C CA . SER B 1 267 ? -11.891 -36.031 7.574 1 91.25 267 SER B CA 1
ATOM 4785 C C . SER B 1 267 ? -13.188 -35.344 7.152 1 91.25 267 SER B C 1
ATOM 4787 O O . SER B 1 267 ? -13.531 -34.281 7.688 1 91.25 267 SER B O 1
ATOM 4789 N N . ILE B 1 268 ? -13.852 -35.875 6.195 1 85 268 ILE B N 1
ATOM 4790 C CA . ILE B 1 268 ? -15.102 -35.312 5.695 1 85 268 ILE B CA 1
ATOM 4791 C C . ILE B 1 268 ? -16.219 -35.562 6.707 1 85 268 ILE B C 1
ATOM 4793 O O . ILE B 1 268 ? -17.328 -35.062 6.559 1 85 268 ILE B O 1
ATOM 4797 N N . GLY B 1 269 ? -16.016 -35.906 7.938 1 68.75 269 GLY B N 1
ATOM 4798 C CA . GLY B 1 269 ? -16.891 -36.094 9.086 1 68.75 269 GLY B CA 1
ATOM 4799 C C . GLY B 1 269 ? -18.328 -36.406 8.711 1 68.75 269 GLY B C 1
ATOM 4800 O O . GLY B 1 269 ? -19.25 -35.969 9.391 1 68.75 269 GLY B O 1
ATOM 4801 N N . GLY B 1 270 ? -18.766 -37 7.797 1 66.81 270 GLY B N 1
ATOM 4802 C CA . GLY B 1 270 ? -20.156 -37.312 7.492 1 66.81 270 GLY B CA 1
ATOM 4803 C C . GLY B 1 270 ? -20.719 -36.469 6.355 1 66.81 270 GLY B C 1
ATOM 4804 O O . GLY B 1 270 ? -21.922 -36.219 6.309 1 66.81 270 GLY B O 1
ATOM 4805 N N . THR B 1 271 ? -19.984 -35.812 5.656 1 72 271 THR B N 1
ATOM 4806 C CA . THR B 1 271 ? -20.391 -35.188 4.402 1 72 271 THR B CA 1
ATOM 4807 C C . THR B 1 271 ? -20.641 -33.688 4.602 1 72 271 THR B C 1
ATOM 4809 O O . THR B 1 271 ? -21.672 -33.156 4.164 1 72 271 THR B O 1
ATOM 4812 N N . ASP B 1 272 ? -19.875 -33.125 5.367 1 87.44 272 ASP B N 1
ATOM 4813 C CA . ASP B 1 272 ? -20.062 -31.688 5.57 1 87.44 272 ASP B CA 1
ATOM 4814 C C . ASP B 1 272 ? -18.922 -30.891 4.938 1 87.44 272 ASP B C 1
ATOM 4816 O O . ASP B 1 272 ? -18.875 -29.656 5.031 1 87.44 272 ASP B O 1
ATOM 4820 N N . LYS B 1 273 ? -18.078 -31.641 4.301 1 93.25 273 LYS B N 1
ATOM 4821 C CA . LYS B 1 273 ? -16.984 -30.969 3.615 1 93.25 273 LYS B CA 1
ATOM 4822 C C . LYS B 1 273 ? -16.562 -31.734 2.369 1 93.25 273 LYS B C 1
ATOM 4824 O O . LYS B 1 273 ? -16.859 -32.938 2.24 1 93.25 273 LYS B O 1
ATOM 4829 N N . THR B 1 274 ? -16.031 -31.109 1.433 1 95.25 274 THR B N 1
ATOM 4830 C CA . THR B 1 274 ? -15.344 -31.688 0.273 1 95.25 274 THR B CA 1
ATOM 4831 C C . THR B 1 274 ? -13.836 -31.516 0.396 1 95.25 274 THR B C 1
ATOM 4833 O O . THR B 1 274 ? -13.352 -30.438 0.765 1 95.25 274 THR B O 1
ATOM 4836 N N . ILE B 1 275 ? -13.109 -32.625 0.25 1 96.06 275 ILE B N 1
ATOM 4837 C CA . ILE B 1 275 ? -11.648 -32.562 0.298 1 96.06 275 ILE B CA 1
ATOM 4838 C C . ILE B 1 275 ? -11.078 -32.938 -1.068 1 96.06 275 ILE B C 1
ATOM 4840 O O . ILE B 1 275 ? -11.383 -34 -1.61 1 96.06 275 ILE B O 1
ATOM 4844 N N . CYS B 1 276 ? -10.297 -32.062 -1.664 1 97.75 276 CYS B N 1
ATOM 4845 C CA . CYS B 1 276 ? -9.578 -32.312 -2.912 1 97.75 276 CYS B CA 1
ATOM 4846 C C . CYS B 1 276 ? -8.07 -32.188 -2.705 1 97.75 276 CYS B C 1
ATOM 4848 O O . CYS B 1 276 ? -7.582 -31.141 -2.256 1 97.75 276 CYS B O 1
ATOM 4850 N N . ILE B 1 277 ? -7.316 -33.188 -3.018 1 97.31 277 ILE B N 1
ATOM 4851 C CA . ILE B 1 277 ? -5.863 -33.156 -2.891 1 97.31 277 ILE B CA 1
ATOM 4852 C C . ILE B 1 277 ? -5.238 -32.781 -4.227 1 97.31 277 ILE B C 1
ATOM 4854 O O . ILE B 1 277 ? -5.477 -33.438 -5.246 1 97.31 277 ILE B O 1
ATOM 4858 N N . VAL B 1 278 ? -4.527 -31.75 -4.207 1 98 278 VAL B N 1
ATOM 4859 C CA . VAL B 1 278 ? -3.777 -31.266 -5.363 1 98 278 VAL B CA 1
ATOM 4860 C C . VAL B 1 278 ? -2.33 -31.75 -5.281 1 98 278 VAL B C 1
ATOM 4862 O O . VAL B 1 278 ? -1.606 -31.406 -4.344 1 98 278 VAL B O 1
ATOM 4865 N N . ASN B 1 279 ? -1.931 -32.5 -6.277 1 96.81 279 ASN B N 1
ATOM 4866 C CA . ASN B 1 279 ? -0.556 -32.969 -6.363 1 96.81 279 ASN B CA 1
ATOM 4867 C C . ASN B 1 279 ? 0.233 -32.219 -7.438 1 96.81 279 ASN B C 1
ATOM 4869 O O . ASN B 1 279 ? -0.151 -32.219 -8.609 1 96.81 279 ASN B O 1
ATOM 4873 N N . PHE B 1 280 ? 1.255 -31.625 -7 1 95.81 280 PHE B N 1
ATOM 4874 C CA . PHE B 1 280 ? 2.131 -30.922 -7.934 1 95.81 280 PHE B CA 1
ATOM 4875 C C . PHE B 1 280 ? 3.174 -31.875 -8.516 1 95.81 280 PHE B C 1
ATOM 4877 O O . PHE B 1 280 ? 4.102 -32.281 -7.812 1 95.81 280 PHE B O 1
ATOM 4884 N N . LYS B 1 281 ? 3 -32.188 -9.734 1 90.38 281 LYS B N 1
ATOM 4885 C CA . LYS B 1 281 ? 3.949 -33.062 -10.391 1 90.38 281 LYS B CA 1
ATOM 4886 C C . LYS B 1 281 ? 5.277 -32.375 -10.656 1 90.38 281 LYS B C 1
ATOM 4888 O O . LYS B 1 281 ? 5.305 -31.188 -10.969 1 90.38 281 LYS B O 1
ATOM 4893 N N . SER B 1 282 ? 6.316 -33.094 -10.633 1 88.81 282 SER B N 1
ATOM 4894 C CA . SER B 1 282 ? 7.652 -32.531 -10.805 1 88.81 282 SER B CA 1
ATOM 4895 C C . SER B 1 282 ? 7.844 -31.969 -12.211 1 88.81 282 SER B C 1
ATOM 4897 O O . SER B 1 282 ? 8.016 -32.75 -13.164 1 88.81 282 SER B O 1
ATOM 4899 N N . GLU B 1 283 ? 7.812 -30.812 -12.43 1 89.19 283 GLU B N 1
ATOM 4900 C CA . GLU B 1 283 ? 8.086 -30 -13.617 1 89.19 283 GLU B CA 1
ATOM 4901 C C . GLU B 1 283 ? 8.672 -28.641 -13.242 1 89.19 283 GLU B C 1
ATOM 4903 O O . GLU B 1 283 ? 8.617 -28.234 -12.078 1 89.19 283 GLU B O 1
ATOM 4908 N N . PRO B 1 284 ? 9.336 -28.031 -14.227 1 91.5 284 PRO B N 1
ATOM 4909 C CA . PRO B 1 284 ? 9.844 -26.688 -13.891 1 91.5 284 PRO B CA 1
ATOM 4910 C C . PRO B 1 284 ? 8.781 -25.781 -13.281 1 91.5 284 PRO B C 1
ATOM 4912 O O . PRO B 1 284 ? 7.695 -25.641 -13.844 1 91.5 284 PRO B O 1
ATOM 4915 N N . GLY B 1 285 ? 9.031 -25.266 -12.109 1 91.06 285 GLY B N 1
ATOM 4916 C CA . GLY B 1 285 ? 8.133 -24.328 -11.461 1 91.06 285 GLY B CA 1
ATOM 4917 C C . GLY B 1 285 ? 7.18 -24.984 -10.477 1 91.06 285 GLY B C 1
ATOM 4918 O O . GLY B 1 285 ? 6.531 -24.297 -9.688 1 91.06 285 GLY B O 1
ATOM 4919 N N . THR B 1 286 ? 7.086 -26.328 -10.539 1 93.5 286 THR B N 1
ATOM 4920 C CA . THR B 1 286 ? 6.117 -26.969 -9.664 1 93.5 286 THR B CA 1
ATOM 4921 C C . THR B 1 286 ? 6.805 -27.969 -8.742 1 93.5 286 THR B C 1
ATOM 4923 O O . THR B 1 286 ? 6.145 -28.812 -8.125 1 93.5 286 THR B O 1
ATOM 4926 N N . THR B 1 287 ? 8.148 -27.891 -8.734 1 92.56 287 THR B N 1
ATOM 4927 C CA . THR B 1 287 ? 8.906 -28.688 -7.777 1 92.56 287 THR B CA 1
ATOM 4928 C C . THR B 1 287 ? 9.148 -27.922 -6.484 1 92.56 287 THR B C 1
ATOM 4930 O O . THR B 1 287 ? 8.922 -26.703 -6.434 1 92.56 287 THR B O 1
ATOM 4933 N N . GLY B 1 288 ? 9.523 -28.656 -5.473 1 90.81 288 GLY B N 1
ATOM 4934 C CA . GLY B 1 288 ? 9.898 -28.016 -4.223 1 90.81 288 GLY B CA 1
ATOM 4935 C C . GLY B 1 288 ? 8.711 -27.438 -3.471 1 90.81 288 GLY B C 1
ATOM 4936 O O . GLY B 1 288 ? 7.582 -27.891 -3.639 1 90.81 288 GLY B O 1
ATOM 4937 N N . TYR B 1 289 ? 9.039 -26.484 -2.617 1 89.62 289 TYR B N 1
ATOM 4938 C CA . TYR B 1 289 ? 8 -25.844 -1.824 1 89.62 289 TYR B CA 1
ATOM 4939 C C . TYR B 1 289 ? 7.086 -25 -2.703 1 89.62 289 TYR B C 1
ATOM 4941 O O . TYR B 1 289 ? 7.559 -24.141 -3.449 1 89.62 289 TYR B O 1
ATOM 4949 N N . GLN B 1 290 ? 5.836 -25.297 -2.613 1 88.94 290 GLN B N 1
ATOM 4950 C CA . GLN B 1 290 ? 4.793 -24.469 -3.219 1 88.94 290 GLN B CA 1
ATOM 4951 C C . GLN B 1 290 ? 3.984 -23.734 -2.154 1 88.94 290 GLN B C 1
ATOM 4953 O O . GLN B 1 290 ? 3.551 -24.344 -1.169 1 88.94 290 GLN B O 1
ATOM 4958 N N . ASN B 1 291 ? 3.904 -22.406 -2.418 1 86.69 291 ASN B N 1
ATOM 4959 C CA . ASN B 1 291 ? 2.979 -21.703 -1.538 1 86.69 291 ASN B CA 1
ATOM 4960 C C . ASN B 1 291 ? 1.593 -22.344 -1.558 1 86.69 291 ASN B C 1
ATOM 4962 O O . ASN B 1 291 ? 1.139 -22.812 -2.6 1 86.69 291 ASN B O 1
ATOM 4966 N N . LEU B 1 292 ? 0.975 -22.281 -0.344 1 90.38 292 LEU B N 1
ATOM 4967 C CA . LEU B 1 292 ? -0.384 -22.812 -0.313 1 90.38 292 LEU B CA 1
ATOM 4968 C C . LEU B 1 292 ? -1.288 -22.047 -1.274 1 90.38 292 LEU B C 1
ATOM 4970 O O . LEU B 1 292 ? -1.257 -20.828 -1.315 1 90.38 292 LEU B O 1
ATOM 4974 N N . LEU B 1 293 ? -1.985 -22.875 -2.033 1 95.25 293 LEU B N 1
ATOM 4975 C CA . LEU B 1 293 ? -3.021 -22.25 -2.85 1 95.25 293 LEU B CA 1
ATOM 4976 C C . LEU B 1 293 ? -3.971 -21.438 -1.984 1 95.25 293 LEU B C 1
ATOM 4978 O O . LEU B 1 293 ? -4.285 -21.828 -0.858 1 95.25 293 LEU B O 1
ATOM 4982 N N . SER B 1 294 ? -4.359 -20.281 -2.549 1 94.56 294 SER B N 1
ATOM 4983 C CA . SER B 1 294 ? -5.461 -19.562 -1.91 1 94.56 294 SER B CA 1
ATOM 4984 C C . SER B 1 294 ? -6.805 -20 -2.48 1 94.56 294 SER B C 1
ATOM 4986 O O . SER B 1 294 ? -6.973 -20.078 -3.699 1 94.56 294 SER B O 1
ATOM 4988 N N . CYS B 1 295 ? -7.637 -20.359 -1.595 1 96.81 295 CYS B N 1
ATOM 4989 C CA . CYS B 1 295 ? -8.992 -20.75 -1.972 1 96.81 295 CYS B CA 1
ATOM 4990 C C . CYS B 1 295 ? -10.016 -19.766 -1.417 1 96.81 295 CYS B C 1
ATOM 4992 O O . CYS B 1 295 ? -10.047 -19.516 -0.212 1 96.81 295 CYS B O 1
ATOM 4994 N N . ASP B 1 296 ? -10.812 -19.25 -2.365 1 94.81 296 ASP B N 1
ATOM 4995 C CA . ASP B 1 296 ? -11.773 -18.219 -1.987 1 94.81 296 ASP B CA 1
ATOM 4996 C C . ASP B 1 296 ? -13.188 -18.594 -2.439 1 94.81 296 ASP B C 1
ATOM 4998 O O . ASP B 1 296 ? -13.391 -19 -3.59 1 94.81 296 ASP B O 1
ATOM 5002 N N . VAL B 1 297 ? -14.148 -18.484 -1.478 1 95.69 297 VAL B N 1
ATOM 5003 C CA . VAL B 1 297 ? -15.531 -18.766 -1.822 1 95.69 297 VAL B CA 1
ATOM 5004 C C . VAL B 1 297 ? -16.391 -17.531 -1.546 1 95.69 297 VAL B C 1
ATOM 5006 O O . VAL B 1 297 ? -17.609 -17.641 -1.367 1 95.69 297 VAL B O 1
ATOM 5009 N N . SER B 1 298 ? -15.742 -16.391 -1.462 1 90.62 298 SER B N 1
ATOM 5010 C CA . SER B 1 298 ? -16.5 -15.164 -1.254 1 90.62 298 SER B CA 1
ATOM 5011 C C . SER B 1 298 ? -17.344 -14.82 -2.473 1 90.62 298 SER B C 1
ATOM 5013 O O . SER B 1 298 ? -17.031 -15.234 -3.592 1 90.62 298 SER B O 1
ATOM 5015 N N . THR B 1 299 ? -18.359 -14.039 -2.227 1 91.62 299 THR B N 1
ATOM 5016 C CA . THR B 1 299 ? -19.25 -13.617 -3.309 1 91.62 299 THR B CA 1
ATOM 5017 C C . THR B 1 299 ? -18.641 -12.445 -4.078 1 91.62 299 THR B C 1
ATOM 5019 O O . THR B 1 299 ? -18.219 -11.453 -3.479 1 91.62 299 THR B O 1
ATOM 5022 N N . HIS B 1 300 ? -18.438 -12.648 -5.34 1 89 300 HIS B N 1
ATOM 5023 C CA . HIS B 1 300 ? -18.125 -11.586 -6.293 1 89 300 HIS B CA 1
ATOM 5024 C C . HIS B 1 300 ? -19.344 -11.242 -7.141 1 89 300 HIS B C 1
ATOM 5026 O O . HIS B 1 300 ? -19.484 -11.727 -8.266 1 89 300 HIS B O 1
ATOM 5032 N N . ALA B 1 301 ? -20.156 -10.367 -6.652 1 84.88 301 ALA B N 1
ATOM 5033 C CA . ALA B 1 301 ? -21.453 -10.117 -7.293 1 84.88 301 ALA B CA 1
ATOM 5034 C C . ALA B 1 301 ? -21.453 -8.773 -8 1 84.88 301 ALA B C 1
ATOM 5036 O O . ALA B 1 301 ? -22.297 -8.523 -8.875 1 84.88 301 ALA B O 1
ATOM 5037 N N . VAL B 1 302 ? -20.531 -7.949 -7.645 1 83.5 302 VAL B N 1
ATOM 5038 C CA . VAL B 1 302 ? -20.516 -6.598 -8.195 1 83.5 302 VAL B CA 1
ATOM 5039 C C . VAL B 1 302 ? -19.938 -6.625 -9.609 1 83.5 302 VAL B C 1
ATOM 5041 O O . VAL B 1 302 ? -18.938 -7.309 -9.859 1 83.5 302 VAL B O 1
ATOM 5044 N N . ALA B 1 303 ? -20.562 -5.832 -10.461 1 82.12 303 ALA B N 1
ATOM 5045 C CA . ALA B 1 303 ? -20.062 -5.73 -11.828 1 82.12 303 ALA B CA 1
ATOM 5046 C C . ALA B 1 303 ? -18.609 -5.27 -11.852 1 82.12 303 ALA B C 1
ATOM 5048 O O . ALA B 1 303 ? -18.234 -4.312 -11.164 1 82.12 303 ALA B O 1
ATOM 5049 N N . GLY B 1 304 ? -17.781 -6.07 -12.516 1 84.75 304 GLY B N 1
ATOM 5050 C CA . GLY B 1 304 ? -16.375 -5.723 -12.625 1 84.75 304 GLY B CA 1
ATOM 5051 C C . GLY B 1 304 ? -15.484 -6.586 -11.758 1 84.75 304 GLY B C 1
ATOM 5052 O O . GLY B 1 304 ? -14.266 -6.617 -11.953 1 84.75 304 GLY B O 1
ATOM 5053 N N . GLN B 1 305 ? -16.141 -7.199 -10.797 1 85.62 305 GLN B N 1
ATOM 5054 C CA . GLN B 1 305 ? -15.336 -8.133 -10.016 1 85.62 305 GLN B CA 1
ATOM 5055 C C . GLN B 1 305 ? -14.984 -9.375 -10.828 1 85.62 305 GLN B C 1
ATOM 5057 O O . GLN B 1 305 ? -15.805 -9.867 -11.602 1 85.62 305 GLN B O 1
ATOM 5062 N N . HIS B 1 306 ? -13.781 -9.727 -10.742 1 84.62 306 HIS B N 1
ATOM 5063 C CA . HIS B 1 306 ? -13.328 -10.914 -11.453 1 84.62 306 HIS B CA 1
ATOM 5064 C C . HIS B 1 306 ? -12.57 -11.859 -10.523 1 84.62 306 HIS B C 1
ATOM 5066 O O . HIS B 1 306 ? -11.641 -11.43 -9.82 1 84.62 306 HIS B O 1
ATOM 5072 N N . PRO B 1 307 ? -12.836 -13.203 -10.57 1 87.25 307 PRO B N 1
ATOM 5073 C CA . PRO B 1 307 ? -13.953 -13.797 -11.305 1 87.25 307 PRO B CA 1
ATOM 5074 C C . PRO B 1 307 ? -15.297 -13.555 -10.617 1 87.25 307 PRO B C 1
ATOM 5076 O O . PRO B 1 307 ? -15.352 -13.336 -9.406 1 87.25 307 PRO B O 1
ATOM 5079 N N . LYS B 1 308 ? -16.297 -13.539 -11.422 1 86.69 308 LYS B N 1
ATOM 5080 C CA . LYS B 1 308 ? -17.609 -13.555 -10.797 1 86.69 308 LYS B CA 1
ATOM 5081 C C . LYS B 1 308 ? -17.828 -14.852 -10.031 1 86.69 308 LYS B C 1
ATOM 5083 O O . LYS B 1 308 ? -17.469 -15.93 -10.5 1 86.69 308 LYS B O 1
ATOM 5088 N N . SER B 1 309 ? -18.375 -14.719 -8.875 1 87.88 309 SER B N 1
ATOM 5089 C CA . SER B 1 309 ? -18.578 -15.891 -8.031 1 87.88 309 SER B CA 1
ATOM 5090 C C . SER B 1 309 ? -19.859 -15.789 -7.23 1 87.88 309 SER B C 1
ATOM 5092 O O . SER B 1 309 ? -20.188 -14.719 -6.699 1 87.88 309 SER B O 1
ATOM 5094 N N . ASP B 1 310 ? -20.641 -16.859 -7.359 1 92.44 310 ASP B N 1
ATOM 5095 C CA . ASP B 1 310 ? -21.781 -17.031 -6.469 1 92.44 310 ASP B CA 1
ATOM 5096 C C . ASP B 1 310 ? -21.359 -17.75 -5.188 1 92.44 310 ASP B C 1
ATOM 5098 O O . ASP B 1 310 ? -21.828 -18.875 -4.918 1 92.44 310 ASP B O 1
ATOM 5102 N N . GLY B 1 311 ? -20.578 -17.047 -4.41 1 93.94 311 GLY B N 1
ATOM 5103 C CA . GLY B 1 311 ? -19.969 -17.656 -3.24 1 93.94 311 GLY B CA 1
ATOM 5104 C C . GLY B 1 311 ? -20.812 -17.547 -1.991 1 93.94 311 GLY B C 1
ATOM 5105 O O . GLY B 1 311 ? -22.047 -17.562 -2.068 1 93.94 311 GLY B O 1
ATOM 5106 N N . SER B 1 312 ? -20.203 -17.719 -0.899 1 93.19 312 SER B N 1
ATOM 5107 C CA . SER B 1 312 ? -20.797 -17.656 0.427 1 93.19 312 SER B CA 1
ATOM 5108 C C . SER B 1 312 ? -20.016 -16.734 1.351 1 93.19 312 SER B C 1
ATOM 5110 O O . SER B 1 312 ? -18.781 -16.719 1.312 1 93.19 312 SER B O 1
ATOM 5112 N N . ALA B 1 313 ? -20.781 -16.031 2.129 1 88.62 313 ALA B N 1
ATOM 5113 C CA . ALA B 1 313 ? -20.156 -15.125 3.088 1 88.62 313 ALA B CA 1
ATOM 5114 C C . ALA B 1 313 ? -19.672 -15.883 4.324 1 88.62 313 ALA B C 1
ATOM 5116 O O . ALA B 1 313 ? -18.844 -15.375 5.086 1 88.62 313 ALA B O 1
ATOM 5117 N N . THR B 1 314 ? -20.172 -17.094 4.535 1 91.31 314 THR B N 1
ATOM 5118 C CA . THR B 1 314 ? -19.922 -17.766 5.809 1 91.31 314 THR B CA 1
ATOM 5119 C C . THR B 1 314 ? -19.125 -19.047 5.598 1 91.31 314 THR B C 1
ATOM 5121 O O . THR B 1 314 ? -18.578 -19.609 6.547 1 91.31 314 THR B O 1
ATOM 5124 N N . ALA B 1 315 ? -19.031 -19.516 4.391 1 93.75 315 ALA B N 1
ATOM 5125 C CA . ALA B 1 315 ? -18.359 -20.781 4.121 1 93.75 315 ALA B CA 1
ATOM 5126 C C . ALA B 1 315 ? -16.844 -20.609 4.176 1 93.75 315 ALA B C 1
ATOM 5128 O O . ALA B 1 315 ? -16.328 -19.5 4.008 1 93.75 315 ALA B O 1
ATOM 5129 N N . ASN B 1 316 ? -16.188 -21.703 4.484 1 93.75 316 ASN B N 1
ATOM 5130 C CA . ASN B 1 316 ? -14.727 -21.719 4.504 1 93.75 316 ASN B CA 1
ATOM 5131 C C . ASN B 1 316 ? -14.164 -22.547 3.352 1 93.75 316 ASN B C 1
ATOM 5133 O O . ASN B 1 316 ? -14.75 -23.562 2.959 1 93.75 316 ASN B O 1
ATOM 5137 N N . CYS B 1 317 ? -13.117 -22.109 2.84 1 95.94 317 CYS B N 1
ATOM 5138 C CA . CYS B 1 317 ? -12.273 -22.797 1.871 1 95.94 317 CYS B CA 1
ATOM 5139 C C . CYS B 1 317 ? -10.805 -22.703 2.268 1 95.94 317 CYS B C 1
ATOM 5141 O O . CYS B 1 317 ? -10.156 -21.688 2.035 1 95.94 317 CYS B O 1
ATOM 5143 N N . LEU B 1 318 ? -10.305 -23.766 2.82 1 96.25 318 LEU B N 1
ATOM 5144 C CA . LEU B 1 318 ? -8.969 -23.734 3.414 1 96.25 318 LEU B CA 1
ATOM 5145 C C . LEU B 1 318 ? -8.031 -24.703 2.684 1 96.25 318 LEU B C 1
ATOM 5147 O O . LEU B 1 318 ? -8.477 -25.719 2.152 1 96.25 318 LEU B O 1
ATOM 5151 N N . VAL B 1 319 ? -6.758 -24.359 2.672 1 97.38 319 VAL B N 1
ATOM 5152 C CA . VAL B 1 319 ? -5.746 -25.172 2.016 1 97.38 319 VAL B CA 1
ATOM 5153 C C . VAL B 1 319 ? -4.684 -25.594 3.029 1 97.38 319 VAL B C 1
ATOM 5155 O O . VAL B 1 319 ? -4.25 -24.781 3.855 1 97.38 319 VAL B O 1
ATOM 5158 N N . TYR B 1 320 ? -4.336 -26.891 2.918 1 95.38 320 TYR B N 1
ATOM 5159 C CA . TYR B 1 320 ? -3.352 -27.484 3.816 1 95.38 320 TYR B CA 1
ATOM 5160 C C . TYR B 1 320 ? -2.26 -28.203 3.033 1 95.38 320 TYR B C 1
ATOM 5162 O O . TYR B 1 320 ? -2.512 -28.734 1.947 1 95.38 320 TYR B O 1
ATOM 5170 N N . GLU B 1 321 ? -1.075 -28.172 3.621 1 94.88 321 GLU B N 1
ATOM 5171 C CA . GLU B 1 321 ? -0.094 -29.125 3.129 1 94.88 321 GLU B CA 1
ATOM 5172 C C . GLU B 1 321 ? -0.395 -30.531 3.646 1 94.88 321 GLU B C 1
ATOM 5174 O O . GLU B 1 321 ? -0.737 -30.719 4.816 1 94.88 321 GLU B O 1
ATOM 5179 N N . VAL B 1 322 ? -0.232 -31.5 2.764 1 95.5 322 VAL B N 1
ATOM 5180 C CA . VAL B 1 322 ? -0.592 -32.875 3.104 1 95.5 322 VAL B CA 1
ATOM 5181 C C . VAL B 1 322 ? 0.663 -33.656 3.471 1 95.5 322 VAL B C 1
ATOM 5183 O O . VAL B 1 322 ? 1.694 -33.562 2.805 1 95.5 322 VAL B O 1
ATOM 5186 N N . TYR B 1 323 ? 0.546 -34.344 4.559 1 93.06 323 TYR B N 1
ATOM 5187 C CA . TYR B 1 323 ? 1.507 -35.406 4.859 1 93.06 323 TYR B CA 1
ATOM 5188 C C . TYR B 1 323 ? 1.011 -36.75 4.355 1 93.06 323 TYR B C 1
ATOM 5190 O O . TYR B 1 323 ? 0.079 -37.312 4.922 1 93.06 323 TYR B O 1
ATOM 5198 N N . PRO B 1 324 ? 1.492 -37.281 3.227 1 80.69 324 PRO B N 1
ATOM 5199 C CA . PRO B 1 324 ? 0.86 -38.375 2.51 1 80.69 324 PRO B CA 1
ATOM 5200 C C . PRO B 1 324 ? 0.932 -39.688 3.283 1 80.69 324 PRO B C 1
ATOM 5202 O O . PRO B 1 324 ? 0.253 -40.656 2.926 1 80.69 324 PRO B O 1
ATOM 5205 N N . ASP B 1 325 ? 1.722 -39.812 4.375 1 72.75 325 ASP B N 1
ATOM 5206 C CA . ASP B 1 325 ? 1.818 -41.125 5 1 72.75 325 ASP B CA 1
ATOM 5207 C C . ASP B 1 325 ? 0.602 -41.406 5.879 1 72.75 325 ASP B C 1
ATOM 5209 O O . ASP B 1 325 ? 0.319 -40.656 6.812 1 72.75 325 ASP B O 1
ATOM 5213 N N . ALA B 1 326 ? -0.338 -42.219 5.422 1 63.72 326 ALA B N 1
ATOM 5214 C CA . ALA B 1 326 ? -1.653 -42.5 5.988 1 63.72 326 ALA B CA 1
ATOM 5215 C C . ALA B 1 326 ? -1.551 -42.844 7.473 1 63.72 326 ALA B C 1
ATOM 5217 O O . ALA B 1 326 ? -2.461 -42.562 8.25 1 63.72 326 ALA B O 1
ATOM 5218 N N . THR B 1 327 ? -0.595 -43.5 7.938 1 68.12 327 THR B N 1
ATOM 5219 C CA . THR B 1 327 ? -0.606 -43.969 9.32 1 68.12 327 THR B CA 1
ATOM 5220 C C . THR B 1 327 ? 0.073 -42.969 10.242 1 68.12 327 THR B C 1
ATOM 5222 O O . THR B 1 327 ? 0.462 -43.281 11.359 1 68.12 327 THR B O 1
ATOM 5225 N N . ALA B 1 328 ? -0.102 -41.75 9.898 1 66.81 328 ALA B N 1
ATOM 5226 C CA . ALA B 1 328 ? 0.704 -40.812 10.656 1 66.81 328 ALA B CA 1
ATOM 5227 C C . ALA B 1 328 ? -0.025 -40.344 11.914 1 66.81 328 ALA B C 1
ATOM 5229 O O . ALA B 1 328 ? -1.251 -40.219 11.914 1 66.81 328 ALA B O 1
ATOM 5230 N N . VAL B 1 329 ? 0.717 -40.531 13.078 1 71.88 329 VAL B N 1
ATOM 5231 C CA . VAL B 1 329 ? 0.264 -40 14.359 1 71.88 329 VAL B CA 1
ATOM 5232 C C . VAL B 1 329 ? 0.817 -38.594 14.555 1 71.88 329 VAL B C 1
ATOM 5234 O O . VAL B 1 329 ? 1.89 -38.25 14.047 1 71.88 329 VAL B O 1
ATOM 5237 N N . ALA B 1 330 ? -0.021 -37.688 15.086 1 73.94 330 ALA B N 1
ATOM 5238 C CA . ALA B 1 330 ? 0.399 -36.344 15.43 1 73.94 330 ALA B CA 1
ATOM 5239 C C . ALA B 1 330 ? 1.796 -36.344 16.047 1 73.94 330 ALA B C 1
ATOM 5241 O O . ALA B 1 330 ? 2.006 -36.906 17.125 1 73.94 330 ALA B O 1
ATOM 5242 N N . ALA B 1 331 ? 2.85 -36 15.219 1 84.69 331 ALA B N 1
ATOM 5243 C CA . ALA B 1 331 ? 4.238 -36.031 15.664 1 84.69 331 ALA B CA 1
ATOM 5244 C C . ALA B 1 331 ? 5.09 -35.062 14.852 1 84.69 331 ALA B C 1
ATOM 5246 O O . ALA B 1 331 ? 4.629 -34.531 13.836 1 84.69 331 ALA B O 1
ATOM 5247 N N . SER B 1 332 ? 6.246 -34.781 15.422 1 89.62 332 SER B N 1
ATOM 5248 C CA . SER B 1 332 ? 7.266 -34.094 14.625 1 89.62 332 SER B CA 1
ATOM 5249 C C . SER B 1 332 ? 7.734 -35 13.469 1 89.62 332 SER B C 1
ATOM 5251 O O . SER B 1 332 ? 7.867 -36.188 13.633 1 89.62 332 SER B O 1
ATOM 5253 N N . ALA B 1 333 ? 7.844 -34.375 12.289 1 90.69 333 ALA B N 1
ATOM 5254 C CA . ALA B 1 333 ? 8.242 -35.156 11.125 1 90.69 333 ALA B CA 1
ATOM 5255 C C . ALA B 1 333 ? 9.102 -34.344 10.172 1 90.69 333 ALA B C 1
ATOM 5257 O O . ALA B 1 333 ? 9.203 -33.125 10.328 1 90.69 333 ALA B O 1
ATOM 5258 N N . THR B 1 334 ? 9.828 -35.031 9.367 1 90.19 334 THR B N 1
ATOM 5259 C CA . THR B 1 334 ? 10.602 -34.406 8.297 1 90.19 334 THR B CA 1
ATOM 5260 C C . THR B 1 334 ? 10.07 -34.844 6.93 1 90.19 334 THR B C 1
ATOM 5262 O O . THR B 1 334 ? 9.773 -36 6.711 1 90.19 334 THR B O 1
ATOM 5265 N N . ARG B 1 335 ? 9.867 -33.906 6.105 1 90.12 335 ARG B N 1
ATOM 5266 C CA . ARG B 1 335 ? 9.445 -34.156 4.73 1 90.12 335 ARG B CA 1
ATOM 5267 C C . ARG B 1 335 ? 10.289 -33.344 3.746 1 90.12 335 ARG B C 1
ATOM 5269 O O . ARG B 1 335 ? 10.047 -32.156 3.535 1 90.12 335 ARG B O 1
ATOM 5276 N N . VAL B 1 336 ? 11.219 -34.031 3.107 1 91.94 336 VAL B N 1
ATOM 5277 C CA . VAL B 1 336 ? 12.141 -33.375 2.186 1 91.94 336 VAL B CA 1
ATOM 5278 C C . VAL B 1 336 ? 11.516 -33.312 0.795 1 91.94 336 VAL B C 1
ATOM 5280 O O . VAL B 1 336 ? 11.328 -34.344 0.131 1 91.94 336 VAL B O 1
ATOM 5283 N N . LEU B 1 337 ? 11.234 -32.125 0.317 1 92.38 337 LEU B N 1
ATOM 5284 C CA . LEU B 1 337 ? 10.664 -31.938 -1.009 1 92.38 337 LEU B CA 1
ATOM 5285 C C . LEU B 1 337 ? 11.75 -31.906 -2.072 1 92.38 337 LEU B C 1
ATOM 5287 O O . LEU B 1 337 ? 12.93 -31.703 -1.756 1 92.38 337 LEU B O 1
ATOM 5291 N N . SER B 1 338 ? 11.312 -32.219 -3.271 1 93.38 338 SER B N 1
ATOM 5292 C CA . SER B 1 338 ? 12.211 -31.969 -4.398 1 93.38 338 SER B CA 1
ATOM 5293 C C . SER B 1 338 ? 12.734 -30.531 -4.387 1 93.38 338 SER B C 1
ATOM 5295 O O . SER B 1 338 ? 12.195 -29.672 -3.693 1 93.38 338 SER B O 1
ATOM 5297 N N . GLU B 1 339 ? 13.805 -30.297 -5.113 1 92.44 339 GLU B N 1
ATOM 5298 C CA . GLU B 1 339 ? 14.398 -28.969 -5.105 1 92.44 339 GLU B CA 1
ATOM 5299 C C . GLU B 1 339 ? 13.648 -28.031 -6.051 1 92.44 339 GLU B C 1
ATOM 5301 O O . GLU B 1 339 ? 13.039 -28.469 -7.023 1 92.44 339 GLU B O 1
ATOM 5306 N N . LEU B 1 340 ? 13.602 -26.828 -5.715 1 92.94 340 LEU B N 1
ATOM 5307 C CA . LEU B 1 340 ? 13.234 -25.734 -6.602 1 92.94 340 LEU B CA 1
ATOM 5308 C C . LEU B 1 340 ? 14.438 -24.859 -6.918 1 92.94 340 LEU B C 1
ATOM 5310 O O . LEU B 1 340 ? 14.477 -23.688 -6.539 1 92.94 340 LEU B O 1
ATOM 5314 N N . ALA B 1 341 ? 15.383 -25.5 -7.559 1 95.12 341 ALA B N 1
ATOM 5315 C CA . ALA B 1 341 ? 16.688 -24.875 -7.746 1 95.12 341 ALA B CA 1
ATOM 5316 C C . ALA B 1 341 ? 16.781 -24.219 -9.125 1 95.12 341 ALA B C 1
ATOM 5318 O O . ALA B 1 341 ? 16.297 -24.766 -10.117 1 95.12 341 ALA B O 1
ATOM 5319 N N . GLU B 1 342 ? 17.438 -23.094 -9.117 1 96.62 342 GLU B N 1
ATOM 5320 C CA . GLU B 1 342 ? 17.688 -22.406 -10.383 1 96.62 342 GLU B CA 1
ATOM 5321 C C . GLU B 1 342 ? 18.422 -23.312 -11.367 1 96.62 342 GLU B C 1
ATOM 5323 O O . GLU B 1 342 ? 19.484 -23.859 -11.031 1 96.62 342 GLU B O 1
ATOM 5328 N N . CYS B 1 343 ? 17.828 -23.516 -12.516 1 97.88 343 CYS B N 1
ATOM 5329 C CA . CYS B 1 343 ? 18.359 -24.391 -13.555 1 97.88 343 CYS B CA 1
ATOM 5330 C C . CYS B 1 343 ? 18.672 -25.781 -13 1 97.88 343 CYS B C 1
ATOM 5332 O O . CYS B 1 343 ? 19.641 -26.406 -13.391 1 97.88 343 CYS B O 1
ATOM 5334 N N . SER B 1 344 ? 17.984 -26.203 -11.992 1 96.94 344 SER B N 1
ATOM 5335 C CA . SER B 1 344 ? 18 -27.531 -11.383 1 96.94 344 SER B CA 1
ATOM 5336 C C . SER B 1 344 ? 19.406 -27.891 -10.898 1 96.94 344 SER B C 1
ATOM 5338 O O . SER B 1 344 ? 19.781 -29.062 -10.875 1 96.94 344 SER B O 1
ATOM 5340 N N . ASN B 1 345 ? 20.219 -26.875 -10.625 1 96.44 345 ASN B N 1
ATOM 5341 C CA . ASN B 1 345 ? 21.609 -27.047 -10.25 1 96.44 345 ASN B CA 1
ATOM 5342 C C . ASN B 1 345 ? 22.406 -27.781 -11.344 1 96.44 345 ASN B C 1
ATOM 5344 O O . ASN B 1 345 ? 23.469 -28.344 -11.07 1 96.44 345 ASN B O 1
ATOM 5348 N N . ARG B 1 346 ? 21.891 -27.812 -12.531 1 97.12 346 ARG B N 1
ATOM 5349 C CA . ARG B 1 346 ? 22.5 -28.531 -13.641 1 97.12 346 ARG B CA 1
ATOM 5350 C C . ARG B 1 346 ? 22.719 -27.609 -14.844 1 97.12 346 ARG B C 1
ATOM 5352 O O . ARG B 1 346 ? 22.844 -28.078 -15.977 1 97.12 346 ARG B O 1
ATOM 5359 N N . GLY B 1 347 ? 22.703 -26.391 -14.586 1 97.62 347 GLY B N 1
ATOM 5360 C CA . GLY B 1 347 ? 22.953 -25.344 -15.57 1 97.62 347 GLY B CA 1
ATOM 5361 C C . GLY B 1 347 ? 23.297 -24 -14.953 1 97.62 347 GLY B C 1
ATOM 5362 O O . GLY B 1 347 ? 23.359 -23.875 -13.727 1 97.62 347 GLY B O 1
ATOM 5363 N N . GLN B 1 348 ? 23.625 -23.094 -15.828 1 97.88 348 GLN B N 1
ATOM 5364 C CA . GLN B 1 348 ? 23.922 -21.734 -15.406 1 97.88 348 GLN B CA 1
ATOM 5365 C C . GLN B 1 348 ? 22.844 -20.75 -15.898 1 97.88 348 GLN B C 1
ATOM 5367 O O . GLN B 1 348 ? 22.438 -20.812 -17.062 1 97.88 348 GLN B O 1
ATOM 5372 N N . CYS B 1 349 ? 22.391 -19.938 -14.969 1 97.88 349 CYS B N 1
ATOM 5373 C CA . CYS B 1 349 ? 21.375 -18.938 -15.32 1 97.88 349 CYS B CA 1
ATOM 5374 C C . CYS B 1 349 ? 22 -17.766 -16.062 1 97.88 349 CYS B C 1
ATOM 5376 O O . CYS B 1 349 ? 22.984 -17.188 -15.602 1 97.88 349 CYS B O 1
ATOM 5378 N N . ASP B 1 350 ? 21.547 -17.469 -17.203 1 97.62 350 ASP B N 1
ATOM 5379 C CA . ASP B 1 350 ? 21.812 -16.188 -17.875 1 97.62 350 ASP B CA 1
ATOM 5380 C C . ASP B 1 350 ? 20.719 -15.172 -17.562 1 97.62 350 ASP B C 1
ATOM 5382 O O . ASP B 1 350 ? 19.688 -15.141 -18.234 1 97.62 350 ASP B O 1
ATOM 5386 N N . SER B 1 351 ? 20.938 -14.266 -16.672 1 96.44 351 SER B N 1
ATOM 5387 C CA . SER B 1 351 ? 19.938 -13.344 -16.172 1 96.44 351 SER B CA 1
ATOM 5388 C C . SER B 1 351 ? 19.609 -12.266 -17.203 1 96.44 351 SER B C 1
ATOM 5390 O O . SER B 1 351 ? 18.625 -11.539 -17.047 1 96.44 351 SER B O 1
ATOM 5392 N N . THR B 1 352 ? 20.422 -12.094 -18.234 1 96.25 352 THR B N 1
ATOM 5393 C CA . THR B 1 352 ? 20.141 -11.125 -19.297 1 96.25 352 THR B CA 1
ATOM 5394 C C . THR B 1 352 ? 19.016 -11.625 -20.203 1 96.25 352 THR B C 1
ATOM 5396 O O . THR B 1 352 ? 18.172 -10.844 -20.641 1 96.25 352 THR B O 1
ATOM 5399 N N . THR B 1 353 ? 18.984 -12.953 -20.406 1 95.25 353 THR B N 1
ATOM 5400 C CA . THR B 1 353 ? 17.984 -13.531 -21.312 1 95.25 353 THR B CA 1
ATOM 5401 C C . THR B 1 353 ? 16.906 -14.266 -20.516 1 95.25 353 THR B C 1
ATOM 5403 O O . THR B 1 353 ? 15.805 -14.484 -21.031 1 95.25 353 THR B O 1
ATOM 5406 N N . GLY B 1 354 ? 17.203 -14.68 -19.375 1 95.81 354 GLY B N 1
ATOM 5407 C CA . GLY B 1 354 ? 16.281 -15.469 -18.578 1 95.81 354 GLY B CA 1
ATOM 5408 C C . GLY B 1 354 ? 16.281 -16.938 -18.922 1 95.81 354 GLY B C 1
ATOM 5409 O O . GLY B 1 354 ? 15.328 -17.656 -18.641 1 95.81 354 GLY B O 1
ATOM 5410 N N . LEU B 1 355 ? 17.391 -17.391 -19.578 1 96.06 355 LEU B N 1
ATOM 5411 C CA . LEU B 1 355 ? 17.484 -18.781 -20.016 1 96.06 355 LEU B CA 1
ATOM 5412 C C . LEU B 1 355 ? 18.562 -19.531 -19.234 1 96.06 355 LEU B C 1
ATOM 5414 O O . LEU B 1 355 ? 19.516 -18.922 -18.75 1 96.06 355 LEU B O 1
ATOM 5418 N N . CYS B 1 356 ? 18.344 -20.828 -19.141 1 96.81 356 CYS B N 1
ATOM 5419 C CA . CYS B 1 356 ? 19.328 -21.703 -18.547 1 96.81 356 CYS B CA 1
ATOM 5420 C C . CYS B 1 356 ? 20.266 -22.281 -19.594 1 96.81 356 CYS B C 1
ATOM 5422 O O . CYS B 1 356 ? 19.797 -22.812 -20.609 1 96.81 356 CYS B O 1
ATOM 5424 N N . LYS B 1 357 ? 21.547 -22.094 -19.328 1 96.69 357 LYS B N 1
ATOM 5425 C CA . LYS B 1 357 ? 22.547 -22.844 -20.094 1 96.69 357 LYS B CA 1
ATOM 5426 C C . LYS B 1 357 ? 22.906 -24.156 -19.406 1 96.69 357 LYS B C 1
ATOM 5428 O O . LYS B 1 357 ? 23.672 -24.156 -18.438 1 96.69 357 LYS B O 1
ATOM 5433 N N . CYS B 1 358 ? 22.422 -25.25 -20.016 1 96.06 358 CYS B N 1
ATOM 5434 C CA . CYS B 1 358 ? 22.531 -26.547 -19.359 1 96.06 358 CYS B CA 1
ATOM 5435 C C . CYS B 1 358 ? 23.953 -27.094 -19.484 1 96.06 358 CYS B C 1
ATOM 5437 O O . CYS B 1 358 ? 24.594 -26.922 -20.516 1 96.06 358 CYS B O 1
ATOM 5439 N N . TYR B 1 359 ? 24.422 -27.641 -18.359 1 96.44 359 TYR B N 1
ATOM 5440 C CA . TYR B 1 359 ? 25.688 -28.375 -18.438 1 96.44 359 TYR B CA 1
ATOM 5441 C C . TYR B 1 359 ? 25.562 -29.594 -19.344 1 96.44 359 TYR B C 1
ATOM 5443 O O . TYR B 1 359 ? 24.453 -30.062 -19.594 1 96.44 359 TYR B O 1
ATOM 5451 N N . THR B 1 360 ? 26.703 -30.047 -19.828 1 94.19 360 THR B N 1
ATOM 5452 C CA . THR B 1 360 ? 26.719 -31.219 -20.703 1 94.19 360 THR B CA 1
ATOM 5453 C C . THR B 1 360 ? 25.984 -32.375 -20.062 1 94.19 360 THR B C 1
ATOM 5455 O O . THR B 1 360 ? 26.172 -32.656 -18.875 1 94.19 360 THR B O 1
ATOM 5458 N N . GLY B 1 361 ? 25.156 -33.031 -20.859 1 93.38 361 GLY B N 1
ATOM 5459 C CA . GLY B 1 361 ? 24.438 -34.188 -20.375 1 93.38 361 GLY B CA 1
ATOM 5460 C C . GLY B 1 361 ? 23.062 -33.875 -19.812 1 93.38 361 GLY B C 1
ATOM 5461 O O . GLY B 1 361 ? 22.297 -34.75 -19.469 1 93.38 361 GLY B O 1
ATOM 5462 N N . HIS B 1 362 ? 22.766 -32.656 -19.688 1 94.06 362 HIS B N 1
ATOM 5463 C CA . HIS B 1 362 ? 21.469 -32.219 -19.156 1 94.06 362 HIS B CA 1
ATOM 5464 C C . HIS B 1 362 ? 20.719 -31.375 -20.172 1 94.06 362 HIS B C 1
ATOM 5466 O O . HIS B 1 362 ? 21.328 -30.734 -21.016 1 94.06 362 HIS B O 1
ATOM 5472 N N . MET B 1 363 ? 19.328 -31.422 -20.141 1 90.94 363 MET B N 1
ATOM 5473 C CA . MET B 1 363 ? 18.469 -30.656 -21.047 1 90.94 363 MET B CA 1
ATOM 5474 C C . MET B 1 363 ? 17.141 -30.312 -20.375 1 90.94 363 MET B C 1
ATOM 5476 O O . MET B 1 363 ? 16.891 -30.734 -19.25 1 90.94 363 MET B O 1
ATOM 5480 N N . GLY B 1 364 ? 16.312 -29.531 -21.172 1 90.81 364 GLY B N 1
ATOM 5481 C CA . GLY B 1 364 ? 15.031 -29.078 -20.641 1 90.81 364 GLY B CA 1
ATOM 5482 C C . GLY B 1 364 ? 15.023 -27.609 -20.297 1 90.81 364 GLY B C 1
ATOM 5483 O O . GLY B 1 364 ? 16.062 -26.953 -20.328 1 90.81 364 GLY B O 1
ATOM 5484 N N . LEU B 1 365 ? 13.875 -27.25 -19.922 1 92.62 365 LEU B N 1
ATOM 5485 C CA . LEU B 1 365 ? 13.688 -25.828 -19.625 1 92.62 365 LEU B CA 1
ATOM 5486 C C . LEU B 1 365 ? 14.57 -25.406 -18.453 1 92.62 365 LEU B C 1
ATOM 5488 O O . LEU B 1 365 ? 15.25 -24.375 -18.531 1 92.62 365 LEU B O 1
ATOM 5492 N N . ALA B 1 366 ? 14.617 -26.156 -17.359 1 95.88 366 ALA B N 1
ATOM 5493 C CA . ALA B 1 366 ? 15.406 -25.875 -16.156 1 95.88 366 ALA B CA 1
ATOM 5494 C C . ALA B 1 366 ? 16.594 -26.828 -16.047 1 95.88 366 ALA B C 1
ATOM 5496 O O . ALA B 1 366 ? 17.156 -26.984 -14.961 1 95.88 366 ALA B O 1
ATOM 5497 N N . CYS B 1 367 ? 16.922 -27.547 -17.141 1 95.44 367 CYS B N 1
ATOM 5498 C CA . CYS B 1 367 ? 18.016 -28.516 -17.156 1 95.44 367 CYS B CA 1
ATOM 5499 C C . CYS B 1 367 ? 17.703 -29.688 -16.234 1 95.44 367 CYS B C 1
ATOM 5501 O O . CYS B 1 367 ? 18.625 -30.281 -15.641 1 95.44 367 CYS B O 1
ATOM 5503 N N . GLN B 1 368 ? 16.469 -30 -16.094 1 93.56 368 GLN B N 1
ATOM 5504 C CA . GLN B 1 368 ? 16.031 -30.969 -15.094 1 93.56 368 GLN B CA 1
ATOM 5505 C C . GLN B 1 368 ? 16.047 -32.375 -15.656 1 93.56 368 GLN B C 1
ATOM 5507 O O . GLN B 1 368 ? 15.766 -33.344 -14.945 1 93.56 368 GLN B O 1
ATOM 5512 N N . LYS B 1 369 ? 16.359 -32.5 -16.969 1 91.62 369 LYS B N 1
ATOM 5513 C CA . LYS B 1 369 ? 16.359 -33.812 -17.609 1 91.62 369 LYS B CA 1
ATOM 5514 C C . LYS B 1 369 ? 17.766 -34.25 -18 1 91.62 369 LYS B C 1
ATOM 5516 O O . LYS B 1 369 ? 18.609 -33.406 -18.344 1 91.62 369 LYS B O 1
ATOM 5521 N N . GLN B 1 370 ? 18.016 -35.531 -17.891 1 90.44 370 GLN B N 1
ATOM 5522 C CA . GLN B 1 370 ? 19.297 -36.062 -18.328 1 90.44 370 GLN B CA 1
ATOM 5523 C C . GLN B 1 370 ? 19.234 -36.531 -19.781 1 90.44 370 GLN B C 1
ATOM 5525 O O . GLN B 1 370 ? 18.234 -37.125 -20.219 1 90.44 370 GLN B O 1
ATOM 5530 N N . GLU B 1 371 ? 20.219 -35.969 -20.625 1 82.75 371 GLU B N 1
ATOM 5531 C CA . GLU B 1 371 ? 20.297 -36.406 -22.016 1 82.75 371 GLU B CA 1
ATOM 5532 C C . GLU B 1 371 ? 20.641 -37.906 -22.094 1 82.75 371 GLU B C 1
ATOM 5534 O O . GLU B 1 371 ? 21.422 -38.406 -21.281 1 82.75 371 GLU B O 1
ATOM 5539 N N . ALA B 1 372 ? 19.828 -38.812 -22.75 1 65.06 372 ALA B N 1
ATOM 5540 C CA . ALA B 1 372 ? 20.188 -40.219 -22.969 1 65.06 372 ALA B CA 1
ATOM 5541 C C . ALA B 1 372 ? 21.531 -40.312 -23.703 1 65.06 372 ALA B C 1
ATOM 5543 O O . ALA B 1 372 ? 21.781 -39.594 -24.672 1 65.06 372 ALA B O 1
ATOM 5544 N N . LEU B 1 373 ? 22.688 -40.469 -23 1 47.12 373 LEU B N 1
ATOM 5545 C CA . LEU B 1 373 ? 23.906 -40.812 -23.703 1 47.12 373 LEU B CA 1
ATOM 5546 C C . LEU B 1 373 ? 23.594 -41.781 -24.859 1 47.12 373 LEU B C 1
ATOM 5548 O O . LEU B 1 373 ? 23.047 -42.875 -24.625 1 47.12 373 LEU B O 1
ATOM 5552 N N . VAL B 1 374 ? 23.141 -41.312 -26.047 1 41.34 374 VAL B N 1
ATOM 5553 C CA . VAL B 1 374 ? 23.312 -42.25 -27.156 1 41.34 374 VAL B CA 1
ATOM 5554 C C . VAL B 1 374 ? 24.797 -42.469 -27.453 1 41.34 374 VAL B C 1
ATOM 5556 O O . VAL B 1 374 ? 25.547 -41.5 -27.5 1 41.34 374 VAL B O 1
#

Foldseek 3Di:
DPPDDPPPPPPPPPPPVPPQAQVVCLVPQFHQDPPNATDGHPQFDDRSRQFGAADWDFAPDDDAPDDVRHRDIDALNVQFDAPRNVRATGGHPPQDDRSSQAHWAPPCLVPFWHKAFPQVVLCDCLQLVNVRDNVGGDDDPCRVHYIFTRGHFQFDDRSRQFGAAWWFFALPDDDADFWKKKKKWQDAFWKKWKWFQWSRGDIDIWAIFHGHFFVPLARRQVRVLVRQLPTPPRLQVPKDKDWDQKFWFWDAPDQQFQKTWTHDIDGCVVRRMTMMMITQDGDTRRWGGTDWMDMGQDADDDPPDPPHIRGDPPMDIDMGIGDPPVPDDTGMDGHHIGDGGQLNVQFDADRNVNATDGDPQFDDRSSNHGDPPD/DPPPPPPPPPPPPPPPPPPQAQVVCLVPQFHQDPPNATGGHPQFDDRSRQFGAADWDFAPDDDAPDDPDHRDIDALSVQFDAPRNVRATGGHPPQDDRSSQARWAPPCLVPFFHKAFPQVLLCDCLQLVNVRDHPGGDDDPCRVHYIFTRGHFQFDDRSRQFGAAWWFFAQPDDDADFWKKKKKWQDAFWKKWKWFAWSRGDIWIWAIFHGHFFVPLARRQVRVLVRQLPTPPRLQVPKDKDWDQKFWFWDAPDQQFQKTWTHDIDGCVPRRMTMMMITQDGDTRRWGGTDWMDMGQDADPDPPDPPHIRGDPPMDIDMGIGDPPVPDDTGMDGHHIGDGGQLNVQFDADRNVNATGGDPQFDDRSSNHGDPPD

Organism: Pythium oligandrum (NCBI:txid41045)

Solvent-accessible surface area (backbone atoms only — not comparable to full-atom values): 38460 Å² total; per-residue (Å²): 135,84,68,84,78,82,77,78,78,76,76,75,74,75,74,64,76,68,74,64,66,28,48,74,61,9,61,77,32,36,42,72,43,80,93,36,38,43,46,48,36,82,56,32,30,68,74,29,15,70,29,32,46,39,42,62,23,54,18,83,60,66,82,62,82,48,89,78,44,62,46,53,75,27,56,12,4,66,36,34,46,68,38,34,88,66,33,41,37,50,43,41,87,62,29,31,41,46,15,20,47,27,37,54,37,58,74,61,10,65,50,19,33,45,68,36,35,43,29,57,50,30,40,32,46,74,36,83,85,61,51,11,43,77,79,41,75,48,72,40,65,50,27,87,19,40,35,37,46,47,46,27,51,44,33,32,68,80,36,18,75,30,32,48,43,43,22,6,34,38,72,83,66,74,92,56,36,68,43,37,34,32,40,40,30,49,63,54,73,32,21,27,34,38,36,44,59,48,86,53,56,38,77,44,71,33,58,56,33,60,32,41,53,62,84,40,35,57,60,26,18,45,34,50,36,51,38,47,39,62,38,70,78,57,66,36,57,67,52,42,48,40,55,48,65,57,50,27,35,42,49,58,78,43,88,88,46,41,43,29,32,36,42,70,75,47,59,34,75,92,50,59,32,38,36,28,36,36,35,35,48,83,41,69,60,36,24,12,81,68,69,75,54,43,48,43,32,54,62,27,78,53,90,57,26,66,52,43,21,62,31,37,92,79,52,52,41,46,59,38,40,49,39,83,60,83,85,66,64,71,36,79,44,76,57,51,52,34,39,61,30,60,10,11,77,32,31,44,70,37,36,88,68,28,44,44,49,47,37,90,59,31,35,69,74,12,16,41,38,73,51,76,84,125,135,85,81,77,79,78,78,79,77,78,77,75,75,76,75,65,76,70,73,66,66,29,46,74,61,10,62,76,32,35,43,71,46,79,92,37,38,41,47,46,36,80,57,30,31,66,75,28,14,70,29,32,46,38,40,63,21,54,19,83,59,67,80,62,84,49,88,79,43,65,44,53,73,26,56,12,4,66,37,34,46,69,37,33,88,66,33,42,38,50,44,40,87,62,29,30,42,46,16,19,48,27,37,55,36,58,75,60,12,67,51,19,32,46,70,36,36,45,29,56,54,32,43,33,38,74,38,72,86,55,56,19,49,78,78,41,76,49,73,40,65,49,26,86,20,40,36,37,48,49,47,28,50,43,33,32,67,79,37,17,74,30,31,48,45,43,22,6,33,38,72,84,65,76,92,54,39,69,42,35,35,32,38,40,28,49,64,57,70,31,21,29,35,39,36,44,60,47,84,52,52,39,76,44,71,34,57,56,32,60,31,42,52,61,82,40,35,56,58,27,19,49,36,52,34,50,38,46,39,61,38,70,77,56,69,36,58,68,51,43,48,40,54,48,66,58,49,28,34,40,49,56,78,42,87,85,47,41,42,30,34,36,42,70,75,48,58,34,83,87,51,62,33,38,36,27,36,37,35,35,48,84,40,68,59,36,24,12,79,67,69,74,55,42,48,43,33,52,61,28,79,56,90,57,26,65,51,45,21,62,30,37,94,80,52,52,40,47,59,40,40,50,39,84,62,83,85,66,64,70,36,80,46,74,58,51,52,33,39,60,30,61,10,10,76,31,32,44,72,38,36,88,68,28,42,45,49,46,38,91,60,31,33,69,74,12,16,41,38,73,52,77,85,122

pLDDT: mean 87.31, std 14.03, range [31.97, 98.19]